Protein 5I3E (pdb70)

B-factor: mean 19.33, std 9.93, range [4.32, 69.43]

Solvent-accessible surface area: 26757 Å² total; per-residue (Å²): 142,47,8,8,0,53,12,21,137,68,47,68,8,38,5,0,1,0,1,0,0,0,50,0,4,103,37,22,139,52,60,24,2,42,0,28,26,4,1,10,7,0,108,129,92,30,43,17,46,88,4,116,11,63,10,94,36,103,87,1,1,9,68,49,0,16,66,41,0,32,48,138,39,40,134,48,7,0,17,0,0,0,0,19,64,12,10,93,50,12,137,134,109,75,68,70,85,30,0,24,2,13,0,0,0,0,0,13,55,83,51,63,3,0,0,8,0,4,3,5,4,32,127,33,2,18,40,101,137,135,26,46,32,61,73,0,1,8,0,0,0,1,4,0,60,36,84,21,0,5,44,1,0,45,5,0,18,59,7,3,7,1,3,22,1,67,58,76,45,11,67,12,83,126,122,20,57,2,36,45,1,25,82,108,34,132,56,95,17,104,50,37,32,44,42,64,105,24,46,7,99,57,48,15,98,6,43,2,0,0,2,4,93,105,11,63,120,39,7,2,66,72,16,0,4,80,35,8,179,14,104,9,51,26,96,2,6,3,14,21,115,23,27,4,0,59,25,118,72,28,3,4,31,42,48,11,1,5,4,2,9,0,83,126,28,50,0,75,23,0,0,1,5,75,10,11,35,8,30,12,0,3,0,66,80,73,47,29,0,0,1,4,10,2,42,4,68,61,119,62,96,121,22,2,0,3,2,3,0,1,86,4,87,116,0,46,122,13,3,40,80,3,42,38,25,46,43,2,52,86,39,75,73,72,78,0,78,37,25,0,124,118,14,47,104,165,138,43,9,7,0,43,8,24,120,66,123,76,14,40,5,1,0,0,1,0,0,0,53,0,16,94,55,78,144,44,62,28,1,42,0,28,27,2,1,10,0,0,93,148,62,25,44,16,95,89,5,121,13,65,7,81,52,99,106,1,1,7,66,42,0,14,68,36,0,29,50,133,41,34,96,43,7,0,19,0,0,0,0,20,80,26,12,117,48,25,97,100,99,94,55,75,105,18,0,23,4,12,0,0,0,0,0,16,55,86,51,65,2,0,0,10,0,5,2,5,2,28,126,26,2,17,30,92,74,134,32,95,10,45,32,62,73,0,1,7,0,0,0,1,3,0,57,40,82,16,0,6,115,2,0,40,4,1,23,90,15,4,15,1,0,10,0,40,47,80,46,12,75,18,63,130,128,22,51,2,37,46,1,27,77,127,43,115,62,74,9,122,37,42,33,44,44,40,101,24,44,6,96,59,49,16,97,6,43,2,0,0,3,1,65,100,9,58,125,39,7,2,66,69,16,0,5,74,33,11,182,14,105,7,46,26,85,1,6,4,13,22,113,23,23,4,2,43,50,69,81,15,12,1,45,43,49,11,1,6,4,2,9,0,92,128,34,49,0,85,21,0,0,0,4,71,11,11,35,6,30,11,0,4,0,62,78,84,49,30,0,0,1,3,11,3,44,4,67,56,118,66,107,129,28,4,0,4,2,3,0,1,85,1,86,102,0,50,118,11,5,40,69,2,39,40,26,43,43,6,76,90,27,78,69,70,71,0,73,30,9,0,111,70,10,46,116,160

Secondary structure (DSSP, 8-state):
-----B-TTS-B-SEEEEEEPPPEEEETTEEEE-S--EEEE-TTT-S-EE-SS-TTSS-SHHHHHHHHHHSS--TTEEEEEE-SS--GGG-----TTS-S--EEEEEETTTTEEEEEE---TT---S------SSBEEEEEEEEEHHHHHHHHHHHHHTT---EEEEE-TT--TTSHHHHHTS---PPPSSSEEEEEEE-TT--EEEEEEE-TT--S-IIIIIIHHHHTS-B--TT---SPPPPEE-TTS-EE----EEEE-GGGT---EEEGGGB---EEEBSSTTEEEEES--S-S---S--EEEEEEE-HHHHHHHHTTEEE-PPTT--HHHHHHHHHHTT--/-----B-TTS-B-SEEEEEEPPPEE-SSS-EEE-S--EEEE-TTT-S-EE-SS-TTSS-SHHHHHHHHHHSS--TTEEEEEE-SS--TT-SS---TTS----EEEEEETTTTEEEEEE---TT---SS-------SSBEEEEEEEEEHHHHHHHHHHHHHTT---EEEEE-TT--TTSHHHHTTS------SSSEEEEEEE-TT--EEEEEEE-TT--S-IIIIIIHHHHTS-B--TT---SPPPPEEEETTEEE----EEEE-GGGT---EEEGGGB---EEEBSSTTEEEEES--S-S---S--EEEEEEE-HHHHHHHHTTEEE-PPTT--HHHHHHHHHHTT--

Structure (mmCIF, N/CA/C/O backbone):
data_5I3E
#
_entry.id   5I3E
#
_cell.length_a   51.160
_cell.length_b   61.750
_cell.length_c   102.600
_cell.angle_alpha   90.000
_cell.angle_beta   92.120
_cell.angle_gamma   90.000
#
_symmetry.space_group_name_H-M   'P 1 21 1'
#
loop_
_entity.id
_entity.type
_entity.pdbx_description
1 polymer 'Putative deoxyribonuclease-2'
2 non-polymer 1,2-ETHANEDIOL
3 water water
#
loop_
_atom_site.group_PDB
_atom_site.id
_atom_site.type_symbol
_atom_site.label_atom_id
_atom_site.label_alt_id
_atom_site.label_comp_id
_atom_site.label_asym_id
_atom_site.l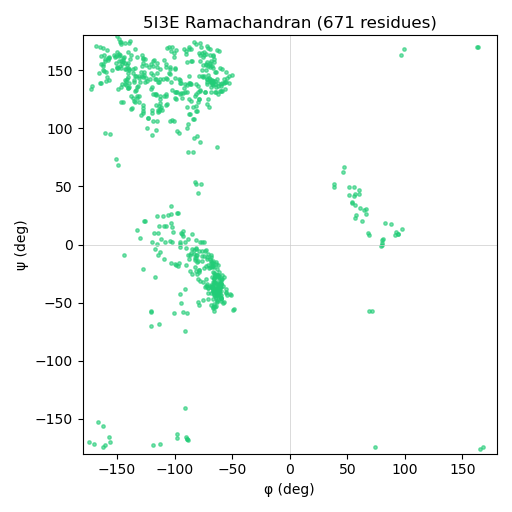abel_entity_id
_atom_site.label_seq_id
_atom_site.pdbx_PDB_ins_code
_atom_site.Cartn_x
_atom_site.Cartn_y
_atom_site.Cartn_z
_atom_site.occupancy
_atom_site.B_iso_or_equiv
_atom_site.auth_seq_id
_atom_site.auth_comp_id
_atom_site.auth_asym_id
_atom_site.auth_atom_id
_atom_site.pdbx_PDB_model_num
ATOM 1 N N . MET A 1 9 ? -3.874 -2.947 41.239 1.00 49.24 1 MET A N 1
ATOM 2 C CA . MET A 1 9 ? -4.233 -2.046 42.328 1.00 45.71 1 MET A CA 1
ATOM 3 C C . MET A 1 9 ? -4.176 -2.761 43.681 1.00 41.07 1 MET A C 1
ATOM 4 O O . MET A 1 9 ? -4.808 -2.326 44.647 1.00 45.25 1 MET A O 1
ATOM 6 N N . ALA A 1 10 ? -3.422 -3.858 43.741 1.00 33.82 2 ALA A N 1
ATOM 7 C CA . ALA A 1 10 ? -3.232 -4.566 45.000 1.00 33.08 2 ALA A CA 1
ATOM 8 C C . ALA A 1 10 ? -2.374 -3.739 45.949 1.00 28.03 2 ALA A C 1
ATOM 9 O O . ALA A 1 10 ? -1.431 -3.061 45.530 1.00 32.70 2 ALA A O 1
ATOM 11 N N . ILE A 1 11 ? -2.703 -3.807 47.240 1.00 24.43 3 ILE A N 1
ATOM 12 C CA . ILE A 1 11 ? -2.012 -2.998 48.237 1.00 21.73 3 ILE A CA 1
ATOM 13 C C . ILE A 1 11 ? -0.582 -3.494 48.384 1.00 21.47 3 ILE A C 1
ATOM 14 O O . ILE A 1 11 ? -0.332 -4.703 48.479 1.00 22.75 3 ILE A O 1
ATOM 19 N N . SER A 1 12 ? 0.369 -2.558 48.433 1.00 24.48 4 SER A N 1
ATOM 20 C CA . SER A 1 12 ? 1.774 -2.929 48.514 1.00 22.31 4 SER A CA 1
ATOM 21 C C . SER A 1 12 ? 2.601 -1.715 48.905 1.00 18.95 4 SER A C 1
ATOM 22 O O . SER A 1 12 ? 2.264 -0.587 48.523 1.00 18.43 4 SER A O 1
ATOM 25 N N . PRO A 1 13 ? 3.695 -1.910 49.640 1.00 17.49 5 PRO A N 1
ATOM 26 C CA . PRO A 1 13 ? 4.690 -0.842 49.770 1.00 17.18 5 PRO A CA 1
ATOM 27 C C . PRO A 1 13 ? 5.109 -0.360 48.389 1.00 18.16 5 PRO A C 1
ATOM 28 O O . PRO A 1 13 ? 5.155 -1.133 47.429 1.00 23.05 5 PRO A O 1
ATOM 32 N N . ARG A 1 14 ? 5.368 0.936 48.279 1.00 18.85 6 ARG A N 1
ATOM 33 C CA . ARG A 1 14 ? 5.889 1.523 47.054 1.00 19.30 6 ARG A CA 1
ATOM 34 C C . ARG A 1 14 ? 7.305 2.015 47.319 1.00 21.72 6 ARG A C 1
ATOM 35 O O . ARG A 1 14 ? 7.599 2.518 48.410 1.00 17.99 6 ARG A O 1
ATOM 43 N N . ASP A 1 15 ? 8.185 1.859 46.329 1.00 20.24 7 ASP A N 1
ATOM 44 C CA . ASP A 1 15 ? 9.576 2.247 46.504 1.00 19.32 7 ASP A CA 1
ATOM 45 C C . ASP A 1 15 ? 9.759 3.713 46.110 1.00 23.76 7 ASP A C 1
ATOM 46 O O . ASP A 1 15 ? 8.791 4.461 45.935 1.00 23.73 7 ASP A O 1
ATOM 51 N N . GLU A 1 16 ? 11.023 4.131 45.971 1.00 19.78 8 GLU A N 1
ATOM 52 C CA . GLU A 1 16 ? 11.357 5.525 45.702 1.00 21.74 8 GLU A CA 1
ATOM 53 C C . GLU A 1 16 ? 10.926 5.989 44.317 1.00 26.09 8 GLU A C 1
ATOM 54 O O . GLU A 1 16 ? 10.889 7.201 44.070 1.00 25.77 8 GLU A O 1
ATOM 60 N N . GLN A 1 17 ? 10.619 5.065 43.407 1.00 22.02 9 GLN A N 1
ATOM 61 C CA . GLN A 1 17 ? 10.109 5.410 42.084 1.00 23.24 9 GLN A CA 1
ATOM 62 C C . GLN A 1 17 ? 8.646 5.018 41.917 1.00 29.57 9 GLN A C 1
ATOM 63 O O . GLN A 1 17 ? 8.190 4.800 40.791 1.00 31.40 9 GLN A O 1
ATOM 69 N N . ASN A 1 18 ? 7.908 4.915 43.023 1.00 26.33 10 ASN A N 1
ATOM 70 C CA . ASN A 1 18 ? 6.480 4.594 43.018 1.00 25.90 10 ASN A CA 1
ATOM 71 C C . ASN A 1 18 ? 6.193 3.228 42.393 1.00 28.66 10 ASN A C 1
ATOM 72 O O . ASN A 1 18 ? 5.131 3.018 41.798 1.00 25.68 10 ASN A O 1
ATOM 77 N N . ARG A 1 19 ? 7.118 2.283 42.531 1.00 26.97 11 ARG A N 1
ATOM 78 C CA . ARG A 1 19 ? 6.900 0.916 42.084 1.00 26.18 11 ARG A CA 1
ATOM 79 C C . ARG A 1 19 ? 6.638 0.013 43.284 1.00 24.46 11 ARG A C 1
ATOM 80 O O . ARG A 1 19 ? 7.166 0.235 44.376 1.00 25.84 11 ARG A O 1
ATOM 82 N N . SER A 1 20 ? 5.805 -1.008 43.078 1.00 25.10 12 SER A N 1
ATOM 83 C CA . SER A 1 20 ? 5.501 -1.934 44.161 1.00 21.55 12 SER A CA 1
ATOM 84 C C . SER A 1 20 ? 6.756 -2.681 44.591 1.00 23.76 12 SER A C 1
ATOM 85 O O . SER A 1 20 ? 7.556 -3.116 43.757 1.00 24.94 12 SER A O 1
ATOM 88 N N . VAL A 1 21 ? 6.949 -2.797 45.910 1.00 23.13 13 VAL A N 1
ATOM 89 C CA . VAL A 1 21 ? 8.113 -3.472 46.473 1.00 21.86 13 VAL A CA 1
ATOM 90 C C . VAL A 1 21 ? 7.684 -4.255 47.713 1.00 21.40 13 VAL A C 1
ATOM 91 O O . VAL A 1 21 ? 6.722 -3.899 48.398 1.00 19.53 13 VAL A O 1
ATOM 95 N N . ASP A 1 22 ? 8.406 -5.345 47.988 1.00 18.97 14 ASP A N 1
ATOM 96 C CA . ASP A 1 22 ? 8.030 -6.259 49.062 1.00 19.69 14 ASP A CA 1
ATOM 97 C C . ASP A 1 22 ? 8.295 -5.666 50.442 1.00 18.97 14 ASP A C 1
ATOM 98 O O . ASP A 1 22 ? 7.617 -6.012 51.412 1.00 16.86 14 ASP A O 1
ATOM 103 N N . LEU A 1 23 ? 9.294 -4.805 50.554 1.00 17.56 15 LEU A N 1
ATOM 104 C CA . LEU A 1 23 ? 9.780 -4.348 51.846 1.00 15.72 15 LEU A CA 1
ATOM 105 C C . LEU A 1 23 ? 10.632 -3.122 51.589 1.00 22.98 15 LEU A C 1
ATOM 106 O O . LEU A 1 23 ? 11.386 -3.093 50.616 1.00 21.60 15 LEU A O 1
ATOM 111 N N . TRP A 1 24 ? 10.507 -2.110 52.438 1.00 16.54 16 TRP A N 1
ATOM 112 C CA . TRP A 1 24 ? 11.507 -1.054 52.423 1.00 15.06 16 TRP A CA 1
ATOM 113 C C . TRP A 1 24 ? 11.738 -0.544 53.835 1.00 14.14 16 TRP A C 1
ATOM 114 O O . TRP A 1 24 ? 10.907 -0.709 54.730 1.00 13.59 16 TRP A O 1
ATOM 125 N N . PHE A 1 25 ? 12.921 0.036 54.017 1.00 14.04 17 PHE A N 1
ATOM 126 C CA . PHE A 1 25 ? 13.392 0.579 55.284 1.00 16.14 17 PHE A CA 1
ATOM 127 C C . PHE A 1 25 ? 13.868 2.003 55.044 1.00 14.94 17 PHE A C 1
ATOM 128 O O . PHE A 1 25 ? 14.410 2.319 53.979 1.00 15.10 17 PHE A O 1
ATOM 136 N N . ALA A 1 26 ? 13.657 2.873 56.024 1.00 12.87 18 ALA A N 1
ATOM 137 C CA . ALA A 1 26 ? 14.223 4.208 55.935 1.00 12.99 18 ALA A CA 1
ATOM 138 C C . ALA A 1 26 ? 14.720 4.627 57.308 1.00 12.28 18 ALA A C 1
ATOM 139 O O . ALA A 1 26 ? 14.157 4.239 58.334 1.00 12.75 18 ALA A O 1
ATOM 141 N N . TYR A 1 27 ? 15.786 5.427 57.304 1.00 12.40 19 TYR A N 1
ATOM 142 C CA . TYR A 1 27 ? 16.345 6.049 58.502 1.00 11.86 19 TYR A CA 1
ATOM 143 C C . TYR A 1 27 ? 16.345 7.553 58.264 1.00 12.94 19 TYR A C 1
ATOM 144 O O . TYR A 1 27 ? 17.115 8.054 57.436 1.00 13.22 19 TYR A O 1
ATOM 153 N N . LYS A 1 28 ? 15.472 8.264 58.968 1.00 11.84 20 LYS A N 1
ATOM 154 C CA . LYS A 1 28 ? 15.326 9.709 58.836 1.00 12.14 20 LYS A CA 1
ATOM 155 C C . LYS A 1 28 ? 16.240 10.403 59.833 1.00 11.82 20 LYS A C 1
ATOM 156 O O . LYS A 1 28 ? 16.350 9.970 60.979 1.00 11.22 20 LYS A O 1
ATOM 162 N N . VAL A 1 29 ? 16.901 11.474 59.393 1.00 12.27 21 VAL A N 1
ATOM 163 C CA . VAL A 1 29 ? 17.830 12.201 60.260 1.00 12.31 21 VAL A CA 1
ATOM 164 C C . VAL A 1 29 ? 17.070 13.221 61.102 1.00 14.00 21 VAL A C 1
ATOM 165 O O . VAL A 1 29 ? 15.951 13.625 60.739 1.00 12.22 21 VAL A O 1
ATOM 169 N N . PRO A 1 30 ? 17.622 13.653 62.229 1.00 13.05 22 PRO A N 1
ATOM 170 C CA . PRO A 1 30 ? 17.007 14.746 62.985 1.00 11.54 22 PRO A CA 1
ATOM 171 C C . PRO A 1 30 ? 17.327 16.097 62.363 1.00 13.56 22 PRO A C 1
ATOM 172 O O . PRO A 1 30 ? 18.242 16.244 61.550 1.00 13.03 22 PRO A O 1
ATOM 176 N N . LYS A 1 31 ? 16.561 17.098 62.783 1.00 13.17 23 LYS A N 1
ATOM 177 C CA . LYS A 1 31 ? 16.905 18.473 62.448 1.00 15.02 23 LYS A CA 1
ATOM 178 C C . LYS A 1 31 ? 18.238 18.838 63.101 1.00 12.93 23 LYS A C 1
ATOM 179 O O . LYS A 1 31 ? 18.455 18.577 64.288 1.00 13.90 23 LYS A O 1
ATOM 185 N N . LEU A 1 32 ? 19.141 19.412 62.312 1.00 16.19 24 LEU A N 1
ATOM 186 C CA . LEU A 1 32 ? 20.503 19.700 62.741 1.00 16.68 24 LEU A CA 1
ATOM 187 C C . LEU A 1 32 ? 20.852 21.114 62.302 1.00 16.92 24 LEU A C 1
ATOM 188 O O . LEU A 1 32 ? 20.616 21.475 61.147 1.00 18.09 24 LEU A O 1
ATOM 193 N N . THR A 1 33 ? 21.414 21.915 63.207 1.00 19.97 25 THR A N 1
ATOM 194 C CA . THR A 1 33 ? 21.611 23.331 62.916 1.00 21.07 25 THR A CA 1
ATOM 195 C C . THR A 1 33 ? 23.082 23.706 62.793 1.00 21.65 25 THR A C 1
ATOM 196 O O . THR A 1 33 ? 23.959 23.086 63.398 1.00 20.10 25 THR A O 1
ATOM 200 N N . LYS A 1 34 ? 23.335 24.736 61.985 1.00 19.20 26 LYS A N 1
ATOM 201 C CA . LYS A 1 34 ? 24.599 25.459 61.983 1.00 22.87 26 LYS A CA 1
ATOM 202 C C . LYS A 1 34 ? 24.545 26.690 62.877 1.00 24.90 26 LYS A C 1
ATOM 203 O O . LYS A 1 34 ? 25.432 26.890 63.711 1.00 27.52 26 LYS A O 1
ATOM 209 N N . ASP A 1 35 ? 23.525 27.528 62.710 1.00 23.06 27 ASP A N 1
ATOM 210 C CA . ASP A 1 35 ? 23.284 28.649 63.617 1.00 27.31 27 ASP A CA 1
ATOM 211 C C . ASP A 1 35 ? 21.805 29.003 63.534 1.00 27.63 27 ASP A C 1
ATOM 212 O O . ASP A 1 35 ? 21.013 28.274 62.928 1.00 25.61 27 ASP A O 1
ATOM 217 N N . ALA A 1 36 ? 21.431 30.139 64.132 1.00 23.63 28 ALA A N 1
ATOM 218 C CA . ALA A 1 36 ? 20.019 30.505 64.190 1.00 27.55 28 ALA A CA 1
ATOM 219 C C . ALA A 1 36 ? 19.420 30.744 62.808 1.00 32.53 28 ALA A C 1
ATOM 220 O O . ALA A 1 36 ? 18.192 30.737 62.667 1.00 30.54 28 ALA A O 1
ATOM 222 N N . ASP A 1 37 ? 20.254 30.941 61.784 1.00 27.65 29 ASP A N 1
ATOM 223 C CA . ASP A 1 37 ? 19.767 31.277 60.454 1.00 30.31 29 ASP A CA 1
ATOM 224 C C . ASP A 1 37 ? 19.929 30.162 59.429 1.00 33.71 29 ASP A C 1
ATOM 225 O O . ASP A 1 37 ? 19.340 30.259 58.348 1.00 36.53 29 ASP A O 1
ATOM 230 N N . SER A 1 38 ? 20.699 29.116 59.727 1.00 27.05 30 SER A N 1
ATOM 231 C CA . SER A 1 38 ? 20.952 28.047 58.770 1.00 30.30 30 SER A CA 1
ATOM 232 C C . SER A 1 38 ? 20.931 26.698 59.472 1.00 30.39 30 SER A C 1
ATOM 233 O O . SER A 1 38 ? 21.476 26.551 60.572 1.00 28.02 30 SER A O 1
ATOM 236 N N . ASP A 1 39 ? 20.323 25.712 58.820 1.00 28.15 31 ASP A N 1
ATOM 237 C CA . ASP A 1 39 ? 20.314 24.335 59.296 1.00 29.75 31 ASP A CA 1
ATOM 238 C C . ASP A 1 39 ? 21.174 23.466 58.387 1.00 28.84 31 ASP A C 1
ATOM 239 O O . ASP A 1 39 ? 21.193 23.660 57.168 1.00 32.83 31 ASP A O 1
ATOM 244 N N . SER A 1 40 ? 21.885 22.509 58.984 1.00 22.04 32 SER A N 1
ATOM 245 C CA . SER A 1 40 ? 22.563 21.491 58.188 1.00 19.28 32 SER A CA 1
ATOM 246 C C . SER A 1 40 ? 21.584 20.464 57.644 1.00 22.94 32 SER A C 1
ATOM 247 O O . SER A 1 40 ? 21.810 19.908 56.564 1.00 24.07 32 SER A O 1
ATOM 250 N N . ALA A 1 41 ? 20.520 20.186 58.389 1.00 20.78 33 ALA A N 1
ATOM 251 C CA . ALA A 1 41 ? 19.510 19.217 57.991 1.00 17.27 33 ALA A CA 1
ATOM 252 C C . ALA A 1 41 ? 18.161 19.691 58.501 1.00 15.32 33 ALA A C 1
ATOM 253 O O . ALA A 1 41 ? 18.043 20.124 59.647 1.00 18.41 33 ALA A O 1
ATOM 255 N N . SER A 1 42 ? 17.143 19.603 57.646 1.00 15.72 34 SER A N 1
ATOM 256 C CA . SER A 1 42 ? 15.807 19.995 58.067 1.00 19.62 34 SER A CA 1
ATOM 257 C C . SER A 1 42 ? 15.172 18.970 58.997 1.00 16.87 34 SER A C 1
ATOM 258 O O . SER A 1 42 ? 14.243 19.313 59.736 1.00 18.36 34 SER A O 1
ATOM 261 N N . GLY A 1 43 ? 15.655 17.730 58.986 1.00 16.01 35 GLY A N 1
ATOM 262 C CA . GLY A 1 43 ? 14.994 16.661 59.694 1.00 14.94 35 GLY A CA 1
ATOM 263 C C . GLY A 1 43 ? 14.036 15.859 58.846 1.00 15.50 35 GLY A C 1
ATOM 264 O O . GLY A 1 43 ? 13.288 15.039 59.388 1.00 17.96 35 GLY A O 1
ATOM 265 N N . TYR A 1 44 ? 14.024 16.082 57.533 1.00 16.93 36 TYR A N 1
ATOM 266 C CA . TYR A 1 44 ? 13.278 15.242 56.615 1.00 17.29 36 TYR A CA 1
ATOM 267 C C . TYR A 1 44 ? 14.171 14.486 55.647 1.00 16.36 36 TYR A C 1
ATOM 268 O O . TYR A 1 44 ? 13.656 13.732 54.814 1.00 15.29 36 TYR A O 1
ATOM 277 N N . GLU A 1 45 ? 15.485 14.659 55.734 1.00 16.35 37 GLU A N 1
ATOM 278 C CA . GLU A 1 45 ? 16.409 13.862 54.942 1.00 18.26 37 GLU A CA 1
ATOM 279 C C . GLU A 1 45 ? 16.445 12.427 55.465 1.00 17.05 37 GLU A C 1
ATOM 280 O O . GLU A 1 45 ? 16.180 12.170 56.640 1.00 15.58 37 GLU A O 1
ATOM 286 N N . TYR A 1 46 ? 16.774 11.483 54.584 1.00 15.99 38 TYR A N 1
ATOM 287 C CA . TYR A 1 46 ? 16.796 10.091 55.017 1.00 16.95 38 TYR A CA 1
ATOM 288 C C . TYR A 1 46 ? 17.681 9.251 54.116 1.00 19.07 38 TYR A C 1
ATOM 289 O O . TYR A 1 46 ? 17.962 9.615 52.972 1.00 20.14 38 TYR A O 1
ATOM 298 N N . VAL A 1 47 ? 18.113 8.099 54.659 1.00 15.98 39 VAL A N 1
ATOM 299 C CA . VAL A 1 47 ? 18.666 7.019 53.855 1.00 16.14 39 VAL A CA 1
ATOM 300 C C . VAL A 1 47 ? 17.574 5.981 53.638 1.00 16.05 39 VAL A C 1
ATOM 301 O O . VAL A 1 47 ? 16.660 5.810 54.461 1.00 15.52 39 VAL A O 1
ATOM 305 N N . TYR A 1 48 ? 17.676 5.277 52.520 1.00 16.19 40 TYR A N 1
ATOM 306 C CA . TYR A 1 48 ? 16.650 4.352 52.067 1.00 15.48 40 TYR A CA 1
ATOM 307 C C . TYR A 1 48 ? 17.286 3.008 51.749 1.00 18.77 40 TYR A C 1
ATOM 308 O O . TYR A 1 48 ? 18.435 2.939 51.311 1.00 19.44 40 TYR A O 1
ATOM 317 N N . TYR A 1 49 ? 16.526 1.936 51.953 1.00 15.52 41 TYR A N 1
ATOM 318 C CA . TYR A 1 49 ? 17.024 0.603 51.640 1.00 15.82 41 TYR A CA 1
ATOM 319 C C . TYR A 1 49 ? 15.870 -0.295 51.233 1.00 17.80 41 TYR A C 1
ATOM 320 O O . TYR A 1 49 ? 14.829 -0.306 51.895 1.00 16.88 41 TYR A O 1
ATOM 329 N N . ASP A 1 50 ? 16.053 -1.039 50.148 1.00 17.32 42 ASP A N 1
ATOM 330 C CA . ASP A 1 50 ? 15.238 -2.216 49.884 1.00 19.98 42 ASP A CA 1
ATOM 331 C C . ASP A 1 50 ? 16.149 -3.252 49.246 1.00 24.36 42 ASP A C 1
ATOM 332 O O . ASP A 1 50 ? 17.318 -2.986 48.959 1.00 23.83 42 ASP A O 1
ATOM 337 N N . ARG A 1 51 ? 15.624 -4.455 49.060 1.00 23.96 43 ARG A N 1
ATOM 338 C CA . ARG A 1 51 ? 16.478 -5.520 48.560 1.00 25.12 43 ARG A CA 1
ATOM 339 C C . ARG A 1 51 ? 16.685 -5.446 47.056 1.00 32.28 43 ARG A C 1
ATOM 340 O O . ARG A 1 51 ? 17.612 -6.082 46.544 1.00 35.18 43 ARG A O 1
ATOM 348 N N . GLN A 1 52 ? 15.876 -4.660 46.345 1.00 27.97 44 GLN A N 1
ATOM 349 C CA . GLN A 1 52 ? 16.097 -4.482 44.914 1.00 36.84 44 GLN A CA 1
ATOM 350 C C . GLN A 1 52 ? 17.275 -3.553 44.647 1.00 38.45 44 GLN A C 1
ATOM 351 O O . GLN A 1 52 ? 18.144 -3.866 43.825 1.00 35.73 44 GLN A O 1
ATOM 357 N N . VAL A 1 53 ? 17.323 -2.403 45.329 1.00 33.78 45 VAL A N 1
ATOM 358 C CA A VAL A 1 53 ? 18.475 -1.513 45.212 0.64 33.02 45 VAL A CA 1
ATOM 359 C CA B VAL A 1 53 ? 18.482 -1.531 45.181 0.36 32.99 45 VAL A CA 1
ATOM 360 C C . VAL A 1 53 ? 19.705 -2.154 45.841 1.00 32.31 45 VAL A C 1
ATOM 361 O O . VAL A 1 53 ? 20.834 -1.956 45.373 1.00 32.80 45 VAL A O 1
ATOM 368 N N . GLY A 1 54 ? 19.513 -2.926 46.909 1.00 27.48 46 GLY A N 1
ATOM 369 C CA . GLY A 1 54 ? 20.608 -3.618 47.557 1.00 31.98 46 GLY A CA 1
ATOM 370 C C . GLY A 1 54 ? 21.676 -2.731 48.157 1.00 35.84 46 GLY A C 1
ATOM 371 O O . GLY A 1 54 ? 22.799 -3.195 48.379 1.00 39.38 46 GLY A O 1
ATOM 372 N N . ALA A 1 55 ? 21.368 -1.462 48.422 1.00 30.77 47 ALA A N 1
ATOM 373 C CA . ALA A 1 55 ? 22.331 -0.557 49.034 1.00 32.96 47 ALA A CA 1
ATOM 374 C C . ALA A 1 55 ? 21.597 0.416 49.941 1.00 28.43 47 ALA A C 1
ATOM 375 O O . ALA A 1 55 ? 20.529 0.924 49.583 1.00 27.29 47 ALA A O 1
ATOM 377 N N . VAL A 1 56 ? 22.173 0.664 51.114 1.00 23.45 48 VAL A N 1
ATOM 378 C CA . VAL A 1 56 ? 21.669 1.673 52.038 1.00 25.48 48 VAL A CA 1
ATOM 379 C C . VAL A 1 56 ? 22.307 2.998 51.641 1.00 27.30 48 VAL A C 1
ATOM 380 O O . VAL A 1 56 ? 23.518 3.181 51.799 1.00 28.30 48 VAL A O 1
ATOM 384 N N . GLN A 1 57 ? 21.499 3.929 51.138 1.00 22.79 49 GLN A N 1
ATOM 385 C CA . GLN A 1 57 ? 22.048 5.151 50.572 1.00 24.73 49 GLN A CA 1
ATOM 386 C C . GLN A 1 57 ? 21.095 6.317 50.794 1.00 27.54 49 GLN A C 1
ATOM 387 O O . GLN A 1 57 ? 19.878 6.134 50.905 1.00 23.70 49 GLN A O 1
ATOM 389 N N . LYS A 1 58 ? 21.668 7.522 50.840 1.00 27.45 50 LYS A N 1
ATOM 390 C CA . LYS A 1 58 ? 20.883 8.734 51.038 1.00 25.17 50 LYS A CA 1
ATOM 391 C C . LYS A 1 58 ? 19.861 8.926 49.921 1.00 23.74 50 LYS A C 1
ATOM 392 O O . LYS A 1 58 ? 20.188 8.835 48.733 1.00 21.06 50 LYS A O 1
ATOM 398 N N . SER A 1 59 ? 18.624 9.219 50.307 1.00 19.78 51 SER A N 1
ATOM 399 C CA . SER A 1 59 ? 17.573 9.484 49.335 1.00 24.20 51 SER A CA 1
ATOM 400 C C . SER A 1 59 ? 17.731 10.878 48.730 1.00 23.63 51 SER A C 1
ATOM 401 O O . SER A 1 59 ? 18.144 11.815 49.417 1.00 19.88 51 SER A O 1
ATOM 404 N N . PRO A 1 60 ? 17.396 11.047 47.450 1.00 25.46 52 PRO A N 1
ATOM 405 C CA . PRO A 1 60 ? 17.319 12.402 46.887 1.00 21.95 52 PRO A CA 1
ATOM 406 C C . PRO A 1 60 ? 16.129 13.192 47.384 1.00 24.54 52 PRO A C 1
ATOM 407 O O . PRO A 1 60 ? 16.085 14.409 47.170 1.00 27.36 52 PRO A O 1
ATOM 411 N N . ASN A 1 61 ? 15.176 12.547 48.044 1.00 24.48 53 ASN A N 1
ATOM 412 C CA . ASN A 1 61 ? 13.932 13.176 48.451 1.00 24.13 53 ASN A CA 1
ATOM 413 C C . ASN A 1 61 ? 13.972 13.569 49.923 1.00 22.39 53 ASN A C 1
ATOM 414 O O . ASN A 1 61 ? 14.832 13.127 50.689 1.00 22.58 53 ASN A O 1
ATOM 419 N N . LEU A 1 62 ? 13.023 14.418 50.302 1.00 24.03 54 LEU A N 1
ATOM 420 C CA . LEU A 1 62 ? 12.677 14.662 51.692 1.00 23.02 54 LEU A CA 1
ATOM 421 C C . LEU A 1 62 ? 11.368 13.944 52.000 1.00 20.70 54 LEU A C 1
ATOM 422 O O . LEU A 1 62 ? 10.502 13.814 51.131 1.00 21.30 54 LEU A O 1
ATOM 427 N N . MET A 1 63 ? 11.223 13.466 53.241 1.00 16.49 55 MET A N 1
ATOM 428 C CA . MET A 1 63 ? 10.056 12.645 53.544 1.00 18.39 55 MET A CA 1
ATOM 429 C C . MET A 1 63 ? 8.745 13.414 53.452 1.00 16.43 55 MET A C 1
ATOM 430 O O . MET A 1 63 ? 7.701 12.796 53.195 1.00 20.18 55 MET A O 1
ATOM 435 N N . ASN A 1 64 ? 8.765 14.733 53.616 1.00 27.90 56 ASN A N 1
ATOM 436 C CA . ASN A 1 64 ? 7.558 15.535 53.462 1.00 26.12 56 ASN A CA 1
ATOM 437 C C . ASN A 1 64 ? 7.322 15.994 52.023 1.00 25.97 56 ASN A C 1
ATOM 438 O O . ASN A 1 64 ? 6.378 16.752 51.777 1.00 28.83 56 ASN A O 1
ATOM 443 N N . ASP A 1 65 ? 8.147 15.552 51.074 1.00 22.95 57 ASP A N 1
ATOM 444 C CA . ASP A 1 65 ? 7.877 15.792 49.664 1.00 23.26 57 ASP A CA 1
ATOM 445 C C . ASP A 1 65 ? 6.664 14.986 49.213 1.00 27.21 57 ASP A C 1
ATOM 446 O O . ASP A 1 65 ? 6.323 13.963 49.816 1.00 22.38 57 ASP A O 1
ATOM 451 N N . PRO A 1 66 ? 5.992 15.427 48.139 1.00 25.18 58 PRO A N 1
ATOM 452 C CA . PRO A 1 66 ? 4.985 14.595 47.468 1.00 21.70 58 PRO A CA 1
ATOM 453 C C . PRO A 1 66 ? 5.615 13.565 46.533 1.00 22.94 58 PRO A C 1
ATOM 454 O O . PRO A 1 66 ? 5.179 13.383 45.397 1.00 26.56 58 PRO A O 1
ATOM 458 N N . LYS A 1 67 ? 6.669 12.909 47.013 1.00 21.15 59 LYS A N 1
ATOM 459 C CA . LYS A 1 67 ? 7.354 11.830 46.316 1.00 23.16 59 LYS A CA 1
ATOM 460 C C . LYS A 1 67 ? 8.295 11.170 47.316 1.00 23.54 59 LYS A C 1
ATOM 461 O O . LYS A 1 67 ? 8.518 11.681 48.416 1.00 24.83 59 LYS A O 1
ATOM 467 N N . GLY A 1 68 ? 8.864 10.044 46.909 1.00 23.57 60 GLY A N 1
ATOM 468 C CA . GLY A 1 68 ? 9.591 9.189 47.820 1.00 21.21 60 GLY A CA 1
ATOM 469 C C . GLY A 1 68 ? 8.715 8.059 48.343 1.00 18.99 60 GLY A C 1
ATOM 470 O O . GLY A 1 68 ? 7.484 8.098 48.268 1.00 18.81 60 GLY A O 1
ATOM 471 N N . ALA A 1 69 ? 9.375 7.037 48.903 1.00 20.33 61 ALA A N 1
ATOM 472 C CA . ALA A 1 69 ? 8.674 5.808 49.273 1.00 20.84 61 ALA A CA 1
ATOM 473 C C . ALA A 1 69 ? 7.557 6.066 50.281 1.00 16.99 61 ALA A C 1
ATOM 474 O O . ALA A 1 69 ? 6.475 5.471 50.180 1.00 17.28 61 ALA A O 1
ATOM 476 N N . LEU A 1 70 ? 7.787 6.949 51.257 1.00 16.42 62 LEU A N 1
ATOM 477 C CA . LEU A 1 70 ? 6.752 7.201 52.259 1.00 15.91 62 LEU A CA 1
ATOM 478 C C . LEU A 1 70 ? 5.509 7.811 51.620 1.00 18.11 62 LEU A C 1
ATOM 479 O O . LEU A 1 70 ? 4.395 7.294 51.778 1.00 18.21 62 LEU A O 1
ATOM 484 N N . PHE A 1 71 ? 5.681 8.898 50.866 1.00 17.35 63 PHE A N 1
ATOM 485 C CA . PHE A 1 71 ? 4.535 9.493 50.184 1.00 18.78 63 PHE A CA 1
ATOM 486 C C . PHE A 1 71 ? 3.888 8.509 49.218 1.00 18.75 63 PHE A C 1
ATOM 487 O O . PHE A 1 71 ? 2.663 8.350 49.205 1.00 18.97 63 PHE A O 1
ATOM 495 N N . TYR A 1 72 ? 4.691 7.862 48.373 1.00 19.66 64 TYR A N 1
ATOM 496 C CA . TYR A 1 72 ? 4.111 6.979 47.359 1.00 20.02 64 TYR A CA 1
ATOM 497 C C . TYR A 1 72 ? 3.339 5.835 48.000 1.00 20.97 64 TYR A C 1
ATOM 498 O O . TYR A 1 72 ? 2.281 5.425 47.498 1.00 22.28 64 TYR A O 1
ATOM 507 N N . THR A 1 73 ? 3.859 5.298 49.104 1.00 18.77 65 THR A N 1
ATOM 508 C CA . THR A 1 73 ? 3.165 4.217 49.793 1.00 17.69 65 THR A CA 1
ATOM 509 C C . THR A 1 73 ? 1.834 4.693 50.356 1.00 17.59 65 THR A C 1
ATOM 510 O O . THR A 1 73 ? 0.783 4.105 50.075 1.00 19.75 65 THR A O 1
ATOM 514 N N . LEU A 1 74 ? 1.851 5.768 51.149 1.00 18.59 66 LEU A N 1
ATOM 515 C CA . LEU A 1 74 ? 0.615 6.206 51.792 1.00 18.09 66 LEU A CA 1
ATOM 516 C C . LEU A 1 74 ? -0.379 6.758 50.772 1.00 19.99 66 LEU A C 1
ATOM 517 O O . LEU A 1 74 ? -1.589 6.538 50.898 1.00 18.73 66 LEU A O 1
ATOM 522 N N . ASP A 1 75 ? 0.107 7.445 49.734 1.00 18.95 67 ASP A N 1
ATOM 523 C CA . ASP A 1 75 ? -0.812 7.976 48.731 1.00 24.23 67 ASP A CA 1
ATOM 524 C C . ASP A 1 75 ? -1.515 6.867 47.958 1.00 24.00 67 ASP A C 1
ATOM 525 O O . ASP A 1 75 ? -2.672 7.038 47.540 1.00 25.36 67 ASP A O 1
ATOM 530 N N . SER A 1 76 ? -0.845 5.727 47.758 1.00 21.89 68 SER A N 1
ATOM 531 C CA . SER A 1 76 ? -1.474 4.583 47.111 1.00 24.61 68 SER A CA 1
ATOM 532 C C . SER A 1 76 ? -2.595 3.989 47.952 1.00 24.84 68 SER A C 1
ATOM 533 O O . SER A 1 76 ? -3.398 3.211 47.425 1.00 28.33 68 SER A O 1
ATOM 536 N N . VAL A 1 77 ? -2.675 4.354 49.228 1.00 21.40 69 VAL A N 1
ATOM 537 C CA . VAL A 1 77 ? -3.701 3.868 50.148 1.00 23.23 69 VAL A CA 1
ATOM 538 C C . VAL A 1 77 ? -4.793 4.921 50.303 1.00 26.13 69 VAL A C 1
ATOM 539 O O . VAL A 1 77 ? -5.970 4.665 50.019 1.00 24.42 69 VAL A O 1
ATOM 543 N N . PHE A 1 78 ? -4.403 6.116 50.751 1.00 19.19 70 PHE A N 1
ATOM 544 C CA . PHE A 1 78 ? -5.356 7.165 51.093 1.00 21.71 70 PHE A CA 1
ATOM 545 C C . PHE A 1 78 ? -5.854 7.942 49.882 1.00 25.03 70 PHE A C 1
ATOM 546 O O . PHE A 1 78 ? -6.936 8.536 49.951 1.00 29.50 70 PHE A O 1
ATOM 554 N N . GLY A 1 79 ? -5.096 7.943 48.784 1.00 24.51 71 GLY A N 1
ATOM 555 C CA . GLY A 1 79 ? -5.358 8.882 47.703 1.00 29.16 71 GLY A CA 1
ATOM 556 C C . GLY A 1 79 ? -6.685 8.646 47.007 1.00 32.63 71 GLY A C 1
ATOM 557 O O . GLY A 1 79 ? -7.483 9.571 46.839 1.00 34.21 71 GLY A O 1
ATOM 558 N N . ASP A 1 80 ? -6.934 7.407 46.578 1.00 29.91 72 ASP A N 1
ATOM 559 C CA . ASP A 1 80 ? -8.140 7.077 45.815 1.00 33.52 72 ASP A CA 1
ATOM 560 C C . ASP A 1 80 ? -8.546 5.639 46.109 1.00 30.62 72 ASP A C 1
ATOM 561 O O . ASP A 1 80 ? -8.483 4.763 45.237 1.00 36.16 72 ASP A O 1
ATOM 566 N N . PRO A 1 81 ? -8.997 5.362 47.334 1.00 29.50 73 PRO A N 1
ATOM 567 C CA . PRO A 1 81 ? -9.254 3.970 47.725 1.00 30.44 73 PRO A CA 1
ATOM 568 C C . PRO A 1 81 ? -10.488 3.394 47.052 1.00 28.94 73 PRO A C 1
ATOM 569 O O . PRO A 1 81 ? -11.514 4.063 46.911 1.00 31.26 73 PRO A O 1
ATOM 573 N N . GLY A 1 82 ? -10.379 2.133 46.649 1.00 31.05 74 GLY A N 1
ATOM 574 C CA . GLY A 1 82 ? -11.538 1.385 46.213 1.00 29.91 74 GLY A CA 1
ATOM 575 C C . GLY A 1 82 ? -12.472 1.089 47.370 1.00 28.76 74 GLY A C 1
ATOM 576 O O . GLY A 1 82 ? -12.139 1.257 48.544 1.00 27.72 74 GLY A O 1
ATOM 577 N N . ASP A 1 83 ? -13.678 0.628 47.024 1.00 27.03 75 ASP A N 1
ATOM 578 C CA . ASP A 1 83 ? -14.695 0.374 48.039 1.00 32.80 75 ASP A CA 1
ATOM 579 C C . ASP A 1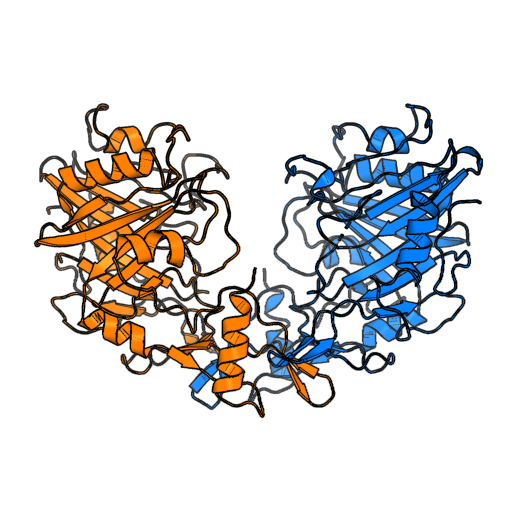 83 ? -14.326 -0.774 48.970 1.00 32.33 75 ASP A C 1
ATOM 580 O O . ASP A 1 83 ? -14.939 -0.913 50.033 1.00 32.88 75 ASP A O 1
ATOM 585 N N . THR A 1 84 ? -13.349 -1.596 48.600 1.00 26.40 76 THR A N 1
ATOM 586 C CA . THR A 1 84 ? -12.894 -2.681 49.451 1.00 21.98 76 THR A CA 1
ATOM 587 C C . THR A 1 84 ? -11.567 -2.371 50.121 1.00 20.96 76 THR A C 1
ATOM 588 O O . THR A 1 84 ? -11.031 -3.232 50.820 1.00 21.66 76 THR A O 1
ATOM 592 N N . THR A 1 85 ? -11.034 -1.170 49.919 1.00 20.99 77 THR A N 1
ATOM 593 C CA . THR A 1 85 ? -9.801 -0.740 50.566 1.00 20.09 77 THR A CA 1
ATOM 594 C C . THR A 1 85 ? -10.126 -0.136 51.924 1.00 21.63 77 THR A C 1
ATOM 595 O O . THR A 1 85 ? -11.106 0.600 52.074 1.00 21.62 77 THR A O 1
ATOM 599 N N . GLY A 1 86 ? -9.316 -0.474 52.924 1.00 18.81 78 GLY A N 1
ATOM 600 C CA . GLY A 1 86 ? -9.528 0.049 54.254 1.00 17.53 78 GLY A CA 1
ATOM 601 C C . GLY A 1 86 ? -8.205 0.161 54.977 1.00 17.63 78 GLY A C 1
ATOM 602 O O . GLY A 1 86 ? -7.150 -0.170 54.435 1.00 18.24 78 GLY A O 1
ATOM 603 N N . TRP A 1 87 ? -8.267 0.636 56.215 1.00 15.93 79 TRP A N 1
ATOM 604 C CA . TRP A 1 87 ? -7.026 0.817 56.948 1.00 15.11 79 TRP A CA 1
ATOM 605 C C . TRP A 1 87 ? -7.307 0.928 58.432 1.00 14.38 79 TRP A C 1
ATOM 606 O O . TRP A 1 87 ? -8.366 1.397 58.856 1.00 14.64 79 TRP A O 1
ATOM 617 N N . ILE A 1 88 ? -6.332 0.484 59.208 1.00 13.61 80 ILE A N 1
ATOM 618 C CA A ILE A 1 88 ? -6.314 0.652 60.651 0.59 12.89 80 ILE A CA 1
ATOM 619 C CA B ILE A 1 88 ? -6.318 0.660 60.649 0.41 12.89 80 ILE A CA 1
ATOM 620 C C . ILE A 1 88 ? -5.135 1.558 60.971 1.00 13.76 80 ILE A C 1
ATOM 621 O O . ILE A 1 88 ? -3.996 1.241 60.607 1.00 12.50 80 ILE A O 1
ATOM 630 N N . LEU A 1 89 ? -5.406 2.683 61.624 1.00 12.41 81 LEU A N 1
ATOM 631 C CA . LEU A 1 89 ? -4.362 3.594 62.085 1.00 12.04 81 LEU A CA 1
ATOM 632 C C . LEU A 1 89 ? -4.259 3.487 63.597 1.00 11.33 81 LEU A C 1
ATOM 633 O O . LEU A 1 89 ? -5.269 3.332 64.281 1.00 12.61 81 LEU A O 1
ATOM 638 N N . TYR A 1 90 ? -3.039 3.568 64.130 1.00 10.80 82 TYR A N 1
ATOM 639 C CA . TYR A 1 90 ? -2.914 3.558 65.581 1.00 10.20 82 TYR A CA 1
ATOM 640 C C . TYR A 1 90 ? -1.704 4.376 65.999 1.00 11.41 82 TYR A C 1
ATOM 641 O O . TYR A 1 90 ? -0.729 4.504 65.252 1.00 9.96 82 TYR A O 1
ATOM 650 N N . ASN A 1 91 ? -1.791 4.930 67.206 1.00 12.08 83 ASN A N 1
ATOM 651 C CA . ASN A 1 91 ? -0.763 5.795 67.768 1.00 12.00 83 ASN A CA 1
ATOM 652 C C . ASN A 1 91 ? -1.123 6.058 69.217 1.00 11.04 83 ASN A C 1
ATOM 653 O O . ASN A 1 91 ? -2.291 6.326 69.525 1.00 11.69 83 ASN A O 1
ATOM 658 N N . ASP A 1 92 ? -0.129 5.985 70.107 1.00 10.48 84 ASP A N 1
ATOM 659 C CA . ASP A 1 92 ? -0.421 6.322 71.496 1.00 13.99 84 ASP A CA 1
ATOM 660 C C . ASP A 1 92 ? -0.686 7.806 71.666 1.00 14.20 84 ASP A C 1
ATOM 661 O O . ASP A 1 92 ? -1.303 8.195 72.657 1.00 12.32 84 ASP A O 1
ATOM 666 N N . GLU A 1 93 ? -0.241 8.628 70.726 1.00 11.00 85 GLU A N 1
ATOM 667 C CA . GLU A 1 93 ? -0.565 10.052 70.672 1.00 13.94 85 GLU A CA 1
ATOM 668 C C . GLU A 1 93 ? -1.367 10.272 69.394 1.00 13.28 85 GLU A C 1
ATOM 669 O O . GLU A 1 93 ? -0.794 10.362 68.305 1.00 13.10 85 GLU A O 1
ATOM 675 N N . MET A 1 94 ? -2.687 10.337 69.503 1.00 12.98 86 MET A N 1
ATOM 676 C CA . MET A 1 94 ? -3.487 10.425 68.293 1.00 13.51 86 MET A CA 1
ATOM 677 C C . MET A 1 94 ? -3.369 11.814 67.658 1.00 16.31 86 MET A C 1
ATOM 678 O O . MET A 1 94 ? -3.163 12.809 68.355 1.00 15.77 86 MET A O 1
ATOM 683 N N . PRO A 1 95 ? -3.489 11.903 66.333 1.00 16.52 87 PRO A N 1
ATOM 684 C CA . PRO A 1 95 ? -3.467 13.215 65.678 1.00 19.49 87 PRO A CA 1
ATOM 685 C C . PRO A 1 95 ? -4.686 14.036 66.059 1.00 25.51 87 PRO A C 1
ATOM 686 O O . PRO A 1 95 ? -5.688 13.520 66.559 1.00 19.49 87 PRO A O 1
ATOM 690 N N . ALA A 1 96 ? -4.579 15.345 65.811 1.00 26.80 88 ALA A N 1
ATOM 691 C CA . ALA A 1 96 ? -5.620 16.271 66.241 1.00 28.39 88 ALA A CA 1
ATOM 692 C C . ALA A 1 96 ? -6.970 15.946 65.607 1.00 28.11 88 ALA A C 1
ATOM 693 O O . ALA A 1 96 ? -8.012 16.072 66.261 1.00 30.12 88 ALA A O 1
ATOM 695 N N . ASP A 1 97 ? -6.981 15.509 64.349 1.00 29.59 89 ASP A N 1
ATOM 696 C CA . ASP A 1 97 ? -8.266 15.270 63.697 1.00 34.30 89 ASP A CA 1
ATOM 697 C C . ASP A 1 97 ? -8.960 13.996 64.177 1.00 34.36 89 ASP A C 1
ATOM 698 O O . ASP A 1 97 ? -10.054 13.690 63.692 1.00 37.46 89 ASP A O 1
ATOM 703 N N . ALA A 1 98 ? -8.381 13.266 65.134 1.00 31.89 90 ALA A N 1
ATOM 704 C CA . ALA A 1 98 ? -9.127 12.224 65.831 1.00 30.91 90 ALA A CA 1
ATOM 705 C C . ALA A 1 98 ? -10.050 12.790 66.907 1.00 33.10 90 ALA A C 1
ATOM 706 O O . ALA A 1 98 ? -11.027 12.127 67.279 1.00 30.48 90 ALA A O 1
ATOM 708 N N . ASN A 1 99 ? -9.753 13.989 67.421 1.00 27.41 91 ASN A N 1
ATOM 709 C CA . ASN A 1 99 ? -10.634 14.695 68.360 1.00 26.75 91 ASN A CA 1
ATOM 710 C C . ASN A 1 99 ? -10.951 13.848 69.592 1.00 27.63 91 ASN A C 1
ATOM 711 O O . ASN A 1 99 ? -12.087 13.819 70.072 1.00 26.87 91 ASN A O 1
ATOM 716 N N . ARG A 1 100 ? -9.937 13.161 70.115 1.00 22.85 92 ARG A N 1
ATOM 717 C CA . ARG A 1 100 ? -10.115 12.229 71.218 1.00 26.81 92 ARG A CA 1
ATOM 718 C C . ARG A 1 100 ? -8.918 12.305 72.152 1.00 18.54 92 ARG A C 1
ATOM 719 O O . ARG A 1 100 ? -7.783 12.432 71.688 1.00 22.04 92 ARG A O 1
ATOM 727 N N . SER A 1 101 ? -9.171 12.203 73.459 1.00 22.33 93 SER A N 1
ATOM 728 C CA . SER A 1 101 ? -8.081 12.143 74.430 1.00 22.89 93 SER A CA 1
ATOM 729 C C . SER A 1 101 ? -7.396 10.778 74.405 1.00 19.18 93 SER A C 1
ATOM 730 O O . SER A 1 101 ? -8.039 9.740 74.232 1.00 16.25 93 SER A O 1
ATOM 733 N N . ASN A 1 102 ? -6.083 10.788 74.628 1.00 14.96 94 ASN A N 1
ATOM 734 C CA . ASN A 1 102 ? -5.297 9.558 74.604 1.00 14.09 94 ASN A CA 1
ATOM 735 C C . ASN A 1 102 ? -5.513 8.725 75.858 1.00 15.24 94 ASN A C 1
ATOM 736 O O . ASN A 1 102 ? -5.648 9.255 76.966 1.00 15.51 94 ASN A O 1
ATOM 741 N N . ASN A 1 103 ? -5.512 7.415 75.670 1.00 16.37 95 ASN A N 1
ATOM 742 C CA . ASN A 1 103 ? -5.632 6.436 76.740 1.00 16.24 95 ASN A CA 1
ATOM 743 C C . ASN A 1 103 ? -4.221 5.926 77.027 1.00 17.70 95 ASN A C 1
ATOM 744 O O . ASN A 1 103 ? -3.670 5.148 76.244 1.00 15.29 95 ASN A O 1
ATOM 749 N N . ALA A 1 104 ? -3.644 6.351 78.156 1.00 18.03 96 ALA A N 1
ATOM 750 C CA . ALA A 1 104 ? -2.255 6.012 78.461 1.00 20.55 96 ALA A CA 1
ATOM 751 C C . ALA A 1 104 ? -2.055 4.553 78.867 1.00 19.06 96 ALA A C 1
ATOM 752 O O . ALA A 1 104 ? -0.904 4.147 79.070 1.00 22.06 96 ALA A O 1
ATOM 754 N N . THR A 1 105 ? -3.111 3.756 79.002 1.00 17.58 97 THR A N 1
ATOM 755 C CA . THR A 1 105 ? -2.938 2.341 79.311 1.00 17.88 97 THR A CA 1
ATOM 756 C C . THR A 1 105 ? -2.758 1.480 78.072 1.00 20.25 97 THR A C 1
ATOM 757 O O . THR A 1 105 ? -2.384 0.310 78.201 1.00 21.12 97 THR A O 1
ATOM 761 N N . LEU A 1 106 ? -3.024 2.026 76.889 1.00 19.48 98 LEU A N 1
ATOM 762 C CA . LEU A 1 106 ? -2.837 1.312 75.638 1.00 14.95 98 LEU A CA 1
ATOM 763 C C . LEU A 1 106 ? -1.362 1.370 75.233 1.00 12.56 98 LEU A C 1
ATOM 764 O O . LEU A 1 106 ? -0.555 2.073 75.844 1.00 13.18 98 LEU A O 1
ATOM 769 N N . GLY A 1 107 ? -1.008 0.623 74.187 1.00 11.20 99 GLY A N 1
ATOM 770 C CA . GLY A 1 107 ? 0.400 0.436 73.868 1.00 10.88 99 GLY A CA 1
ATOM 771 C C . GLY A 1 107 ? 1.089 1.644 73.241 1.00 10.94 99 GLY A C 1
ATOM 772 O O . GLY A 1 107 ? 0.455 2.599 72.788 1.00 12.34 99 GLY A O 1
ATOM 773 N N . HIS A 1 108 ? 2.433 1.584 73.226 1.00 9.90 100 HIS A N 1
ATOM 774 C CA . HIS A 1 108 ? 3.270 2.574 72.547 1.00 16.73 100 HIS A CA 1
ATOM 775 C C . HIS A 1 108 ? 3.208 2.488 71.029 1.00 16.24 100 HIS A C 1
ATOM 776 O O . HIS A 1 108 ? 3.801 3.331 70.346 1.00 27.01 100 HIS A O 1
ATOM 783 N N . THR A 1 109 ? 2.566 1.471 70.494 1.00 13.17 101 THR A N 1
ATOM 784 C CA . THR A 1 109 ? 2.720 1.132 69.091 1.00 10.86 101 THR A CA 1
ATOM 785 C C . THR A 1 109 ? 2.125 2.202 68.191 1.00 12.30 101 THR A C 1
ATOM 786 O O . THR A 1 109 ? 1.050 2.742 68.468 1.00 14.08 101 THR A O 1
ATOM 790 N N . LYS A 1 110 ? 2.824 2.486 67.093 1.00 10.17 102 LYS A N 1
ATOM 791 C CA . LYS A 1 110 ? 2.376 3.433 66.078 1.00 9.58 102 LYS A CA 1
ATOM 792 C C . LYS A 1 110 ? 2.494 2.778 64.713 1.00 9.73 102 LYS A C 1
ATOM 793 O O . LYS A 1 110 ? 3.475 2.081 64.432 1.00 10.84 102 LYS A O 1
ATOM 799 N N . GLY A 1 111 ? 1.521 3.004 63.849 1.00 10.31 103 GLY A N 1
ATOM 800 C CA . GLY A 1 111 ? 1.650 2.423 62.530 1.00 10.52 103 GLY A CA 1
ATOM 801 C C . GLY A 1 111 ? 0.350 2.447 61.766 1.00 11.25 103 GLY A C 1
ATOM 802 O O . GLY A 1 111 ? -0.664 2.969 62.223 1.00 11.62 103 GLY A O 1
ATOM 803 N N . VAL A 1 112 ? 0.417 1.848 60.581 1.00 11.51 104 VAL A N 1
ATOM 804 C CA . VAL A 1 112 ? -0.692 1.770 59.637 1.00 12.27 104 VAL A CA 1
ATOM 805 C C . VAL A 1 112 ? -0.746 0.355 59.090 1.00 12.32 104 VAL A C 1
ATOM 806 O O . VAL A 1 112 ? 0.247 -0.131 58.541 1.00 12.19 104 VAL A O 1
ATOM 810 N N . ILE A 1 113 ? -1.908 -0.289 59.187 1.00 12.73 105 ILE A N 1
ATOM 811 C CA . ILE A 1 113 ? -2.178 -1.522 58.456 1.00 13.01 105 ILE A CA 1
ATOM 812 C C . ILE A 1 113 ? -3.253 -1.199 57.433 1.00 13.92 105 ILE A C 1
ATOM 813 O O . ILE A 1 113 ? -4.379 -0.837 57.800 1.00 16.63 105 ILE A O 1
ATOM 818 N N . ALA A 1 114 ? -2.916 -1.318 56.156 1.00 14.26 106 ALA A N 1
ATOM 819 C CA . ALA A 1 114 ? -3.864 -1.036 55.089 1.00 15.22 106 ALA A CA 1
ATOM 820 C C . ALA A 1 114 ? -4.148 -2.314 54.319 1.00 15.58 106 ALA A C 1
ATOM 821 O O . ALA A 1 114 ? -3.309 -3.209 54.250 1.00 15.70 106 ALA A O 1
ATOM 823 N N . PHE A 1 115 ? -5.334 -2.393 53.722 1.00 16.47 107 PHE A N 1
ATOM 824 C CA . PHE A 1 115 ? -5.718 -3.652 53.108 1.00 16.86 107 PHE A CA 1
ATOM 825 C C . PHE A 1 115 ? -6.770 -3.402 52.040 1.00 18.01 107 PHE A C 1
ATOM 826 O O . PHE A 1 115 ? -7.434 -2.360 52.017 1.00 18.53 107 PHE A O 1
ATOM 834 N N . ASP A 1 116 ? -6.917 -4.392 51.164 1.00 18.51 108 ASP A N 1
ATOM 835 C CA . ASP A 1 116 ? -7.985 -4.418 50.175 1.00 19.63 108 ASP A CA 1
ATOM 836 C C . ASP A 1 116 ? -8.546 -5.831 50.143 1.00 27.00 108 ASP A C 1
ATOM 837 O O . ASP A 1 116 ? -7.824 -6.780 49.822 1.00 22.00 108 ASP A O 1
ATOM 842 N N . ILE A 1 117 ? -9.827 -5.977 50.486 1.00 22.49 109 ILE A N 1
ATOM 843 C CA . ILE A 1 117 ? -10.386 -7.312 50.637 1.00 24.01 109 ILE A CA 1
ATOM 844 C C . ILE A 1 117 ? -10.528 -7.990 49.280 1.00 26.63 109 ILE A C 1
ATOM 845 O O . ILE A 1 117 ? -10.297 -9.197 49.151 1.00 30.21 109 ILE A O 1
ATOM 850 N N . ALA A 1 118 ? -10.889 -7.224 48.245 1.00 27.06 110 ALA A N 1
ATOM 851 C CA . ALA A 1 118 ? -11.132 -7.821 46.933 1.00 26.56 110 ALA A CA 1
ATOM 852 C C . ALA A 1 118 ? -9.881 -8.505 46.389 1.00 28.19 110 ALA A C 1
ATOM 853 O O . ALA A 1 118 ? -9.975 -9.542 45.722 1.00 29.88 110 ALA A O 1
ATOM 855 N N . SER A 1 119 ? -8.701 -7.945 46.664 1.00 27.07 111 SER A N 1
ATOM 856 C CA . SER A 1 119 ? -7.442 -8.513 46.196 1.00 28.76 111 SER A CA 1
ATOM 857 C C . SER A 1 119 ? -6.684 -9.269 47.278 1.00 28.65 111 SER A C 1
ATOM 858 O O . SER A 1 119 ? -5.585 -9.764 47.009 1.00 31.51 111 SER A O 1
ATOM 861 N N . SER A 1 120 ? -7.243 -9.369 48.486 1.00 22.04 112 SER A N 1
ATOM 862 C CA . SER A 1 120 ? -6.634 -10.109 49.596 1.00 20.23 112 SER A CA 1
ATOM 863 C C . SER A 1 120 ? -5.209 -9.637 49.877 1.00 20.17 112 SER A C 1
ATOM 864 O O . SER A 1 120 ? -4.334 -10.429 50.227 1.00 22.36 112 SER A O 1
ATOM 867 N N . SER A 1 121 ? -4.979 -8.332 49.742 1.00 22.39 113 SER A N 1
ATOM 868 C CA . SER A 1 121 ? -3.651 -7.748 49.862 1.00 18.62 113 SER A CA 1
ATOM 869 C C . SER A 1 121 ? -3.601 -6.766 51.027 1.00 18.11 113 SER A C 1
ATOM 870 O O . SER A 1 121 ? -4.627 -6.243 51.470 1.00 17.72 113 SER A O 1
ATOM 873 N N . ALA A 1 122 ? -2.387 -6.500 51.508 1.00 16.51 114 ALA A N 1
ATOM 874 C CA . ALA A 1 122 ? -2.229 -5.603 52.645 1.00 15.34 114 ALA A CA 1
ATOM 875 C C . ALA A 1 122 ? -0.792 -5.105 52.706 1.00 14.75 114 ALA A C 1
ATOM 876 O O . ALA A 1 122 ? 0.110 -5.669 52.081 1.00 18.49 114 ALA A O 1
ATOM 878 N N . LEU A 1 123 ? -0.597 -4.024 53.456 1.00 14.33 115 LEU A N 1
ATOM 879 C CA . LEU A 1 123 ? 0.743 -3.586 53.815 1.00 13.68 115 LEU A CA 1
ATOM 880 C C . LEU A 1 123 ? 0.730 -3.147 55.267 1.00 14.51 115 LEU A C 1
ATOM 881 O O . LEU A 1 123 ? -0.313 -2.806 55.833 1.00 13.18 115 LEU A O 1
ATOM 886 N N . TRP A 1 124 ? 1.919 -3.135 55.856 1.00 12.38 116 TRP A N 1
ATOM 887 C CA . TRP A 1 124 ? 2.116 -2.685 57.226 1.00 12.94 116 TRP A CA 1
ATOM 888 C C . TRP A 1 124 ? 3.212 -1.641 57.203 1.00 13.05 116 TRP A C 1
ATOM 889 O O . TRP A 1 124 ? 4.332 -1.940 56.779 1.00 11.89 116 TRP A O 1
ATOM 900 N N . LEU A 1 125 ? 2.901 -0.424 57.635 1.00 12.12 117 LEU A N 1
ATOM 901 C CA . LEU A 1 125 ? 3.925 0.601 57.833 1.00 11.17 117 LEU A CA 1
ATOM 902 C C . LEU A 1 125 ? 4.153 0.802 59.324 1.00 10.56 117 LEU A C 1
ATOM 903 O O . LEU A 1 125 ? 3.223 1.161 60.053 1.00 10.61 117 LEU A O 1
ATOM 908 N N . LEU A 1 126 ? 5.392 0.592 59.768 1.00 10.49 118 LEU A N 1
ATOM 909 C CA . LEU A 1 126 ? 5.827 0.910 61.123 1.00 10.85 118 LEU A CA 1
ATOM 910 C C . LEU A 1 126 ? 6.578 2.238 61.109 1.00 10.80 118 LEU A C 1
ATOM 911 O O . LEU A 1 126 ? 7.462 2.447 60.273 1.00 11.21 118 LEU A O 1
ATOM 916 N N . HIS A 1 127 ? 6.221 3.138 62.021 1.00 9.76 119 HIS A N 1
ATOM 917 C CA . HIS A 1 127 ? 6.913 4.415 62.161 1.00 10.19 119 HIS A CA 1
ATOM 918 C C . HIS A 1 127 ? 6.888 4.774 63.639 1.00 10.08 119 HIS A C 1
ATOM 919 O O . HIS A 1 127 ? 6.247 4.092 64.441 1.00 11.69 119 HIS A O 1
ATOM 926 N N . SER A 1 128 ? 7.585 5.861 64.007 1.00 8.83 120 SER A N 1
ATOM 927 C CA . SER A 1 128 ? 7.588 6.288 65.404 1.00 8.55 120 SER A CA 1
ATOM 928 C C . SER A 1 128 ? 7.162 7.745 65.575 1.00 8.86 120 SER A C 1
ATOM 929 O O . SER A 1 128 ? 7.458 8.346 66.613 1.00 10.16 120 SER A O 1
ATOM 932 N N . TRP A 1 129 ? 6.469 8.328 64.591 1.00 9.39 121 TRP A N 1
ATOM 933 C CA . TRP A 1 129 ? 6.015 9.716 64.740 1.00 9.80 121 TRP A CA 1
ATOM 934 C C . TRP A 1 129 ? 4.772 9.792 65.624 1.00 11.10 121 TRP A C 1
ATOM 935 O O . TRP A 1 129 ? 3.752 9.161 65.304 1.00 11.08 121 TRP A O 1
ATOM 946 N N . PRO A 1 130 ? 4.782 10.594 66.686 1.00 10.34 122 PRO A N 1
ATOM 947 C CA . PRO A 1 130 ? 3.516 10.923 67.355 1.00 10.37 122 PRO A CA 1
ATOM 948 C C . PRO A 1 130 ? 2.578 11.620 66.387 1.00 12.80 122 PRO A C 1
ATOM 949 O O . PRO A 1 130 ? 3.015 12.284 65.444 1.00 13.26 122 PRO A O 1
ATOM 953 N N . LYS A 1 131 ? 1.273 11.457 66.633 1.00 11.62 123 LYS A N 1
ATOM 954 C CA . LYS A 1 131 ? 0.228 12.228 65.950 1.00 12.52 123 LYS A CA 1
ATOM 955 C C . LYS A 1 131 ? 0.261 12.023 64.434 1.00 17.47 123 LYS A C 1
ATOM 956 O O . LYS A 1 131 ? 0.170 12.972 63.654 1.00 18.92 123 LYS A O 1
ATOM 962 N N . TYR A 1 132 ? 0.351 10.763 64.018 1.00 13.78 124 TYR A N 1
ATOM 963 C CA . TYR A 1 132 ? 0.586 10.409 62.625 1.00 12.67 124 TYR A CA 1
ATOM 964 C C . TYR A 1 132 ? 0.217 8.933 62.469 1.00 12.44 124 TYR A C 1
ATOM 965 O O . TYR A 1 132 ? 0.525 8.159 63.365 1.00 13.16 124 TYR A O 1
ATOM 974 N N . ALA A 1 133 ? -0.443 8.523 61.384 1.00 12.99 125 ALA A N 1
ATOM 975 C CA . ALA A 1 133 ? -0.801 9.370 60.256 1.00 13.83 125 ALA A CA 1
ATOM 976 C C . ALA A 1 133 ? -2.267 9.769 60.293 1.00 23.14 125 ALA A C 1
ATOM 977 O O . ALA A 1 133 ? -3.045 9.254 61.089 1.00 22.53 125 ALA A O 1
ATOM 979 N N . SER A 1 134 ? -2.624 10.703 59.416 1.00 19.37 126 SER A N 1
ATOM 980 C CA A SER A 1 134 ? -4.004 11.087 59.208 0.53 24.86 126 SER A CA 1
ATOM 981 C CA B SER A 1 134 ? -4.001 11.119 59.202 0.47 25.09 126 SER A CA 1
ATOM 982 C C . SER A 1 134 ? -4.378 10.845 57.753 1.00 29.46 126 SER A C 1
ATOM 983 O O . SER A 1 134 ? -3.601 11.177 56.849 1.00 36.76 126 SER A O 1
ATOM 988 N N . PRO A 1 135 ? -5.542 10.255 57.486 1.00 28.06 127 PRO A N 1
ATOM 989 C CA . PRO A 1 135 ? -5.885 9.932 56.094 1.00 33.97 127 PRO A CA 1
ATOM 990 C C . PRO A 1 135 ? -6.160 11.153 55.230 1.00 38.57 127 PRO A C 1
ATOM 991 O O . PRO A 1 135 ? -6.090 11.041 53.999 1.00 41.17 127 PRO A O 1
ATOM 995 N N . SER A 1 136 ? -6.452 12.311 55.816 1.00 35.95 128 SER A N 1
ATOM 996 C CA . SER A 1 136 ? -6.801 13.492 55.038 1.00 47.62 128 SER A CA 1
ATOM 997 C C . SER A 1 136 ? -5.827 14.655 55.180 1.00 54.98 128 SER A C 1
ATOM 998 O O . SER A 1 136 ? -5.704 15.446 54.241 1.00 61.39 128 SER A O 1
ATOM 1001 N N . VAL A 1 137 ? -5.137 14.784 56.309 1.00 53.93 129 VAL A N 1
ATOM 1002 C CA . VAL A 1 137 ? -4.248 15.922 56.530 1.00 52.60 129 VAL A CA 1
ATOM 1003 C C . VAL A 1 137 ? -2.832 15.610 56.058 1.00 56.67 129 VAL A C 1
ATOM 1004 O O . VAL A 1 137 ? -2.076 14.924 56.742 1.00 58.60 129 VAL A O 1
ATOM 1008 N N . VAL A 1 140 ? 1.788 17.854 59.895 1.00 44.89 132 VAL A N 1
ATOM 1009 C CA . VAL A 1 140 ? 3.238 18.031 59.895 1.00 43.89 132 VAL A CA 1
ATOM 1010 C C . VAL A 1 140 ? 3.865 17.344 61.101 1.00 41.54 132 VAL A C 1
ATOM 1011 O O . VAL A 1 140 ? 3.854 17.887 62.207 1.00 38.58 132 VAL A O 1
ATOM 1013 N N . PRO A 1 141 ? 4.421 16.154 60.902 1.00 33.15 133 PRO A N 1
ATOM 1014 C CA . PRO A 1 141 ? 5.062 15.464 62.019 1.00 19.90 133 PRO A CA 1
ATOM 1015 C C . PRO A 1 141 ? 6.416 16.079 62.339 1.00 18.61 133 PRO A C 1
ATOM 1016 O O . PRO A 1 141 ? 7.111 16.602 61.465 1.00 24.00 133 PRO A O 1
ATOM 1020 N N . THR A 1 142 ? 6.775 15.991 63.616 1.00 20.29 134 THR A N 1
ATOM 1021 C CA . THR A 1 142 ? 7.984 16.633 64.124 1.00 27.07 134 THR A CA 1
ATOM 1022 C C . THR A 1 142 ? 9.222 16.185 63.345 1.00 18.01 134 THR A C 1
ATOM 1023 O O . THR A 1 142 ? 9.393 14.988 63.091 1.00 19.83 134 THR A O 1
ATOM 1027 N N . PRO A 1 143 ? 10.095 17.103 62.941 1.00 18.26 135 PRO A N 1
ATOM 1028 C CA . PRO A 1 143 ? 11.348 16.709 62.287 1.00 16.39 135 PRO A CA 1
ATOM 1029 C C . PRO A 1 143 ? 12.540 16.580 63.226 1.00 14.50 135 PRO A C 1
ATOM 1030 O O . PRO A 1 143 ? 13.662 16.411 62.741 1.00 14.40 135 PRO A O 1
ATOM 1034 N N . LEU A 1 144 ? 12.333 16.620 64.539 1.00 12.87 136 LEU A N 1
ATOM 1035 C CA . LEU A 1 144 ? 13.431 16.854 65.465 1.00 11.94 136 LEU A CA 1
ATOM 1036 C C . LEU A 1 144 ? 14.266 15.620 65.785 1.00 10.72 136 LEU A C 1
ATOM 1037 O O . LEU A 1 144 ? 15.318 15.776 66.408 1.00 11.75 136 LEU A O 1
ATOM 1042 N N . TYR A 1 145 ? 13.839 14.409 65.413 1.00 10.56 137 TYR A N 1
ATOM 1043 C CA . TYR A 1 145 ? 14.518 13.204 65.885 1.00 9.98 137 TYR A CA 1
ATOM 1044 C C . TYR A 1 145 ? 14.931 12.277 64.746 1.00 9.13 137 TYR A C 1
ATOM 1045 O O . TYR A 1 145 ? 14.239 12.159 63.730 1.00 9.72 137 TYR A O 1
ATOM 1054 N N . GLY A 1 146 ? 16.063 11.600 64.930 1.00 8.72 138 GLY A N 1
ATOM 1055 C CA . GLY A 1 146 ? 16.343 10.442 64.097 1.00 8.73 138 GLY A CA 1
ATOM 1056 C C . GLY A 1 146 ? 15.284 9.372 64.314 1.00 8.46 138 GLY A C 1
ATOM 1057 O O . GLY A 1 146 ? 14.853 9.126 65.441 1.00 9.41 138 GLY A O 1
ATOM 1058 N N . GLN A 1 147 ? 14.820 8.765 63.219 1.00 10.94 139 GLN A N 1
ATOM 1059 C CA . GLN A 1 147 ? 13.747 7.773 63.314 1.00 9.88 139 GLN A CA 1
ATOM 1060 C C . GLN A 1 147 ? 13.959 6.693 62.266 1.00 8.92 139 GLN A C 1
ATOM 1061 O O . GLN A 1 147 ? 14.584 6.928 61.229 1.00 10.95 139 GLN A O 1
ATOM 1067 N N . THR A 1 148 ? 13.406 5.513 62.529 1.00 8.87 140 THR A N 1
ATOM 1068 C CA . THR A 1 148 ? 13.413 4.457 61.532 1.00 9.36 140 THR A CA 1
ATOM 1069 C C . THR A 1 148 ? 11.993 4.118 61.098 1.00 10.42 140 THR A C 1
ATOM 1070 O O . THR A 1 148 ? 11.025 4.326 61.835 1.00 11.11 140 THR A O 1
ATOM 1074 N N . PHE A 1 149 ? 11.909 3.560 59.891 1.00 10.63 141 PHE A N 1
ATOM 1075 C CA . PHE A 1 149 ? 10.665 3.164 59.246 1.00 11.51 141 PHE A CA 1
ATOM 1076 C C . PHE A 1 149 ? 10.850 1.780 58.648 1.00 11.88 141 PHE A C 1
ATOM 1077 O O . PHE A 1 149 ? 11.917 1.453 58.122 1.00 12.48 141 PHE A O 1
ATOM 1085 N N . LEU A 1 150 ? 9.787 0.985 58.668 1.00 10.69 142 LEU A N 1
ATOM 1086 C CA . LEU A 1 150 ? 9.807 -0.291 57.969 1.00 11.23 142 LEU A CA 1
ATOM 1087 C C . LEU A 1 150 ? 8.428 -0.524 57.378 1.00 11.71 142 LEU A C 1
ATOM 1088 O O . LEU A 1 150 ? 7.417 -0.252 58.029 1.00 11.43 142 LEU A O 1
ATOM 1093 N N . CYS A 1 151 ? 8.387 -1.014 56.139 1.00 13.27 143 CYS A N 1
ATOM 1094 C CA . CYS A 1 151 ? 7.125 -1.170 55.424 1.00 12.40 143 CYS A CA 1
ATOM 1095 C C . CYS A 1 151 ? 7.122 -2.532 54.749 1.00 13.00 143 CYS A C 1
ATOM 1096 O O . CYS A 1 151 ? 8.031 -2.830 53.973 1.00 17.50 143 CYS A O 1
ATOM 1099 N N . LEU A 1 152 ? 6.116 -3.356 55.047 1.00 13.02 144 LEU A N 1
ATOM 1100 C CA . LEU A 1 152 ? 6.086 -4.749 54.615 1.00 13.58 144 LEU A CA 1
ATOM 1101 C C . LEU A 1 152 ? 4.825 -5.058 53.825 1.00 14.01 144 LEU A C 1
ATOM 1102 O O . LEU A 1 152 ? 3.730 -4.605 54.178 1.00 14.13 144 LEU A O 1
ATOM 1107 N N . SER A 1 153 ? 4.992 -5.871 52.777 1.00 17.01 145 SER A N 1
ATOM 1108 C CA . SER A 1 153 ? 3.881 -6.390 51.991 1.00 15.28 145 SER A CA 1
ATOM 1109 C C . SER A 1 153 ? 3.366 -7.680 52.620 1.00 15.37 145 SER A C 1
ATOM 1110 O O . SER A 1 153 ? 4.129 -8.629 52.813 1.00 17.46 145 SER A O 1
ATOM 1113 N N . LEU A 1 154 ? 2.064 -7.726 52.910 1.00 16.22 146 LEU A N 1
ATOM 1114 C CA . LEU A 1 154 ? 1.456 -8.856 53.598 1.00 15.38 146 LEU A CA 1
ATOM 1115 C C . LEU A 1 154 ? 0.252 -9.349 52.816 1.00 17.75 146 LEU A C 1
ATOM 1116 O O . LEU A 1 154 ? -0.370 -8.588 52.074 1.00 18.24 146 LEU A O 1
ATOM 1121 N N . ASP A 1 155 ? -0.077 -10.625 52.983 1.00 17.93 147 ASP A N 1
ATOM 1122 C CA . ASP A 1 155 ? -1.404 -11.034 52.541 1.00 19.97 147 ASP A CA 1
ATOM 1123 C C . ASP A 1 155 ? -2.407 -10.776 53.661 1.00 18.85 147 ASP A C 1
ATOM 1124 O O . ASP A 1 155 ? -2.045 -10.477 54.801 1.00 21.58 147 ASP A O 1
ATOM 1129 N N . LEU A 1 156 ? -3.692 -10.877 53.319 1.00 16.77 148 LEU A N 1
ATOM 1130 C CA . LEU A 1 156 ? -4.738 -10.528 54.276 1.00 16.46 148 LEU A CA 1
ATOM 1131 C C . LEU A 1 156 ? -4.733 -11.470 55.477 1.00 20.82 148 LEU A C 1
ATOM 1132 O O . LEU A 1 156 ? -4.980 -11.041 56.610 1.00 19.98 148 LEU A O 1
ATOM 1137 N N . ALA A 1 157 ? -4.452 -12.760 55.254 1.00 17.46 149 ALA A N 1
ATOM 1138 C CA . ALA A 1 157 ? -4.383 -13.698 56.372 1.00 18.75 149 ALA A CA 1
ATOM 1139 C C . ALA A 1 157 ? -3.276 -13.315 57.348 1.00 20.84 149 ALA A C 1
ATOM 1140 O O . ALA A 1 157 ? -3.462 -13.385 58.570 1.00 18.46 149 ALA A O 1
ATOM 1142 N N . THR A 1 158 ? -2.108 -12.929 56.826 1.00 16.57 150 THR A N 1
ATOM 1143 C CA . THR A 1 158 ? -1.019 -12.509 57.704 1.00 15.65 150 THR A CA 1
ATOM 1144 C C . THR A 1 158 ? -1.378 -11.231 58.445 1.00 16.51 150 THR A C 1
ATOM 1145 O O . THR A 1 158 ? -1.108 -11.108 59.643 1.00 17.62 150 THR A O 1
ATOM 1149 N N . ALA A 1 159 ? -1.970 -10.261 57.752 1.00 16.31 151 ALA A N 1
ATOM 1150 C CA . ALA A 1 159 ? -2.382 -9.044 58.447 1.00 16.01 151 ALA A CA 1
ATOM 1151 C C . ALA A 1 159 ? -3.374 -9.349 59.561 1.00 17.19 151 ALA A C 1
ATOM 1152 O O . ALA A 1 159 ? -3.363 -8.684 60.602 1.00 16.27 151 ALA A O 1
ATOM 1154 N N . GLY A 1 160 ? -4.230 -10.354 59.374 1.00 19.82 152 GLY A N 1
ATOM 1155 C CA . GLY A 1 160 ? -5.183 -10.689 60.420 1.00 18.44 152 GLY A CA 1
ATOM 1156 C C . GLY A 1 160 ? -4.534 -11.389 61.598 1.00 21.23 152 GLY A C 1
ATOM 1157 O O . GLY A 1 160 ? -4.927 -11.173 62.749 1.00 18.29 152 GLY A O 1
ATOM 1158 N N . LYS A 1 161 ? -3.539 -12.247 61.330 1.00 18.33 153 LYS A N 1
ATOM 1159 C CA . LYS A 1 161 ? -2.797 -12.880 62.416 1.00 15.58 153 LYS A CA 1
ATOM 1160 C C . LYS A 1 161 ? -2.043 -11.844 63.233 1.00 16.29 153 LYS A C 1
ATOM 1161 O O . LYS A 1 161 ? -1.951 -11.951 64.462 1.00 15.70 153 LYS A O 1
ATOM 1163 N N . LEU A 1 162 ? -1.497 -10.831 62.557 1.00 14.96 154 LEU A N 1
ATOM 1164 C CA . LEU A 1 162 ? -0.856 -9.721 63.245 1.00 13.43 154 LEU A CA 1
ATOM 1165 C C . LEU A 1 162 ? -1.868 -8.916 64.052 1.00 12.91 154 LEU A C 1
ATOM 1166 O O . LEU A 1 162 ? -1.601 -8.546 65.197 1.00 13.88 154 LEU A O 1
ATOM 1171 N N . ALA A 1 163 ? -3.047 -8.661 63.476 1.00 13.69 155 ALA A N 1
ATOM 1172 C CA . ALA A 1 163 ? -4.081 -7.930 64.203 1.00 14.36 155 ALA A CA 1
ATOM 1173 C C . ALA A 1 163 ? -4.511 -8.680 65.460 1.00 17.83 155 ALA A C 1
ATOM 1174 O O . ALA A 1 163 ? -4.808 -8.060 66.489 1.00 15.75 155 ALA A O 1
ATOM 1176 N N . ALA A 1 164 ? -4.588 -10.015 65.382 1.00 15.26 156 ALA A N 1
ATOM 1177 C CA . ALA A 1 164 ? -4.969 -10.811 66.548 1.00 15.20 156 ALA A CA 1
ATOM 1178 C C . ALA A 1 164 ? -3.924 -10.717 67.653 1.00 16.41 156 ALA A C 1
ATOM 1179 O O . ALA A 1 164 ? -4.270 -10.678 68.840 1.00 18.48 156 ALA A O 1
ATOM 1181 N N . GLN A 1 165 ? -2.640 -10.696 67.289 1.00 13.67 157 GLN A N 1
ATOM 1182 C CA . GLN A 1 165 ? -1.613 -10.504 68.305 1.00 14.80 157 GLN A CA 1
ATOM 1183 C C . GLN A 1 165 ? -1.731 -9.122 68.927 1.00 13.83 157 GLN A C 1
ATOM 1184 O O . GLN A 1 165 ? -1.645 -8.970 70.152 1.00 16.44 157 GLN A O 1
ATOM 1190 N N . MET A 1 166 ? -1.937 -8.102 68.095 1.00 12.30 158 MET A N 1
ATOM 1191 C CA . MET A 1 166 ? -2.028 -6.746 68.621 1.00 11.75 158 MET A CA 1
ATOM 1192 C C . MET A 1 166 ? -3.206 -6.600 69.578 1.00 14.48 158 MET A C 1
ATOM 1193 O O . MET A 1 166 ? -3.120 -5.870 70.570 1.00 12.66 158 MET A O 1
ATOM 1198 N N . ALA A 1 167 ? -4.307 -7.295 69.308 1.00 15.90 159 ALA A N 1
ATOM 1199 C CA . ALA A 1 167 ? -5.479 -7.144 70.165 1.00 14.55 159 ALA A CA 1
ATOM 1200 C C . ALA A 1 167 ? -5.209 -7.650 71.578 1.00 17.96 159 ALA A C 1
ATOM 1201 O O . ALA A 1 167 ? -5.840 -7.177 72.533 1.00 18.31 159 ALA A O 1
ATOM 1203 N N . LEU A 1 168 ? -4.257 -8.576 71.730 1.00 19.82 160 LEU A N 1
ATOM 1204 C CA . LEU A 1 168 ? -3.906 -9.182 73.011 1.00 21.60 160 LEU A CA 1
ATOM 1205 C C . LEU A 1 168 ? -2.735 -8.507 73.713 1.00 20.82 160 LEU A C 1
ATOM 1206 O O . LEU A 1 168 ? -2.796 -8.293 74.929 1.00 21.49 160 LEU A O 1
ATOM 1211 N N . HIS A 1 169 ? -1.671 -8.148 72.990 1.00 15.97 161 HIS A N 1
ATOM 1212 C CA . HIS A 1 169 ? -0.400 -7.783 73.616 1.00 15.33 161 HIS A CA 1
ATOM 1213 C C . HIS A 1 169 ? -0.048 -6.315 73.407 1.00 13.14 161 HIS A C 1
ATOM 1214 O O . HIS A 1 169 ? -0.048 -5.546 74.372 1.00 14.60 161 HIS A O 1
ATOM 1221 N N . GLN A 1 170 ? 0.261 -5.892 72.178 1.00 14.50 162 GLN A N 1
ATOM 1222 C CA . GLN A 1 170 ? 0.613 -4.487 71.987 1.00 12.94 162 GLN A CA 1
ATOM 1223 C C . GLN A 1 170 ? -0.536 -3.577 72.393 1.00 14.18 162 GLN A C 1
ATOM 1224 O O . GLN A 1 170 ? -0.317 -2.506 72.977 1.00 14.88 162 GLN A O 1
ATOM 1230 N N . GLN A 1 171 ? -1.764 -4.013 72.128 1.00 11.69 163 GLN A N 1
ATOM 1231 C CA . GLN A 1 171 ? -2.978 -3.239 72.369 1.00 11.71 163 GLN A CA 1
ATOM 1232 C C . GLN A 1 171 ? -2.845 -1.797 71.873 1.00 13.15 163 GLN A C 1
ATOM 1233 O O . GLN A 1 171 ? -2.967 -0.842 72.648 1.00 11.65 163 GLN A O 1
ATOM 1239 N N . PRO A 1 172 ? -2.649 -1.610 70.573 1.00 13.08 164 PRO A N 1
ATOM 1240 C CA . PRO A 1 172 ? -2.474 -0.260 70.035 1.00 12.13 164 PRO A CA 1
ATOM 1241 C C . PRO A 1 172 ? -3.751 0.560 70.140 1.00 10.01 164 PRO A C 1
ATOM 1242 O O . PRO A 1 172 ? -4.871 0.034 70.148 1.00 12.94 164 PRO A O 1
ATOM 1246 N N . GLN A 1 173 ? -3.563 1.872 70.213 1.00 10.90 165 GLN A N 1
ATOM 1247 C CA . GLN A 1 173 ? -4.675 2.813 70.305 1.00 12.58 165 GLN A CA 1
ATOM 1248 C C . GLN A 1 173 ? -5.111 3.190 68.895 1.00 10.69 165 GLN A C 1
ATOM 1249 O O . GLN A 1 173 ? -4.456 3.989 68.221 1.00 10.48 165 GLN A O 1
ATOM 1255 N N . VAL A 1 174 ? -6.254 2.613 68.444 1.00 10.64 166 VAL A N 1
ATOM 1256 C CA . VAL A 1 174 ? -6.744 2.737 67.076 1.00 10.94 166 VAL A CA 1
ATOM 1257 C C . VAL A 1 174 ? -7.601 3.993 66.938 1.00 13.48 166 VAL A C 1
ATOM 1258 O O . VAL A 1 174 ? -8.324 4.396 67.859 1.00 13.61 166 VAL A O 1
ATOM 1262 N N . TYR A 1 175 ? -7.517 4.631 65.772 1.00 14.62 167 TYR A N 1
ATOM 1263 C CA . TYR A 1 175 ? -8.308 5.824 65.501 1.00 16.21 167 TYR A CA 1
ATOM 1264 C C . TYR A 1 175 ? -8.572 5.900 64.006 1.00 14.20 167 TYR A C 1
ATOM 1265 O O . TYR A 1 175 ? -7.839 5.326 63.195 1.00 14.66 167 TYR A O 1
ATOM 1274 N N . LEU A 1 176 ? -9.659 6.606 63.658 1.00 15.22 168 LEU A N 1
ATOM 1275 C CA . LEU A 1 176 ? -10.126 6.856 62.300 1.00 17.76 168 LEU A CA 1
ATOM 1276 C C . LEU A 1 176 ? -9.955 5.644 61.385 1.00 15.57 168 LEU A C 1
ATOM 1277 O O . LEU A 1 176 ? -9.397 5.770 60.287 1.00 15.27 168 LEU A O 1
ATOM 1282 N N . PRO A 1 177 ? -10.431 4.462 61.777 1.00 17.03 169 PRO A N 1
ATOM 1283 C CA . PRO A 1 177 ? -10.329 3.310 60.882 1.00 15.64 169 PRO A CA 1
ATOM 1284 C C . PRO A 1 177 ? -11.290 3.425 59.708 1.00 14.71 169 PRO A C 1
ATOM 1285 O O . PRO A 1 177 ? -12.296 4.139 59.748 1.00 17.50 169 PRO A O 1
ATOM 1289 N N . ARG A 1 178 ? -10.945 2.721 58.636 1.00 15.41 170 ARG A N 1
ATOM 1290 C CA . ARG A 1 178 ? -11.829 2.534 57.494 1.00 17.59 170 ARG A CA 1
ATOM 1291 C C . ARG A 1 178 ? -11.903 1.044 57.227 1.00 16.86 170 ARG A C 1
ATOM 1292 O O . ARG A 1 178 ? -10.888 0.423 56.915 1.00 19.84 170 ARG A O 1
ATOM 1300 N N . THR A 1 179 ? -13.101 0.462 57.350 1.00 20.71 171 THR A N 1
ATOM 1301 C CA . THR A 1 179 ? -13.195 -0.990 57.285 1.00 19.68 171 THR A CA 1
ATOM 1302 C C . THR A 1 179 ? -13.232 -1.523 55.859 1.00 27.07 171 THR A C 1
ATOM 1303 O O . THR A 1 179 ? -12.983 -2.715 55.655 1.00 26.67 171 THR A O 1
ATOM 1307 N N . GLY A 1 180 ? -13.561 -0.687 54.876 1.00 25.72 172 GLY A N 1
ATOM 1308 C CA . GLY A 1 180 ? -13.675 -1.171 53.509 1.00 27.02 172 GLY A CA 1
ATOM 1309 C C . GLY A 1 180 ? -14.679 -2.291 53.346 1.00 29.92 172 GLY A C 1
ATOM 1310 O O . GLY A 1 180 ? -14.549 -3.106 52.427 1.00 30.69 172 GLY A O 1
ATOM 1311 N N . GLY A 1 181 ? -15.669 -2.365 54.230 1.00 22.53 173 GLY A N 1
ATOM 1312 C CA . GLY A 1 181 ? -16.641 -3.435 54.179 1.00 26.37 173 GLY A CA 1
ATOM 1313 C C . GLY A 1 181 ? -16.213 -4.733 54.822 1.00 26.20 173 GLY A C 1
ATOM 1314 O O . GLY A 1 181 ? -16.805 -5.777 54.524 1.00 26.34 173 GLY A O 1
ATOM 1315 N N . LEU A 1 182 ? -15.203 -4.704 55.691 1.00 23.07 174 LEU A N 1
ATOM 1316 C CA . LEU A 1 182 ? -14.753 -5.906 56.385 1.00 18.80 174 LEU A CA 1
ATOM 1317 C C . LEU A 1 182 ? -15.903 -6.614 57.080 1.00 25.17 174 LEU A C 1
ATOM 1318 O O . LEU A 1 182 ? -16.755 -5.981 57.703 1.00 25.70 174 LEU A O 1
ATOM 1323 N N . ASP A 1 183 ? -15.895 -7.940 57.000 1.00 27.01 175 ASP A N 1
ATOM 1324 C CA . ASP A 1 183 ? -16.800 -8.737 57.812 1.00 30.70 175 ASP A CA 1
ATOM 1325 C C . ASP A 1 183 ? -16.429 -8.592 59.283 1.00 27.97 175 ASP A C 1
ATOM 1326 O O . ASP A 1 183 ? -15.248 -8.561 59.643 1.00 27.41 175 ASP A O 1
ATOM 1331 N N . HIS A 1 184 ? -17.447 -8.475 60.138 1.00 25.44 176 HIS A N 1
ATOM 1332 C CA . HIS A 1 184 ? -17.190 -8.155 61.533 1.00 28.21 176 HIS A CA 1
ATOM 1333 C C . HIS A 1 184 ? -16.498 -9.282 62.293 1.00 29.65 176 HIS A C 1
ATOM 1334 O O . HIS A 1 184 ? -15.972 -9.025 63.382 1.00 33.00 176 HIS A O 1
ATOM 1341 N N . THR A 1 185 ? -16.448 -10.500 61.747 1.00 25.37 177 THR A N 1
ATOM 1342 C CA . THR A 1 185 ? -15.695 -11.579 62.385 1.00 26.53 177 THR A CA 1
ATOM 1343 C C . THR A 1 185 ? -14.195 -11.531 62.081 1.00 29.29 177 THR A C 1
ATOM 1344 O O . THR A 1 185 ? -13.444 -12.353 62.620 1.00 31.41 177 THR A O 1
ATOM 1348 N N . SER A 1 186 ? -13.741 -10.589 61.257 1.00 26.97 178 SER A N 1
ATOM 1349 C CA . SER A 1 186 ? -12.326 -10.508 60.918 1.00 21.53 178 SER A CA 1
ATOM 1350 C C . SER A 1 186 ? -11.514 -10.012 62.114 1.00 20.39 178 SER A C 1
ATOM 1351 O O . SER A 1 186 ? -11.970 -9.137 62.851 1.00 18.84 178 SER A O 1
ATOM 1354 N N . PRO A 1 187 ? -10.299 -10.535 62.322 1.00 23.48 179 PRO A N 1
ATOM 1355 C CA . PRO A 1 187 ? -9.424 -9.940 63.346 1.00 21.14 179 PRO A CA 1
ATOM 1356 C C . PRO A 1 187 ? -9.068 -8.496 63.039 1.00 18.61 179 PRO A C 1
ATOM 1357 O O . PRO A 1 187 ? -8.797 -7.712 63.958 1.00 17.16 179 PRO A O 1
ATOM 1361 N N . LEU A 1 188 ? -9.044 -8.128 61.758 1.00 15.12 180 LEU A N 1
ATOM 1362 C CA . LEU A 1 188 ? -8.830 -6.731 61.402 1.00 16.47 180 LEU A CA 1
ATOM 1363 C C . LEU A 1 188 ? -9.985 -5.865 61.889 1.00 17.75 180 LEU A C 1
ATOM 1364 O O . LEU A 1 188 ? -9.763 -4.760 62.396 1.00 17.59 180 LEU A O 1
ATOM 1369 N N . TYR A 1 189 ? -11.223 -6.357 61.767 1.00 16.71 181 TYR A N 1
ATOM 1370 C CA . TYR A 1 189 ? -12.346 -5.591 62.291 1.00 19.54 181 TYR A CA 1
ATOM 1371 C C . TYR A 1 189 ? -12.281 -5.499 63.810 1.00 15.73 181 TYR A C 1
ATOM 1372 O O . TYR A 1 189 ? -12.575 -4.445 64.386 1.00 16.28 181 TYR A O 1
ATOM 1381 N N . ALA A 1 190 ? -11.901 -6.595 64.474 1.00 15.49 182 ALA A N 1
ATOM 1382 C CA . ALA A 1 190 ? -11.803 -6.581 65.930 1.00 16.02 182 ALA A CA 1
ATOM 1383 C C . ALA A 1 190 ? -10.800 -5.554 66.411 1.00 15.52 182 ALA A C 1
ATOM 1384 O O . ALA A 1 190 ? -10.966 -4.971 67.492 1.00 15.13 182 ALA A O 1
ATOM 1386 N N . LEU A 1 191 ? -9.745 -5.323 65.638 1.00 15.79 183 LEU A N 1
ATOM 1387 C CA . LEU A 1 191 ? -8.772 -4.322 66.043 1.00 20.93 183 LEU A CA 1
ATOM 1388 C C . LEU A 1 191 ? -9.379 -2.922 66.114 1.00 24.63 183 LEU A C 1
ATOM 1389 O O . LEU A 1 191 ? -8.835 -2.063 66.816 1.00 25.76 183 LEU A O 1
ATOM 1394 N N . THR A 1 192 ? -10.504 -2.677 65.430 1.00 22.61 184 THR A N 1
ATOM 1395 C CA . THR A 1 192 ? -11.166 -1.379 65.471 1.00 24.81 184 THR A CA 1
ATOM 1396 C C . THR A 1 192 ? -12.143 -1.238 66.629 1.00 28.20 184 THR A C 1
ATOM 1397 O O . THR A 1 192 ? -12.646 -0.133 66.864 1.00 27.38 184 THR A O 1
ATOM 1401 N N . GLN A 1 193 ? -12.422 -2.313 67.345 1.00 20.95 185 GLN A N 1
ATOM 1402 C CA . GLN A 1 193 ? -13.331 -2.337 68.476 1.00 19.21 185 GLN A CA 1
ATOM 1403 C C . GLN A 1 193 ? -12.552 -2.252 69.778 1.00 18.44 185 GLN A C 1
ATOM 1404 O O . GLN A 1 193 ? -11.325 -2.377 69.793 1.00 16.79 185 GLN A O 1
ATOM 1410 N N . PRO A 1 194 ? -13.229 -2.012 70.902 1.00 20.75 186 PRO A N 1
ATOM 1411 C CA . PRO A 1 194 ? -12.505 -1.940 72.179 1.00 20.05 186 PRO A CA 1
ATOM 1412 C C . PRO A 1 194 ? -11.721 -3.218 72.455 1.00 18.05 186 PRO A C 1
ATOM 1413 O O . PRO A 1 194 ? -12.187 -4.329 72.190 1.00 19.69 186 PRO A O 1
ATOM 1417 N N . LEU A 1 195 ? -10.508 -3.041 72.975 1.00 21.38 187 LEU A N 1
ATOM 1418 C CA . LEU A 1 195 ? -9.570 -4.130 73.218 1.00 21.90 187 LEU A CA 1
ATOM 1419 C C . LEU A 1 195 ? -9.697 -4.572 74.673 1.00 32.29 187 LEU A C 1
ATOM 1420 O O . LEU A 1 195 ? -9.077 -3.987 75.565 1.00 37.81 187 LEU A O 1
ATOM 1425 N N . ASN A 1 196 ? -10.486 -5.621 74.915 1.00 31.89 188 ASN A N 1
ATOM 1426 C CA . ASN A 1 196 ? -10.764 -6.075 76.272 1.00 37.17 188 ASN A CA 1
ATOM 1427 C C . ASN A 1 196 ? -10.206 -7.452 76.600 1.00 41.94 188 ASN A C 1
ATOM 1428 O O . ASN A 1 196 ? -10.260 -7.857 77.768 1.00 41.41 188 ASN A O 1
ATOM 1433 N N . ALA A 1 197 ? -9.688 -8.185 75.620 1.00 44.33 189 ALA A N 1
ATOM 1434 C CA . ALA A 1 197 ? -9.195 -9.527 75.887 1.00 42.64 189 ALA A CA 1
ATOM 1435 C C . ALA A 1 197 ? -8.018 -9.484 76.855 1.00 41.32 189 ALA A C 1
ATOM 1436 O O . ALA A 1 197 ? -7.194 -8.566 76.822 1.00 42.29 189 ALA A O 1
ATOM 1438 N N . SER A 1 198 ? -7.961 -10.473 77.743 1.00 46.00 190 SER A N 1
ATOM 1439 C CA . SER A 1 198 ? -6.853 -10.605 78.677 1.00 47.79 190 SER A CA 1
ATOM 1440 C C . SER A 1 198 ? -5.760 -11.444 78.033 1.00 44.78 190 SER A C 1
ATOM 1441 O O . SER A 1 198 ? -6.032 -12.513 77.478 1.00 45.86 190 SER A O 1
ATOM 1443 N N . ALA A 1 199 ? -4.587 -10.976 78.098 1.00 45.10 191 ALA A N 1
ATOM 1444 C CA . ALA A 1 199 ? -3.500 -11.710 77.478 1.00 43.78 191 ALA A CA 1
ATOM 1445 C C . ALA A 1 199 ? -2.904 -12.711 78.464 1.00 37.39 191 ALA A C 1
ATOM 1446 O O . ALA A 1 199 ? -2.702 -12.381 79.634 1.00 33.79 191 ALA A O 1
ATOM 1448 N N . PRO A 1 200 ? -2.607 -13.930 78.016 1.00 40.10 192 PRO A N 1
ATOM 1449 C CA . PRO A 1 200 ? -1.889 -14.878 78.879 1.00 44.94 192 PRO A CA 1
ATOM 1450 C C . PRO A 1 200 ? -0.394 -14.584 78.845 1.00 43.12 192 PRO A C 1
ATOM 1451 O O . PRO A 1 200 ? 0.202 -14.444 77.775 1.00 49.64 192 PRO A O 1
ATOM 1455 N N . GLY A 1 201 ? 0.209 -14.472 80.023 1.00 35.72 193 GLY A N 1
ATOM 1456 C CA . GLY A 1 201 ? 1.612 -14.132 80.109 1.00 29.61 193 GLY A CA 1
ATOM 1457 C C . GLY A 1 201 ? 1.849 -12.669 79.800 1.00 25.97 193 GLY A C 1
ATOM 1458 O O . GLY A 1 201 ? 0.921 -11.875 79.617 1.00 26.68 193 GLY A O 1
ATOM 1459 N N . ASP A 1 202 ? 3.131 -12.300 79.738 1.00 22.49 194 ASP A N 1
ATOM 1460 C CA . ASP A 1 202 ? 3.510 -10.907 79.556 1.00 18.02 194 ASP A CA 1
ATOM 1461 C C . ASP A 1 202 ? 4.162 -10.620 78.209 1.00 15.39 194 ASP A C 1
ATOM 1462 O O . ASP A 1 202 ? 4.578 -9.476 77.977 1.00 18.91 194 ASP A O 1
ATOM 1467 N N . SER A 1 203 ? 4.243 -11.600 77.310 1.00 17.93 195 SER A N 1
ATOM 1468 C CA . SER A 1 203 ? 4.877 -11.369 76.017 1.00 21.99 195 SER A CA 1
ATOM 1469 C C . SER A 1 203 ? 4.467 -12.463 75.041 1.00 23.90 195 SER A C 1
ATOM 1470 O O . SER A 1 203 ? 3.881 -13.484 75.415 1.00 23.32 195 SER A O 1
ATOM 1473 N N . ASP A 1 204 ? 4.806 -12.237 73.773 1.00 15.83 196 ASP A N 1
ATOM 1474 C CA . ASP A 1 204 ? 4.431 -13.137 72.693 1.00 17.81 196 ASP A CA 1
ATOM 1475 C C . ASP A 1 204 ? 5.354 -12.887 71.513 1.00 20.82 196 ASP A C 1
ATOM 1476 O O . ASP A 1 204 ? 5.822 -11.766 71.301 1.00 24.52 196 ASP A O 1
ATOM 1481 N N . SER A 1 205 ? 5.614 -13.938 70.751 1.00 16.92 197 SER A N 1
ATOM 1482 C CA . SER A 1 205 ? 6.396 -13.824 69.533 1.00 16.87 197 SER A CA 1
ATOM 1483 C C . SER A 1 205 ? 5.773 -14.704 68.463 1.00 19.29 197 SER A C 1
ATOM 1484 O O . SER A 1 205 ? 5.395 -15.847 68.734 1.00 25.67 197 SER A O 1
ATOM 1487 N N . LEU A 1 206 ? 5.669 -14.164 67.253 1.00 14.84 198 LEU A N 1
ATOM 1488 C CA . LEU A 1 206 ? 5.067 -14.868 66.129 1.00 15.33 198 LEU A CA 1
ATOM 1489 C C . LEU A 1 206 ? 5.974 -14.789 64.907 1.00 21.09 198 LEU A C 1
ATOM 1490 O O . LEU A 1 206 ? 6.660 -13.783 64.692 1.00 18.57 198 LEU A O 1
ATOM 1495 N N . ASP A 1 207 ? 5.981 -15.862 64.117 1.00 18.37 199 ASP A N 1
ATOM 1496 C CA . ASP A 1 207 ? 6.681 -15.891 62.839 1.00 19.10 199 ASP A CA 1
ATOM 1497 C C . ASP A 1 207 ? 5.729 -15.544 61.700 1.00 21.42 199 ASP A C 1
ATOM 1498 O O . ASP A 1 207 ? 4.582 -16.007 61.666 1.00 27.14 199 ASP A O 1
ATOM 1503 N N . PHE A 1 208 ? 6.219 -14.743 60.755 1.00 19.84 200 PHE A N 1
ATOM 1504 C CA . PHE A 1 208 ? 5.461 -14.374 59.566 1.00 18.16 200 PHE A CA 1
ATOM 1505 C C . PHE A 1 208 ? 6.384 -14.385 58.357 1.00 17.43 200 PHE A C 1
ATOM 1506 O O . PHE A 1 208 ? 7.602 -14.535 58.479 1.00 24.27 200 PHE A O 1
ATOM 1514 N N . LYS A 1 209 ? 5.788 -14.200 57.177 1.00 18.60 201 LYS A N 1
ATOM 1515 C CA . LYS A 1 209 ? 6.540 -13.915 55.963 1.00 18.20 201 LYS A CA 1
ATOM 1516 C C . LYS A 1 209 ? 5.838 -12.802 55.200 1.00 17.80 201 LYS A C 1
ATOM 1517 O O . LYS A 1 209 ? 4.619 -12.640 55.298 1.00 20.77 201 LYS A O 1
ATOM 1519 N N . THR A 1 210 ? 6.618 -12.025 54.449 1.00 19.11 202 THR A N 1
ATOM 1520 C CA . THR A 1 210 ? 6.027 -11.088 53.503 1.00 18.51 202 THR A CA 1
ATOM 1521 C C . THR A 1 210 ? 5.440 -11.854 52.324 1.00 18.27 202 THR A C 1
ATOM 1522 O O . THR A 1 210 ? 5.641 -13.061 52.183 1.00 20.83 202 THR A O 1
ATOM 1526 N N . ARG A 1 211 ? 4.701 -11.142 51.465 1.00 20.74 203 ARG A N 1
ATOM 1527 C CA . ARG A 1 211 ? 4.207 -11.793 50.253 1.00 20.88 203 ARG A CA 1
ATOM 1528 C C . ARG A 1 211 ? 5.361 -12.308 49.413 1.00 24.02 203 ARG A C 1
ATOM 1529 O O . ARG A 1 211 ? 5.246 -13.369 48.789 1.00 22.60 203 ARG A O 1
ATOM 1537 N N . GLY A 1 212 ? 6.497 -11.604 49.430 1.00 21.82 204 GLY A N 1
ATOM 1538 C CA . GLY A 1 212 ? 7.687 -12.039 48.727 1.00 26.42 204 GLY A CA 1
ATOM 1539 C C . GLY A 1 212 ? 8.492 -13.128 49.404 1.00 26.07 204 GLY A C 1
ATOM 1540 O O . GLY A 1 212 ? 9.546 -13.516 48.889 1.00 32.08 204 GLY A O 1
ATOM 1541 N N . GLY A 1 213 ? 8.034 -13.630 50.547 1.00 26.16 205 GLY A N 1
ATOM 1542 C CA . GLY A 1 213 ? 8.656 -14.762 51.205 1.00 25.88 205 GLY A CA 1
ATOM 1543 C C . GLY A 1 213 ? 9.713 -14.434 52.232 1.00 26.96 205 GLY A C 1
ATOM 1544 O O . GLY A 1 213 ? 10.421 -15.346 52.677 1.00 24.38 205 GLY A O 1
ATOM 1545 N N . VAL A 1 214 ? 9.846 -13.171 52.627 1.00 21.64 206 VAL A N 1
ATOM 1546 C CA . VAL A 1 214 ? 10.874 -12.757 53.579 1.00 21.86 206 VAL A CA 1
ATOM 1547 C C . VAL A 1 214 ? 10.397 -13.076 54.989 1.00 21.57 206 VAL A C 1
ATOM 1548 O O . VAL A 1 214 ? 9.395 -12.503 55.445 1.00 17.91 206 VAL A O 1
ATOM 1552 N N . PRO A 1 215 ? 11.056 -13.986 55.702 1.00 21.86 207 PRO A N 1
ATOM 1553 C CA . PRO A 1 215 ? 10.656 -14.267 57.085 1.00 20.08 207 PRO A CA 1
ATOM 1554 C C . PRO A 1 215 ? 10.916 -13.071 57.983 1.00 17.14 207 PRO A C 1
ATOM 1555 O O . PRO A 1 215 ? 11.960 -12.420 57.894 1.00 17.80 207 PRO A O 1
ATOM 1559 N N . PHE A 1 216 ? 9.953 -12.789 58.859 1.00 19.29 208 PHE A N 1
ATOM 1560 C CA . PHE A 1 216 ? 10.179 -11.838 59.939 1.00 19.16 208 PHE A CA 1
ATOM 1561 C C . PHE A 1 216 ? 9.436 -12.309 61.181 1.00 19.81 208 PHE A C 1
ATOM 1562 O O . PHE A 1 216 ? 8.537 -13.150 61.110 1.00 22.84 208 PHE A O 1
ATOM 1570 N N . LYS A 1 217 ? 9.847 -11.784 62.333 1.00 16.16 209 LYS A N 1
ATOM 1571 C CA . LYS A 1 217 ? 9.169 -12.038 63.593 1.00 14.09 209 LYS A CA 1
ATOM 1572 C C . LYS A 1 217 ? 8.579 -10.738 64.112 1.00 15.02 209 LYS A C 1
ATOM 1573 O O . LYS A 1 217 ? 9.130 -9.660 63.892 1.00 15.15 209 LYS A O 1
ATOM 1579 N N . VAL A 1 218 ? 7.452 -10.843 64.796 1.00 14.18 210 VAL A N 1
ATOM 1580 C CA . VAL A 1 218 ? 6.929 -9.733 65.577 1.00 12.42 210 VAL A CA 1
ATOM 1581 C C . VAL A 1 218 ? 6.996 -10.162 67.030 1.00 15.34 210 VAL A C 1
ATOM 1582 O O . VAL A 1 218 ? 6.326 -11.118 67.444 1.00 15.29 210 VAL A O 1
ATOM 1586 N N . ILE A 1 219 ? 7.830 -9.471 67.790 1.00 12.12 211 ILE A N 1
ATOM 1587 C CA . ILE A 1 219 ? 8.141 -9.813 69.169 1.00 12.49 211 ILE A CA 1
ATOM 1588 C C . ILE A 1 219 ? 7.527 -8.731 70.042 1.00 13.20 211 ILE A C 1
ATOM 1589 O O . ILE A 1 219 ? 7.894 -7.555 69.926 1.00 11.31 211 ILE A O 1
ATOM 1594 N N . ALA A 1 220 ? 6.550 -9.115 70.878 1.00 15.80 212 ALA A N 1
ATOM 1595 C CA . ALA A 1 220 ? 5.716 -8.151 71.584 1.00 14.06 212 ALA A CA 1
ATOM 1596 C C . ALA A 1 220 ? 5.746 -8.386 73.085 1.00 14.58 212 ALA A C 1
ATOM 1597 O O . ALA A 1 220 ? 5.792 -9.531 73.545 1.00 16.02 212 ALA A O 1
ATOM 1599 N N . LYS A 1 221 ? 5.715 -7.290 73.839 1.00 15.80 213 LYS A N 1
ATOM 1600 C CA . LYS A 1 221 ? 5.427 -7.311 75.264 1.00 13.48 213 LYS A CA 1
ATOM 1601 C C . LYS A 1 221 ? 4.036 -6.739 75.497 1.00 17.99 213 LYS A C 1
ATOM 1602 O O . LYS A 1 221 ? 3.533 -5.941 74.702 1.00 17.08 213 LYS A O 1
ATOM 1608 N N . ASN A 1 222 ? 3.415 -7.129 76.602 1.00 15.87 214 ASN A N 1
ATOM 1609 C CA . ASN A 1 222 ? 2.179 -6.446 76.966 1.00 12.14 214 ASN A CA 1
ATOM 1610 C C . ASN A 1 222 ? 2.403 -5.648 78.249 1.00 15.35 214 ASN A C 1
ATOM 1611 O O . ASN A 1 222 ? 3.537 -5.486 78.720 1.00 16.55 214 ASN A O 1
ATOM 1616 N N . ARG A 1 223 ? 1.319 -5.107 78.806 1.00 13.57 215 ARG A N 1
ATOM 1617 C CA . ARG A 1 223 ? 1.467 -4.163 79.904 1.00 15.28 215 ARG A CA 1
ATOM 1618 C C . ARG A 1 223 ? 1.903 -4.825 81.204 1.00 17.08 215 ARG A C 1
ATOM 1619 O O . ARG A 1 223 ? 2.268 -4.113 82.142 1.00 23.13 215 ARG A O 1
ATOM 1627 N N . LYS A 1 224 ? 1.891 -6.151 81.286 1.00 19.77 216 LYS A N 1
ATOM 1628 C CA . LYS A 1 224 ? 2.373 -6.823 82.487 1.00 18.81 216 LYS A CA 1
ATOM 1629 C C . LYS A 1 224 ? 3.880 -7.050 82.471 1.00 25.04 216 LYS A C 1
ATOM 1630 O O . LYS A 1 224 ? 4.439 -7.479 83.488 1.00 25.40 216 LYS A O 1
ATOM 1636 N N . TRP A 1 225 ? 4.542 -6.772 81.353 1.00 18.65 217 TRP A N 1
ATOM 1637 C CA . TRP A 1 225 ? 5.979 -6.990 81.230 1.00 17.94 217 TRP A CA 1
ATOM 1638 C C . TRP A 1 225 ? 6.748 -5.935 82.015 1.00 17.90 217 TRP A C 1
ATOM 1639 O O . TRP A 1 225 ? 6.489 -4.736 81.878 1.00 22.41 217 TRP A O 1
ATOM 1650 N N . GLY A 1 226 ? 7.715 -6.376 82.823 1.00 18.39 218 GLY A N 1
ATOM 1651 C CA . GLY A 1 226 ? 8.514 -5.432 83.584 1.00 19.27 218 GLY A CA 1
ATOM 1652 C C . GLY A 1 226 ? 10.012 -5.678 83.526 1.00 20.09 218 GLY A C 1
ATOM 1653 O O . GLY A 1 226 ? 10.769 -5.092 84.305 1.00 26.43 218 GLY A O 1
ATOM 1654 N N . LYS A 1 227 ? 10.450 -6.540 82.613 1.00 19.53 219 LYS A N 1
ATOM 1655 C CA . LYS A 1 227 ? 11.853 -6.897 82.476 1.00 17.30 219 LYS A CA 1
ATOM 1656 C C . LYS A 1 227 ? 12.494 -6.068 81.357 1.00 17.09 219 LYS A C 1
ATOM 1657 O O . LYS A 1 227 ? 11.938 -5.066 80.895 1.00 15.71 219 LYS A O 1
ATOM 1663 N N . ASP A 1 228 ? 13.687 -6.476 80.927 1.00 20.36 220 ASP A N 1
ATOM 1664 C CA . ASP A 1 228 ? 14.407 -5.796 79.853 1.00 16.84 220 ASP A CA 1
ATOM 1665 C C . ASP A 1 228 ? 13.882 -6.314 78.518 1.00 15.07 220 ASP A C 1
ATOM 1666 O O . ASP A 1 228 ? 14.143 -7.462 78.144 1.00 15.34 220 ASP A O 1
ATOM 1671 N N . PHE A 1 229 ? 13.126 -5.473 77.803 1.00 12.35 221 PHE A N 1
ATOM 1672 C CA . PHE A 1 229 ? 12.546 -5.899 76.531 1.00 11.05 221 PHE A CA 1
ATOM 1673 C C . PHE A 1 229 ? 13.602 -6.494 75.604 1.00 11.11 221 PHE A C 1
ATOM 1674 O O . PHE A 1 229 ? 13.374 -7.520 74.957 1.00 12.94 221 PHE A O 1
ATOM 1682 N N . TRP A 1 230 ? 14.775 -5.868 75.541 1.00 11.52 222 TRP A N 1
ATOM 1683 C CA . TRP A 1 230 ? 15.787 -6.284 74.583 1.00 12.79 222 TRP A CA 1
ATOM 1684 C C . TRP A 1 230 ? 16.547 -7.525 75.045 1.00 12.09 222 TRP A C 1
ATOM 1685 O O . TRP A 1 230 ? 16.653 -8.506 74.298 1.00 15.59 222 TRP A O 1
ATOM 1696 N N . ASN A 1 231 ? 17.081 -7.510 76.263 1.00 15.50 223 ASN A N 1
ATOM 1697 C CA . ASN A 1 231 ? 17.960 -8.600 76.685 1.00 19.11 223 ASN A CA 1
ATOM 1698 C C . ASN A 1 231 ? 17.194 -9.795 77.228 1.00 18.36 223 ASN A C 1
ATOM 1699 O O . ASN A 1 231 ? 17.712 -10.924 77.193 1.00 20.16 223 ASN A O 1
ATOM 1704 N N . ASP A 1 232 ? 15.986 -9.575 77.748 1.00 19.69 224 ASP A N 1
ATOM 1705 C CA . ASP A 1 232 ? 15.202 -10.652 78.343 1.00 18.72 224 ASP A CA 1
ATOM 1706 C C . ASP A 1 232 ? 14.119 -11.206 77.422 1.00 19.81 224 ASP A C 1
ATOM 1707 O O . ASP A 1 232 ? 13.610 -12.303 77.686 1.00 20.66 224 ASP A O 1
ATOM 1712 N N . LEU A 1 233 ? 13.742 -10.491 76.359 1.00 17.51 225 LEU A N 1
ATOM 1713 C CA . LEU A 1 233 ? 12.754 -11.012 75.414 1.00 14.86 225 LEU A CA 1
ATOM 1714 C C . LEU A 1 233 ? 13.310 -11.127 74.000 1.00 13.71 225 LEU A C 1
ATOM 1715 O O . LEU A 1 233 ? 13.309 -12.226 73.441 1.00 16.43 225 LEU A O 1
ATOM 1720 N N . VAL A 1 234 ? 13.783 -10.034 73.395 1.00 13.02 226 VAL A N 1
ATOM 1721 C CA . VAL A 1 234 ? 14.155 -10.075 71.979 1.00 15.17 226 VAL A CA 1
ATOM 1722 C C . VAL A 1 234 ? 15.350 -10.997 71.751 1.00 19.71 226 VAL A C 1
ATOM 1723 O O . VAL A 1 234 ? 15.290 -11.920 70.932 1.00 19.66 226 VAL A O 1
ATOM 1727 N N . GLY A 1 235 ? 16.467 -10.723 72.423 1.00 15.94 227 GLY A N 1
ATOM 1728 C CA . GLY A 1 235 ? 17.646 -11.554 72.307 1.00 16.28 227 GLY A CA 1
ATOM 1729 C C . GLY A 1 235 ? 17.362 -13.042 72.455 1.00 21.66 227 GLY A C 1
ATOM 1730 O O . GLY A 1 235 ? 17.687 -13.849 71.574 1.00 21.33 227 GLY A O 1
ATOM 1731 N N . PRO A 1 236 ? 16.742 -13.438 73.570 1.00 22.07 228 PRO A N 1
ATOM 1732 C CA . PRO A 1 236 ? 16.420 -14.870 73.742 1.00 21.10 228 PRO A CA 1
ATOM 1733 C C . PRO A 1 236 ? 15.508 -15.422 72.661 1.00 22.39 228 PRO A C 1
ATOM 1734 O O . PRO A 1 236 ? 15.655 -16.592 72.282 1.00 22.77 228 PRO A O 1
ATOM 1738 N N . THR A 1 237 ? 14.578 -14.614 72.144 1.00 21.79 229 THR A N 1
ATOM 1739 C CA . THR A 1 237 ? 13.689 -15.079 71.082 1.00 22.18 229 THR A CA 1
ATOM 1740 C C . THR A 1 237 ? 14.457 -15.315 69.788 1.00 23.26 229 THR A C 1
ATOM 1741 O O . THR A 1 237 ? 14.172 -16.267 69.049 1.00 24.99 229 THR A O 1
ATOM 1745 N N . LEU A 1 238 ? 15.448 -14.480 69.510 1.00 20.77 230 LEU A N 1
ATOM 1746 C CA . LEU A 1 238 ? 16.252 -14.613 68.307 1.00 18.32 230 LEU A CA 1
ATOM 1747 C C . LEU A 1 238 ? 17.401 -15.599 68.473 1.00 25.74 230 LEU A C 1
ATOM 1748 O O . LEU A 1 238 ? 18.119 -15.855 67.501 1.00 24.10 230 LEU A O 1
ATOM 1753 N N . LYS A 1 239 ? 17.585 -16.152 69.674 1.00 23.17 231 LYS A N 1
ATOM 1754 C CA . LYS A 1 239 ? 18.747 -16.986 69.992 1.00 25.65 231 LYS A CA 1
ATOM 1755 C C . LYS A 1 239 ? 20.045 -16.278 69.615 1.00 27.38 231 LYS A C 1
ATOM 1756 O O . LYS A 1 239 ? 20.966 -16.866 69.042 1.00 26.10 231 LYS A O 1
ATOM 1762 N N . ALA A 1 240 ? 20.110 -14.990 69.932 1.00 21.67 232 ALA A N 1
ATOM 1763 C CA . ALA A 1 240 ? 21.293 -14.194 69.676 1.00 24.13 232 ALA A CA 1
ATOM 1764 C C . ALA A 1 240 ? 21.372 -13.139 70.764 1.00 22.92 232 ALA A C 1
ATOM 1765 O O . ALA A 1 240 ? 20.403 -12.900 71.489 1.00 29.90 232 ALA A O 1
ATOM 1767 N N . ASP A 1 241 ? 22.541 -12.528 70.898 1.00 20.91 233 ASP A N 1
ATOM 1768 C CA . ASP A 1 241 ? 22.701 -11.425 71.833 1.00 20.23 233 ASP A CA 1
ATOM 1769 C C . ASP A 1 241 ? 22.440 -10.112 71.112 1.00 17.02 233 ASP A C 1
ATOM 1770 O O . ASP A 1 241 ? 22.935 -9.898 70.000 1.00 18.15 233 ASP A O 1
ATOM 1775 N N . MET A 1 242 ? 21.664 -9.241 71.746 1.00 18.00 234 MET A N 1
ATOM 1776 C CA . MET A 1 242 ? 21.536 -7.879 71.248 1.00 17.80 234 MET A CA 1
ATOM 1777 C C . MET A 1 242 ? 22.866 -7.147 71.407 1.00 18.65 234 MET A C 1
ATOM 1778 O O . MET A 1 242 ? 23.563 -7.290 72.420 1.00 17.29 234 MET A O 1
ATOM 1783 N N . TYR A 1 243 ? 23.231 -6.379 70.384 1.00 14.94 235 TYR A N 1
ATOM 1784 C CA . TYR A 1 243 ? 24.426 -5.538 70.427 1.00 15.56 235 TYR A CA 1
ATOM 1785 C C . TYR A 1 243 ? 24.083 -4.259 71.184 1.00 16.97 235 TYR A C 1
ATOM 1786 O O . TYR A 1 243 ? 23.587 -3.284 70.613 1.00 16.42 235 TYR A O 1
ATOM 1795 N N . VAL A 1 244 ? 24.345 -4.256 72.490 1.00 16.22 236 VAL A N 1
ATOM 1796 C CA . VAL A 1 244 ? 23.922 -3.164 73.359 1.00 13.45 236 VAL A CA 1
ATOM 1797 C C . VAL A 1 244 ? 25.083 -2.416 73.989 1.00 13.76 236 VAL A C 1
ATOM 1798 O O . VAL A 1 244 ? 24.848 -1.418 74.669 1.00 13.34 236 VAL A O 1
ATOM 1802 N N . GLU A 1 245 ? 26.324 -2.851 73.762 1.00 14.47 237 GLU A N 1
ATOM 1803 C CA A GLU A 1 245 ? 27.489 -2.361 74.498 0.37 17.06 237 GLU A CA 1
ATOM 1804 C CA B GLU A 1 245 ? 27.389 -2.341 74.613 0.63 16.43 237 GLU A CA 1
ATOM 1805 C C . GLU A 1 245 ? 27.614 -0.841 74.451 1.00 15.85 237 GLU A C 1
ATOM 1806 O O . GLU A 1 245 ? 28.073 -0.207 75.413 1.00 15.24 237 GLU A O 1
ATOM 1817 N N . THR A 1 246 ? 27.241 -0.232 73.321 1.00 12.98 238 THR A N 1
ATOM 1818 C CA . THR A 1 246 ? 27.371 1.217 73.200 1.00 11.85 238 THR A CA 1
ATOM 1819 C C . THR A 1 246 ? 26.023 1.940 73.199 1.00 10.22 238 THR A C 1
ATOM 1820 O O . THR A 1 246 ? 25.954 3.104 72.808 1.00 10.09 238 THR A O 1
ATOM 1824 N N . TRP A 1 247 ? 24.951 1.276 73.618 1.00 10.05 239 TRP A N 1
ATOM 1825 C CA . TRP A 1 247 ? 23.648 1.929 73.696 1.00 9.38 239 TRP A CA 1
ATOM 1826 C C . TRP A 1 247 ? 23.624 2.974 74.804 1.00 9.79 239 TRP A C 1
ATOM 1827 O O . TRP A 1 247 ? 24.166 2.751 75.888 1.00 10.05 239 TRP A O 1
ATOM 1838 N N . ILE A 1 248 ? 22.964 4.103 74.543 1.00 8.45 240 ILE A N 1
ATOM 1839 C CA . ILE A 1 248 ? 22.551 5.009 75.615 1.00 9.31 240 ILE A CA 1
ATOM 1840 C C . ILE A 1 248 ? 21.253 4.453 76.198 1.00 10.14 240 ILE A C 1
ATOM 1841 O O . ILE A 1 248 ? 20.237 4.389 75.502 1.00 11.57 240 ILE A O 1
ATOM 1846 N N . ARG A 1 249 ? 21.283 4.026 77.467 1.00 8.51 241 ARG A N 1
ATOM 1847 C CA . ARG A 1 249 ? 20.097 3.459 78.113 1.00 7.99 241 ARG A CA 1
ATOM 1848 C C . ARG A 1 249 ? 19.656 4.287 79.311 1.00 9.13 241 ARG A C 1
ATOM 1849 O O . ARG A 1 249 ? 18.748 3.873 80.055 1.00 9.36 241 ARG A O 1
ATOM 1857 N N . GLY A 1 250 ? 20.245 5.462 79.487 1.00 8.06 242 GLY A N 1
ATOM 1858 C CA . GLY A 1 250 ? 19.868 6.356 80.559 1.00 9.64 242 GLY A CA 1
ATOM 1859 C C . GLY A 1 250 ? 20.547 7.685 80.333 1.00 11.74 242 GLY A C 1
ATOM 1860 O O . GLY A 1 250 ? 21.206 7.891 79.315 1.00 13.74 242 GLY A O 1
ATOM 1861 N N . LYS A 1 251 ? 20.442 8.562 81.327 1.00 9.95 243 LYS A N 1
ATOM 1862 C CA A LYS A 1 251 ? 20.933 9.930 81.208 0.65 10.43 243 LYS A CA 1
ATOM 1863 C CA B LYS A 1 251 ? 20.934 9.930 81.207 0.35 11.14 243 LYS A CA 1
ATOM 1864 C C . LYS A 1 251 ? 22.358 10.046 81.739 1.00 10.32 243 LYS A C 1
ATOM 1865 O O . LYS A 1 251 ? 22.658 9.571 82.840 1.00 10.75 243 LYS A O 1
ATOM 1876 N N . ILE A 1 252 ? 23.227 10.688 80.958 1.00 9.47 244 ILE A N 1
ATOM 1877 C CA . ILE A 1 252 ? 24.608 10.960 81.370 1.00 8.43 244 ILE A CA 1
ATOM 1878 C C . ILE A 1 252 ? 24.638 12.355 81.987 1.00 8.10 244 ILE A C 1
ATOM 1879 O O . ILE A 1 252 ? 24.214 13.309 81.329 1.00 9.67 244 ILE A O 1
ATOM 1884 N N . PRO A 1 253 ? 25.133 12.539 83.211 1.00 9.33 245 PRO A N 1
ATOM 1885 C CA . PRO A 1 253 ? 25.196 13.896 83.802 1.00 10.02 245 PRO A CA 1
ATOM 1886 C C . PRO A 1 253 ? 26.167 14.785 83.047 1.00 11.69 245 PRO A C 1
ATOM 1887 O O . PRO A 1 253 ? 27.038 14.285 82.317 1.00 9.08 245 PRO A O 1
ATOM 1891 N N . PRO A 1 254 ? 26.034 16.108 83.181 1.00 9.81 246 PRO A N 1
ATOM 1892 C CA . PRO A 1 254 ? 27.043 17.024 82.615 1.00 8.35 246 PRO A CA 1
ATOM 1893 C C . PRO A 1 254 ? 28.439 16.703 83.125 1.00 8.68 246 PRO A C 1
ATOM 1894 O O . PRO A 1 254 ? 28.613 16.259 84.262 1.00 9.31 246 PRO A O 1
ATOM 1898 N N . VAL A 1 255 ? 29.448 16.958 82.277 1.00 8.32 247 VAL A N 1
ATOM 1899 C CA . VAL A 1 255 ? 30.842 16.660 82.611 1.00 10.67 247 VAL A CA 1
ATOM 1900 C C . VAL A 1 255 ? 31.681 17.931 82.578 1.00 10.70 247 VAL A C 1
ATOM 1901 O O . VAL A 1 255 ? 31.470 18.822 81.746 1.00 10.55 247 VAL A O 1
ATOM 1905 N N . LEU A 1 256 ? 32.687 17.973 83.453 1.00 12.29 248 LEU A N 1
ATOM 1906 C CA . LEU A 1 256 ? 33.542 19.145 83.589 1.00 9.77 248 LEU A CA 1
ATOM 1907 C C . LEU A 1 256 ? 34.417 19.364 82.356 1.00 12.60 248 LEU A C 1
ATOM 1908 O O . LEU A 1 256 ? 35.083 18.439 81.877 1.00 15.53 248 LEU A O 1
ATOM 1913 N N . ASP A 1 257 ? 34.424 20.597 81.856 1.00 10.70 249 ASP A N 1
ATOM 1914 C CA . ASP A 1 257 ? 35.332 21.034 80.802 1.00 12.86 249 ASP A CA 1
ATOM 1915 C C . ASP A 1 257 ? 36.454 21.876 81.412 1.00 11.32 249 ASP A C 1
ATOM 1916 O O . ASP A 1 257 ? 36.391 22.299 82.566 1.00 14.75 249 ASP A O 1
ATOM 1921 N N . SER A 1 258 ? 37.505 22.107 80.616 1.00 17.03 250 SER A N 1
ATOM 1922 C CA . SER A 1 258 ? 38.690 22.786 81.132 1.00 20.86 250 SER A CA 1
ATOM 1923 C C . SER A 1 258 ? 38.421 24.235 81.504 1.00 25.75 250 SER A C 1
ATOM 1924 O O . SER A 1 258 ? 39.144 24.797 82.339 1.00 20.64 250 SER A O 1
ATOM 1927 N N . ASP A 1 259 ? 37.402 24.856 80.916 1.00 16.46 251 ASP A N 1
ATOM 1928 C CA . ASP A 1 259 ? 37.093 26.227 81.287 1.00 18.92 251 ASP A CA 1
ATOM 1929 C C . ASP A 1 259 ? 36.378 26.319 82.625 1.00 18.05 251 ASP A C 1
ATOM 1930 O O . ASP A 1 259 ? 36.051 27.430 83.058 1.00 18.68 251 ASP A O 1
ATOM 1935 N N . GLY A 1 260 ? 36.168 25.189 83.303 1.00 17.44 252 GLY A N 1
ATOM 1936 C CA . GLY A 1 260 ? 35.587 25.176 84.626 1.00 14.43 252 GLY A CA 1
ATOM 1937 C C . GLY A 1 260 ? 34.089 25.041 84.648 1.00 9.80 252 GLY A C 1
ATOM 1938 O O . GLY A 1 260 ? 33.486 25.174 85.714 1.00 13.68 252 GLY A O 1
ATOM 1939 N N . VAL A 1 261 ? 33.478 24.782 83.506 1.00 9.83 253 VAL A N 1
ATOM 1940 C CA . VAL A 1 261 ? 32.031 24.706 83.371 1.00 9.08 253 VAL A CA 1
ATOM 1941 C C . VAL A 1 261 ? 31.673 23.271 83.036 1.00 9.01 253 VAL A C 1
ATOM 1942 O O . VAL A 1 261 ? 32.368 22.630 82.247 1.00 9.26 253 VAL A O 1
ATOM 1946 N N . HIS A 1 262 ? 30.589 22.765 83.626 1.00 8.40 254 HIS A N 1
ATOM 1947 C CA . HIS A 1 262 ? 30.081 21.447 83.249 1.00 8.14 254 HIS A CA 1
ATOM 1948 C C . HIS A 1 262 ? 29.137 21.579 82.063 1.00 9.75 254 HIS A C 1
ATOM 1949 O O . HIS A 1 262 ? 28.312 22.497 82.009 1.00 7.85 254 HIS A O 1
ATOM 1956 N N . LYS A 1 263 ? 29.255 20.646 81.118 1.00 8.12 255 LYS A N 1
ATOM 1957 C CA . LYS A 1 263 ? 28.544 20.730 79.848 1.00 7.78 255 LYS A CA 1
ATOM 1958 C C . LYS A 1 263 ? 27.992 19.369 79.467 1.00 7.75 255 LYS A C 1
ATOM 1959 O O . LYS A 1 263 ? 28.430 18.339 79.977 1.00 8.22 255 LYS A O 1
ATOM 1965 N N . THR A 1 264 ? 27.038 19.382 78.536 1.00 9.30 256 THR A N 1
ATOM 1966 C CA . THR A 1 264 ? 26.565 18.147 77.924 1.00 9.16 256 THR A CA 1
ATOM 1967 C C . THR A 1 264 ? 27.630 17.595 76.995 1.00 8.89 256 THR A C 1
ATOM 1968 O O . THR A 1 264 ? 28.026 18.266 76.034 1.00 13.24 256 THR A O 1
ATOM 1972 N N . TYR A 1 265 ? 28.090 16.374 77.266 1.00 9.96 257 TYR A N 1
ATOM 1973 C CA . TYR A 1 265 ? 28.870 15.610 76.302 1.00 10.82 257 TYR A CA 1
ATOM 1974 C C . TYR A 1 265 ? 28.058 14.377 75.956 1.00 10.73 257 TYR A C 1
ATOM 1975 O O . TYR A 1 265 ? 27.692 13.599 76.844 1.00 11.37 257 TYR A O 1
ATOM 1984 N N . ASP A 1 266 ? 27.736 14.240 74.669 1.00 9.42 258 ASP A N 1
ATOM 1985 C CA . ASP A 1 266 ? 26.810 13.207 74.220 1.00 10.57 258 ASP A CA 1
ATOM 1986 C C . ASP A 1 266 ? 27.448 11.825 74.277 1.00 10.75 258 ASP A C 1
ATOM 1987 O O . ASP A 1 266 ? 26.770 10.835 74.593 1.00 10.67 258 ASP A O 1
ATOM 1992 N N . ILE A 1 267 ? 28.747 11.757 73.980 1.00 10.79 259 ILE A N 1
ATOM 1993 C CA . ILE A 1 267 ? 29.600 10.567 73.987 1.00 9.83 259 ILE A CA 1
ATOM 1994 C C . ILE A 1 267 ? 29.232 9.594 72.869 1.00 9.43 259 ILE A C 1
ATOM 1995 O O . ILE A 1 267 ? 30.094 9.241 72.050 1.00 10.20 259 ILE A O 1
ATOM 2000 N N . LYS A 1 268 ? 27.977 9.137 72.827 1.00 10.76 260 LYS A N 1
ATOM 2001 C CA . LYS A 1 268 ? 27.519 8.208 71.795 1.00 10.09 260 LYS A CA 1
ATOM 2002 C C . LYS A 1 268 ? 26.779 8.972 70.703 1.00 10.17 260 LYS A C 1
ATOM 2003 O O . LYS A 1 268 ? 25.826 9.714 70.992 1.00 10.51 260 LYS A O 1
ATOM 2009 N N . PHE A 1 269 ? 27.234 8.794 69.463 1.00 9.56 261 PHE A N 1
ATOM 2010 C CA . PHE A 1 269 ? 26.665 9.413 68.273 1.00 9.67 261 PHE A CA 1
ATOM 2011 C C . PHE A 1 269 ? 26.254 8.338 67.282 1.00 12.30 261 PHE A C 1
ATOM 2012 O O . PHE A 1 269 ? 26.813 7.238 67.269 1.00 11.84 261 PHE A O 1
ATOM 2020 N N . ILE A 1 270 ? 25.260 8.672 66.466 1.00 9.77 262 ILE A N 1
ATOM 2021 C CA . ILE A 1 270 ? 24.847 7.871 65.321 1.00 10.48 262 ILE A CA 1
ATOM 2022 C C . ILE A 1 270 ? 25.304 8.599 64.066 1.00 13.96 262 ILE A C 1
ATOM 2023 O O . ILE A 1 270 ? 25.043 9.796 63.905 1.00 14.46 262 ILE A O 1
ATOM 2028 N N . ASP A 1 271 ? 26.013 7.881 63.199 1.00 13.68 263 ASP A N 1
ATOM 2029 C CA . ASP A 1 271 ? 26.831 8.463 62.137 1.00 13.29 263 ASP A CA 1
ATOM 2030 C C . ASP A 1 271 ? 26.442 7.782 60.835 1.00 14.78 263 ASP A C 1
ATOM 2031 O O . ASP A 1 271 ? 26.701 6.587 60.660 1.00 13.93 263 ASP A O 1
ATOM 2036 N N . LEU A 1 272 ? 25.810 8.523 59.926 1.00 15.72 264 LEU A N 1
ATOM 2037 C CA . LEU A 1 272 ? 25.415 7.960 58.640 1.00 16.09 264 LEU A CA 1
ATOM 2038 C C . LEU A 1 272 ? 26.347 8.368 57.502 1.00 18.51 264 LEU A C 1
ATOM 2039 O O . LEU A 1 272 ? 26.010 8.157 56.332 1.00 17.02 264 LEU A O 1
ATOM 2044 N N . ARG A 1 273 ? 27.533 8.904 57.809 1.00 16.74 265 ARG A N 1
ATOM 2045 C CA . ARG A 1 273 ? 28.365 9.468 56.746 1.00 19.50 265 ARG A CA 1
ATOM 2046 C C . ARG A 1 273 ? 28.856 8.409 55.763 1.00 19.73 265 ARG A C 1
ATOM 2047 O O . ARG A 1 273 ? 29.071 8.720 54.587 1.00 24.33 265 ARG A O 1
ATOM 2055 N N . LYS A 1 274 ? 29.029 7.160 56.204 1.00 20.60 266 LYS A N 1
ATOM 2056 C CA . LYS A 1 274 ? 29.474 6.124 55.276 1.00 23.19 266 LYS A CA 1
ATOM 2057 C C . LYS A 1 274 ? 28.373 5.680 54.327 1.00 25.33 266 LYS A C 1
ATOM 2058 O O . LYS A 1 274 ? 28.657 4.949 53.367 1.00 26.98 266 LYS A O 1
ATOM 2064 N N . LEU A 1 275 ? 27.134 6.103 54.574 1.00 22.95 267 LEU A N 1
ATOM 2065 C CA . LEU A 1 275 ? 25.984 5.784 53.739 1.00 22.31 267 LEU A CA 1
ATOM 2066 C C . LEU A 1 275 ? 25.573 6.951 52.850 1.00 29.24 267 LEU A C 1
ATOM 2067 O O . LEU A 1 275 ? 24.434 6.985 52.370 1.00 28.35 267 LEU A O 1
ATOM 2072 N N . GLY A 1 276 ? 26.470 7.916 52.637 1.00 26.61 268 GLY A N 1
ATOM 2073 C CA . GLY A 1 276 ? 26.187 9.044 51.776 1.00 24.45 268 GLY A CA 1
ATOM 2074 C C . GLY A 1 276 ? 25.370 10.149 52.404 1.00 24.60 268 GLY A C 1
ATOM 2075 O O . GLY A 1 276 ? 25.082 11.145 51.727 1.00 28.97 268 GLY A O 1
ATOM 2076 N N . ALA A 1 277 ? 24.977 10.004 53.668 1.00 23.49 269 ALA A N 1
ATOM 2077 C CA . ALA A 1 277 ? 24.238 11.037 54.371 1.00 20.07 269 ALA A CA 1
ATOM 2078 C C . ALA A 1 277 ? 25.219 11.750 55.286 1.00 25.13 269 ALA A C 1
ATOM 2079 O O . ALA A 1 277 ? 25.645 11.165 56.293 1.00 22.36 269 ALA A O 1
ATOM 2081 N N . PRO A 1 278 ? 25.625 12.988 54.975 1.00 22.06 270 PRO A N 1
ATOM 2082 C CA . PRO A 1 278 ? 26.787 13.611 55.620 1.00 20.07 270 PRO A CA 1
ATOM 2083 C C . PRO A 1 278 ? 26.479 14.209 56.990 1.00 24.85 270 PRO A C 1
ATOM 2084 O O . PRO A 1 278 ? 26.766 15.376 57.257 1.00 28.25 270 PRO A O 1
ATOM 2088 N N . TRP A 1 279 ? 25.884 13.405 57.862 1.00 22.84 271 TRP A N 1
ATOM 2089 C CA . TRP A 1 279 ? 25.493 13.880 59.179 1.00 21.93 271 TRP A CA 1
ATOM 2090 C C . TRP A 1 279 ? 25.775 12.809 60.220 1.00 18.35 271 TRP A C 1
ATOM 2091 O O . TRP A 1 279 ? 25.619 11.613 59.950 1.00 15.51 271 TRP A O 1
ATOM 2102 N N . ALA A 1 280 ? 26.183 13.255 61.409 1.00 15.39 272 ALA A N 1
ATOM 2103 C CA . ALA A 1 280 ? 26.213 12.438 62.614 1.00 13.59 272 ALA A CA 1
ATOM 2104 C C . ALA A 1 280 ? 25.661 13.270 63.766 1.00 16.28 272 ALA A C 1
ATOM 2105 O O . ALA A 1 280 ? 25.809 14.493 63.777 1.00 12.81 272 ALA A O 1
ATOM 2107 N N . TRP A 1 281 ? 24.992 12.616 64.716 1.00 13.14 273 TRP A N 1
ATOM 2108 C CA . TRP A 1 281 ? 24.227 13.348 65.717 1.00 9.97 273 TRP A CA 1
ATOM 2109 C C . TRP A 1 281 ? 24.183 12.545 67.011 1.00 10.97 273 TRP A C 1
ATOM 2110 O O . TRP A 1 281 ? 24.441 11.334 67.004 1.00 11.60 273 TRP A O 1
ATOM 2121 N N . PRO A 1 282 ? 23.855 13.185 68.138 1.00 8.52 274 PRO A N 1
ATOM 2122 C CA . PRO A 1 282 ? 23.814 12.454 69.412 1.00 8.14 274 PRO A CA 1
ATOM 2123 C C . PRO A 1 282 ? 22.725 11.394 69.403 1.00 10.24 274 PRO A C 1
ATOM 2124 O O . PRO A 1 282 ? 21.625 11.623 68.897 1.00 9.29 274 PRO A O 1
ATOM 2128 N N . GLU A 1 283 ? 23.028 10.231 69.987 1.00 9.19 275 GLU A N 1
ATOM 2129 C CA . GLU A 1 283 ? 21.978 9.224 70.135 1.00 7.72 275 GLU A CA 1
ATOM 2130 C C . GLU A 1 283 ? 20.802 9.764 70.944 1.00 7.22 275 GLU A C 1
ATOM 2131 O O . GLU A 1 283 ? 19.656 9.342 70.730 1.00 8.81 275 GLU A O 1
ATOM 2137 N N . THR A 1 284 ? 21.035 10.750 71.826 1.00 7.01 276 THR A N 1
ATOM 2138 C CA . THR A 1 284 ? 19.909 11.326 72.559 1.00 6.64 276 THR A CA 1
ATOM 2139 C C . THR A 1 284 ? 18.949 12.113 71.665 1.00 9.92 276 THR A C 1
ATOM 2140 O O . THR A 1 284 ? 17.825 12.397 72.101 1.00 10.89 276 THR A O 1
ATOM 2144 N N . GLN A 1 285 ? 19.354 12.479 70.443 1.00 9.15 277 GLN A N 1
ATOM 2145 C CA . GLN A 1 285 ? 18.453 13.107 69.479 1.00 10.11 277 GLN A CA 1
ATOM 2146 C C . GLN A 1 285 ? 17.888 12.082 68.502 1.00 10.60 277 GLN A C 1
ATOM 2147 O O . GLN A 1 285 ? 17.528 12.414 67.367 1.00 12.76 277 GLN A O 1
ATOM 2153 N N . ASP A 1 286 ? 17.788 10.833 68.940 1.00 8.15 278 ASP A N 1
ATOM 2154 C CA . ASP A 1 286 ? 17.355 9.739 68.089 1.00 8.87 278 ASP A CA 1
ATOM 2155 C C . ASP A 1 286 ? 16.302 8.949 68.857 1.00 8.41 278 ASP A C 1
ATOM 2156 O O . ASP A 1 286 ? 16.453 8.723 70.061 1.00 7.97 278 ASP A O 1
ATOM 2161 N N . HIS A 1 287 ? 15.203 8.583 68.185 1.00 7.26 279 HIS A N 1
ATOM 2162 C CA . HIS A 1 287 ? 14.203 7.766 68.863 1.00 9.47 279 HIS A CA 1
ATOM 2163 C C . HIS A 1 287 ? 14.776 6.420 69.286 1.00 7.04 279 HIS A C 1
ATOM 2164 O O . HIS A 1 287 ? 14.303 5.838 70.269 1.00 8.34 279 HIS A O 1
ATOM 2171 N N . ALA A 1 288 ? 15.792 5.930 68.569 1.00 7.36 280 ALA A N 1
ATOM 2172 C CA . ALA A 1 288 ? 16.559 4.741 68.953 1.00 7.60 280 ALA A CA 1
ATOM 2173 C C . ALA A 1 288 ? 15.642 3.559 69.254 1.00 11.28 280 ALA A C 1
ATOM 2174 O O . ALA A 1 288 ? 15.757 2.890 70.288 1.00 8.82 280 ALA A O 1
ATOM 2176 N N . LYS A 1 289 ? 14.713 3.303 68.329 1.00 9.10 281 LYS A N 1
ATOM 2177 C CA . LYS A 1 289 ? 13.797 2.174 68.424 1.00 7.98 281 LYS A CA 1
ATOM 2178 C C . LYS A 1 289 ? 14.207 1.033 67.492 1.00 11.11 281 LYS A C 1
ATOM 2179 O O . LYS A 1 289 ? 13.373 0.230 67.053 1.00 11.25 281 LYS A O 1
ATOM 2185 N N . TRP A 1 290 ? 15.495 0.953 67.181 1.00 10.24 282 TRP A N 1
ATOM 2186 C CA . TRP A 1 290 ? 16.043 -0.126 66.389 1.00 11.60 282 TRP A CA 1
ATOM 2187 C C . TRP A 1 290 ? 17.208 -0.733 67.149 1.00 11.58 282 TRP A C 1
ATOM 2188 O O . TRP A 1 290 ? 17.776 -0.117 68.048 1.00 10.34 282 TRP A O 1
ATOM 2199 N N . GLY A 1 291 ? 17.546 -1.962 66.790 1.00 10.11 283 GLY A N 1
ATOM 2200 C CA . GLY A 1 291 ? 18.703 -2.611 67.374 1.00 11.20 283 GLY A CA 1
ATOM 2201 C C . GLY A 1 291 ? 19.118 -3.742 66.472 1.00 14.68 283 GLY A C 1
ATOM 2202 O O . GLY A 1 291 ? 18.342 -4.204 65.634 1.00 13.46 283 GLY A O 1
ATOM 2203 N N . ILE A 1 292 ? 20.371 -4.163 66.620 1.00 13.28 284 ILE A N 1
ATOM 2204 C CA . ILE A 1 292 ? 20.856 -5.317 65.874 1.00 12.64 284 ILE A CA 1
ATOM 2205 C C . ILE A 1 292 ? 21.485 -6.295 66.854 1.00 13.14 284 ILE A C 1
ATOM 2206 O O . ILE A 1 292 ? 21.806 -5.954 67.995 1.00 14.81 284 ILE A O 1
ATOM 2211 N N . THR A 1 293 ? 21.649 -7.529 66.392 1.00 14.07 285 THR A N 1
ATOM 2212 C CA . THR A 1 293 ? 22.314 -8.546 67.190 1.00 16.86 285 THR A CA 1
ATOM 2213 C C . THR A 1 293 ? 23.810 -8.561 66.883 1.00 17.94 285 THR A C 1
ATOM 2214 O O . THR A 1 293 ? 24.281 -7.951 65.921 1.00 22.32 285 THR A O 1
ATOM 2218 N N . THR A 1 294 ? 24.569 -9.272 67.719 1.00 18.72 286 THR A N 1
ATOM 2219 C CA . THR A 1 294 ? 26.007 -9.362 67.471 1.00 22.50 286 THR A CA 1
ATOM 2220 C C . THR A 1 294 ? 26.337 -10.393 66.401 1.00 27.93 286 THR A C 1
ATOM 2221 O O . THR A 1 294 ? 27.380 -10.284 65.741 1.00 27.72 286 THR A O 1
ATOM 2225 N N . THR A 1 295 ? 25.475 -11.393 66.221 1.00 25.83 287 THR A N 1
ATOM 2226 C CA . THR A 1 295 ? 25.635 -12.401 65.182 1.00 31.38 287 THR A CA 1
ATOM 2227 C C . THR A 1 295 ? 24.302 -12.624 64.484 1.00 30.54 287 THR A C 1
ATOM 2228 O O . THR A 1 295 ? 23.248 -12.178 64.947 1.00 25.50 287 THR A O 1
ATOM 2232 N N . ASP A 1 296 ? 24.361 -13.336 63.358 1.00 27.13 288 ASP A N 1
ATOM 2233 C CA . ASP A 1 296 ? 23.202 -13.813 62.606 1.00 27.63 288 ASP A CA 1
ATOM 2234 C C . ASP A 1 296 ? 22.402 -12.696 61.944 1.00 24.23 288 ASP A C 1
ATOM 2235 O O . ASP A 1 296 ? 21.289 -12.952 61.466 1.00 21.59 288 ASP A O 1
ATOM 2240 N N . ASN A 1 297 ? 22.916 -11.464 61.934 1.00 22.53 289 ASN A N 1
ATOM 2241 C CA . ASN A 1 297 ? 22.456 -10.420 61.021 1.00 20.54 289 ASN A CA 1
ATOM 2242 C C . ASN A 1 297 ? 21.019 -9.983 61.282 1.00 18.47 289 ASN A C 1
ATOM 2243 O O . ASN A 1 297 ? 20.318 -9.565 60.351 1.00 16.63 289 ASN A O 1
ATOM 2248 N N . TRP A 1 298 ? 20.568 -10.051 62.536 1.00 21.89 290 TRP A N 1
ATOM 2249 C CA . TRP A 1 298 ? 19.213 -9.624 62.873 1.00 17.08 290 TRP A CA 1
ATOM 2250 C C . TRP A 1 298 ? 19.129 -8.101 62.953 1.00 14.37 290 TRP A C 1
ATOM 2251 O O . TRP A 1 298 ? 19.964 -7.447 63.592 1.00 15.28 290 TRP A O 1
ATOM 2262 N N . VAL A 1 299 ? 18.115 -7.543 62.298 1.00 15.08 291 VAL A N 1
ATOM 2263 C CA . VAL A 1 299 ? 17.770 -6.129 62.389 1.00 12.96 291 VAL A CA 1
ATOM 2264 C C . VAL A 1 299 ? 16.389 -6.044 63.019 1.00 12.39 291 VAL A C 1
ATOM 2265 O O . VAL A 1 299 ? 15.463 -6.730 62.575 1.00 12.61 291 VAL A O 1
ATOM 2269 N N . CYS A 1 300 ? 16.254 -5.217 64.055 1.00 12.07 292 CYS A N 1
ATOM 2270 C CA . CYS A 1 300 ? 14.995 -5.030 64.761 1.00 11.23 292 CYS A CA 1
ATOM 2271 C C . CYS A 1 300 ? 14.576 -3.576 64.638 1.00 11.72 292 CYS A C 1
ATOM 2272 O O . CYS A 1 300 ? 15.372 -2.677 64.920 1.00 11.39 292 CYS A O 1
ATOM 2275 N N . VAL A 1 301 ? 13.324 -3.348 64.234 1.00 11.00 293 VAL A N 1
ATOM 2276 C CA . VAL A 1 301 ? 12.754 -2.007 64.110 1.00 9.90 293 VAL A CA 1
ATOM 2277 C C . VAL A 1 301 ? 11.393 -2.059 64.780 1.00 9.77 293 VAL A C 1
ATOM 2278 O O . VAL A 1 301 ? 10.580 -2.926 64.454 1.00 10.31 293 VAL A O 1
ATOM 2282 N N . GLY A 1 302 ? 11.144 -1.171 65.733 1.00 9.58 294 GLY A N 1
ATOM 2283 C CA . GLY A 1 302 ? 9.935 -1.337 66.510 1.00 10.49 294 GLY A CA 1
ATOM 2284 C C . GLY A 1 302 ? 9.453 -0.132 67.292 1.00 8.82 294 GLY A C 1
ATOM 2285 O O . GLY A 1 302 ? 9.718 1.019 66.938 1.00 8.83 294 GLY A O 1
ATOM 2286 N N . ASP A 1 303 ? 8.679 -0.427 68.348 1.00 8.38 295 ASP A N 1
ATOM 2287 C CA . ASP A 1 303 ? 7.998 0.574 69.160 1.00 8.62 295 ASP A CA 1
ATOM 2288 C C . ASP A 1 303 ? 8.766 0.955 70.409 1.00 10.10 295 ASP A C 1
ATOM 2289 O O . ASP A 1 303 ? 8.408 1.952 71.052 1.00 9.92 295 ASP A O 1
ATOM 2294 N N . ILE A 1 304 ? 9.758 0.153 70.800 1.00 7.98 296 ILE A N 1
ATOM 2295 C CA . ILE A 1 304 ? 10.367 0.222 72.127 1.00 7.90 296 ILE A CA 1
ATOM 2296 C C . ILE A 1 304 ? 11.799 0.716 71.975 1.00 10.07 296 ILE A C 1
ATOM 2297 O O . ILE A 1 304 ? 12.564 0.167 71.171 1.00 9.56 296 ILE A O 1
ATOM 2302 N N . ASN A 1 305 ? 12.159 1.758 72.733 1.00 8.36 297 ASN A N 1
ATOM 2303 C CA . ASN A 1 305 ? 13.505 2.305 72.641 1.00 7.39 297 ASN A CA 1
ATOM 2304 C C . ASN A 1 305 ? 14.437 1.570 73.605 1.00 8.52 297 ASN A C 1
ATOM 2305 O O . ASN A 1 305 ? 14.115 0.499 74.142 1.00 9.48 297 ASN A O 1
ATOM 2310 N N . ARG A 1 306 ? 15.630 2.132 73.793 1.00 7.60 298 ARG A N 1
ATOM 2311 C CA . ARG A 1 306 ? 16.722 1.473 74.499 1.00 7.94 298 ARG A CA 1
ATOM 2312 C C . ARG A 1 306 ? 16.809 1.849 75.970 1.00 9.58 298 ARG A C 1
ATOM 2313 O O . ARG A 1 306 ? 17.701 1.350 76.671 1.00 9.39 298 ARG A O 1
ATOM 2321 N N . MET A 1 307 ? 15.915 2.702 76.465 1.00 8.48 299 MET A N 1
ATOM 2322 C CA . MET A 1 307 ? 16.045 3.165 77.842 1.00 9.45 299 MET A CA 1
ATOM 2323 C C . MET A 1 307 ? 15.707 2.051 78.821 1.00 8.41 299 MET A C 1
ATOM 2324 O O . MET A 1 307 ? 14.761 1.286 78.614 1.00 11.15 299 MET A O 1
ATOM 2329 N N . VAL A 1 308 ? 16.501 1.955 79.887 1.00 8.60 300 VAL A N 1
ATOM 2330 C CA . VAL A 1 308 ? 16.206 0.996 80.947 1.00 9.72 300 VAL A CA 1
ATOM 2331 C C . VAL A 1 308 ? 14.836 1.287 81.540 1.00 14.47 300 VAL A C 1
ATOM 2332 O O . VAL A 1 308 ? 14.016 0.377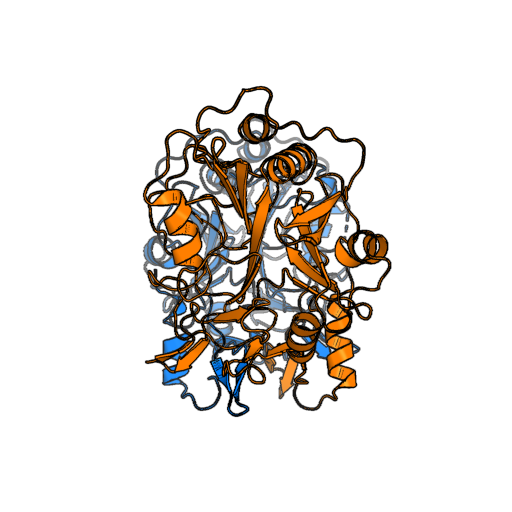 81.734 1.00 14.24 300 VAL A O 1
ATOM 2336 N N . THR A 1 309 ? 14.573 2.558 81.838 1.00 11.23 301 THR A N 1
ATOM 2337 C CA . THR A 1 309 ? 13.282 2.967 82.378 1.00 13.91 301 THR A CA 1
ATOM 2338 C C . THR A 1 309 ? 12.219 2.868 81.297 1.00 13.76 301 THR A C 1
ATOM 2339 O O . THR A 1 309 ? 12.371 3.441 80.210 1.00 12.71 301 THR A O 1
ATOM 2343 N N . GLN A 1 310 ? 11.150 2.121 81.589 1.00 10.68 302 GLN A N 1
ATOM 2344 C CA . GLN A 1 310 ? 10.066 1.935 80.630 1.00 12.84 302 GLN A CA 1
ATOM 2345 C C . GLN A 1 310 ? 8.729 1.986 81.350 1.00 18.38 302 GLN A C 1
ATOM 2346 O O . GLN A 1 310 ? 8.622 1.614 82.522 1.00 18.79 302 GLN A O 1
ATOM 2352 N N . GLU A 1 311 ? 7.703 2.422 80.632 1.00 19.15 303 GLU A N 1
ATOM 2353 C CA . GLU A 1 311 ? 6.361 2.319 81.179 1.00 21.78 303 GLU A CA 1
ATOM 2354 C C . GLU A 1 311 ? 5.859 0.885 81.051 1.00 19.48 303 GLU A C 1
ATOM 2355 O O . GLU A 1 311 ? 6.336 0.103 80.224 1.00 24.51 303 GLU A O 1
ATOM 2361 N N . LYS A 1 312 ? 4.875 0.542 81.884 1.00 17.92 304 LYS A N 1
ATOM 2362 C CA . LYS A 1 312 ? 4.249 -0.777 81.829 1.00 19.23 304 LYS A CA 1
ATOM 2363 C C . LYS A 1 312 ? 3.091 -0.721 80.835 1.00 21.54 304 LYS A C 1
ATOM 2364 O O . LYS A 1 312 ? 1.917 -0.597 81.191 1.00 24.06 304 LYS A O 1
ATOM 2370 N N . ARG A 1 313 ? 3.452 -0.808 79.555 1.00 16.32 305 ARG A N 1
ATOM 2371 C CA . ARG A 1 313 ? 2.525 -0.681 78.439 1.00 13.01 305 ARG A CA 1
ATOM 2372 C C . ARG A 1 313 ? 2.969 -1.628 77.334 1.00 10.93 305 ARG A C 1
ATOM 2373 O O . ARG A 1 313 ? 4.121 -2.055 77.296 1.00 15.48 305 ARG A O 1
ATOM 2381 N N . GLY A 1 314 ? 2.043 -1.949 76.422 1.00 12.47 306 GLY A N 1
ATOM 2382 C CA . GLY A 1 314 ? 2.350 -2.873 75.350 1.00 10.93 306 GLY A CA 1
ATOM 2383 C C . GLY A 1 314 ? 3.188 -2.252 74.244 1.00 12.98 306 GLY A C 1
ATOM 2384 O O . GLY A 1 314 ? 3.319 -1.034 74.128 1.00 12.81 306 GLY A O 1
ATOM 2385 N N . GLY A 1 315 ? 3.748 -3.121 73.414 1.00 10.51 307 GLY A N 1
ATOM 2386 C CA . GLY A 1 315 ? 4.578 -2.702 72.298 1.00 12.31 307 GLY A CA 1
ATOM 2387 C C . GLY A 1 315 ? 5.410 -3.860 71.803 1.00 11.83 307 GLY A C 1
ATOM 2388 O O . GLY A 1 315 ? 5.479 -4.919 72.425 1.00 15.21 307 GLY A O 1
ATOM 2389 N N . GLY A 1 316 ? 6.051 -3.654 70.660 1.00 11.21 308 GLY A N 1
ATOM 2390 C CA . GLY A 1 316 ? 6.847 -4.741 70.126 1.00 9.79 308 GLY A CA 1
ATOM 2391 C C . GLY A 1 316 ? 7.867 -4.268 69.116 1.00 13.51 308 GLY A C 1
ATOM 2392 O O . GLY A 1 316 ? 8.074 -3.067 68.921 1.00 10.50 308 GLY A O 1
ATOM 2393 N N . THR A 1 317 ? 8.517 -5.236 68.477 1.00 12.12 309 THR A N 1
ATOM 2394 C CA . THR A 1 317 ? 9.506 -4.920 67.460 1.00 10.34 309 THR A CA 1
ATOM 2395 C C . THR A 1 317 ? 9.413 -5.952 66.344 1.00 12.40 309 THR A C 1
ATOM 2396 O O . THR A 1 317 ? 8.986 -7.093 66.556 1.00 12.70 309 THR A O 1
ATOM 2400 N N . ILE A 1 318 ? 9.766 -5.523 65.135 1.00 10.68 310 ILE A N 1
ATOM 2401 C CA . ILE A 1 318 ? 9.868 -6.412 63.984 1.00 13.59 310 ILE A CA 1
ATOM 2402 C C . ILE A 1 318 ? 11.322 -6.838 63.847 1.00 13.04 310 ILE A C 1
ATOM 2403 O O . ILE A 1 318 ? 12.217 -5.989 63.820 1.00 13.53 310 ILE A O 1
ATOM 2408 N N . ALA A 1 319 ? 11.563 -8.143 63.721 1.00 12.30 311 ALA A N 1
ATOM 2409 C CA . ALA A 1 319 ? 12.917 -8.664 63.572 1.00 13.14 311 ALA A CA 1
ATOM 2410 C C . ALA A 1 319 ? 13.040 -9.430 62.264 1.00 13.79 311 ALA A C 1
ATOM 2411 O O . ALA A 1 319 ? 12.180 -10.252 61.946 1.00 15.60 311 ALA A O 1
ATOM 2413 N N . PHE A 1 320 ? 14.116 -9.175 61.519 1.00 13.77 312 PHE A N 1
ATOM 2414 C CA . PHE A 1 320 ? 14.363 -9.946 60.308 1.00 16.47 312 PHE A CA 1
ATOM 2415 C C . PHE A 1 320 ? 15.858 -9.975 60.050 1.00 15.03 312 PHE A C 1
ATOM 2416 O O . PHE A 1 320 ? 16.622 -9.197 60.621 1.00 15.73 312 PHE A O 1
ATOM 2424 N N . GLN A 1 321 ? 16.281 -10.911 59.210 1.00 15.93 313 GLN A N 1
ATOM 2425 C CA . GLN A 1 321 ? 17.697 -11.085 58.919 1.00 17.37 313 GLN A CA 1
ATOM 2426 C C . GLN A 1 321 ? 18.053 -10.402 57.605 1.00 21.50 313 GLN A C 1
ATOM 2427 O O . GLN A 1 321 ? 17.365 -10.587 56.601 1.00 19.53 313 GLN A O 1
ATOM 2433 N N . ASP A 1 322 ? 19.127 -9.600 57.617 1.00 20.29 314 ASP A N 1
ATOM 2434 C CA . ASP A 1 322 ? 19.545 -8.876 56.421 1.00 17.01 314 ASP A CA 1
ATOM 2435 C C . ASP A 1 322 ? 21.003 -8.471 56.579 1.00 20.54 314 ASP A C 1
ATOM 2436 O O . ASP A 1 322 ? 21.295 -7.441 57.203 1.00 20.60 314 ASP A O 1
ATOM 2441 N N . PRO A 1 323 ? 21.945 -9.253 56.049 1.00 18.32 315 PRO A N 1
ATOM 2442 C CA . PRO A 1 323 ? 23.365 -8.937 56.288 1.00 18.68 315 PRO A CA 1
ATOM 2443 C C . PRO A 1 323 ? 23.757 -7.545 55.818 1.00 23.24 315 PRO A C 1
ATOM 2444 O O . PRO A 1 323 ? 24.564 -6.874 56.472 1.00 24.04 315 PRO A O 1
ATOM 2448 N N . LYS A 1 324 ? 23.173 -7.083 54.712 1.00 20.98 316 LYS A N 1
ATOM 2449 C CA . LYS A 1 324 ? 23.534 -5.786 54.149 1.00 19.16 316 LYS A CA 1
ATOM 2450 C C . LYS A 1 324 ? 23.092 -4.645 55.057 1.00 20.97 316 LYS A C 1
ATOM 2451 O O . LYS A 1 324 ? 23.880 -3.747 55.379 1.00 20.32 316 LYS A O 1
ATOM 2457 N N . LEU A 1 325 ? 21.816 -4.639 55.445 1.00 19.28 317 LEU A N 1
ATOM 2458 C CA . LEU A 1 325 ? 21.334 -3.599 56.350 1.00 19.65 317 LEU A CA 1
ATOM 2459 C C . LEU A 1 325 ? 21.977 -3.722 57.727 1.00 16.51 317 LEU A C 1
ATOM 2460 O O . LEU A 1 325 ? 22.271 -2.708 58.377 1.00 17.49 317 LEU A O 1
ATOM 2465 N N . TRP A 1 326 ? 22.210 -4.953 58.183 1.00 16.56 318 TRP A N 1
ATOM 2466 C CA . TRP A 1 326 ? 22.866 -5.168 59.471 1.00 15.29 318 TRP A CA 1
ATOM 2467 C C . TRP A 1 326 ? 24.230 -4.487 59.520 1.00 16.87 318 TRP A C 1
ATOM 2468 O O . TRP A 1 326 ? 24.546 -3.771 60.479 1.00 17.44 318 TRP A O 1
ATOM 2479 N N . LYS A 1 327 ? 25.056 -4.708 58.492 1.00 20.32 319 LYS A N 1
ATOM 2480 C CA . LYS A 1 327 ? 26.401 -4.142 58.499 1.00 21.80 319 LYS A CA 1
ATOM 2481 C C . LYS A 1 327 ? 26.357 -2.622 58.440 1.00 21.09 319 LYS A C 1
ATOM 2482 O O . LYS A 1 327 ? 27.120 -1.946 59.146 1.00 21.76 319 LYS A O 1
ATOM 2488 N N . ALA A 1 328 ? 25.457 -2.067 57.622 1.00 19.55 320 ALA A N 1
ATOM 2489 C CA . ALA A 1 328 ? 25.323 -0.616 57.542 1.00 19.54 320 ALA A CA 1
ATOM 2490 C C . ALA A 1 328 ? 24.967 -0.024 58.901 1.00 19.09 320 ALA A C 1
ATOM 2491 O O . ALA A 1 328 ? 25.567 0.966 59.334 1.00 19.53 320 ALA A O 1
ATOM 2493 N N . LEU A 1 329 ? 24.001 -0.628 59.600 1.00 16.40 321 LEU A N 1
ATOM 2494 C CA . LEU A 1 329 ? 23.613 -0.129 60.915 1.00 13.13 321 LEU A CA 1
ATOM 2495 C C . LEU A 1 329 ? 24.729 -0.307 61.935 1.00 15.52 321 LEU A C 1
ATOM 2496 O O . LEU A 1 329 ? 24.965 0.579 62.770 1.00 14.73 321 LEU A O 1
ATOM 2501 N N . CYS A 1 330 ? 25.412 -1.453 61.896 1.00 16.21 322 CYS A N 1
ATOM 2502 C CA . CYS A 1 330 ? 26.510 -1.701 62.829 1.00 17.63 322 CYS A CA 1
ATOM 2503 C C . CYS A 1 330 ? 27.560 -0.602 62.749 1.00 19.34 322 CYS A C 1
ATOM 2504 O O . CYS A 1 330 ? 28.061 -0.124 63.780 1.00 19.38 322 CYS A O 1
ATOM 2507 N N . GLU A 1 331 ? 27.875 -0.155 61.542 1.00 15.61 323 GLU A N 1
ATOM 2508 C CA . GLU A 1 331 ? 28.967 0.787 61.353 1.00 18.26 323 GLU A CA 1
ATOM 2509 C C . GLU A 1 331 ? 28.547 2.241 61.557 1.00 21.14 323 GLU A C 1
ATOM 2510 O O . GLU A 1 331 ? 29.346 3.141 61.296 1.00 19.94 323 GLU A O 1
ATOM 2516 N N . THR A 1 332 ? 27.330 2.496 62.048 1.00 13.46 324 THR A N 1
ATOM 2517 C CA . THR A 1 332 ? 26.939 3.867 62.371 1.00 12.81 324 THR A CA 1
ATOM 2518 C C . THR A 1 332 ? 27.417 4.326 63.745 1.00 12.36 324 THR A C 1
ATOM 2519 O O . THR A 1 332 ? 27.214 5.497 64.077 1.00 12.22 324 THR A O 1
ATOM 2523 N N . ASP A 1 333 ? 28.034 3.451 64.548 1.00 13.27 325 ASP A N 1
ATOM 2524 C CA . ASP A 1 333 ? 28.557 3.865 65.851 1.00 12.22 325 ASP A CA 1
ATOM 2525 C C . ASP A 1 333 ? 29.605 4.963 65.694 1.00 12.48 325 ASP A C 1
ATOM 2526 O O . ASP A 1 333 ? 30.462 4.903 64.807 1.00 16.55 325 ASP A O 1
ATOM 2531 N N . LEU A 1 334 ? 29.541 5.969 66.570 1.00 12.91 326 LEU A N 1
ATOM 2532 C CA . LEU A 1 334 ? 30.603 6.969 66.664 1.00 15.59 326 LEU A CA 1
ATOM 2533 C C . LEU A 1 334 ? 30.729 7.372 68.125 1.00 15.34 326 LEU A C 1
ATOM 2534 O O . LEU A 1 334 ? 29.740 7.803 68.730 1.00 13.47 326 LEU A O 1
ATOM 2539 N N . ILE A 1 335 ? 31.924 7.202 68.691 1.00 12.44 327 ILE A N 1
ATOM 2540 C CA . ILE A 1 335 ? 32.192 7.494 70.097 1.00 12.76 327 ILE A CA 1
ATOM 2541 C C . ILE A 1 335 ? 33.146 8.675 70.186 1.00 12.00 327 ILE A C 1
ATOM 2542 O O . ILE A 1 335 ? 34.254 8.625 69.641 1.00 15.91 327 ILE A O 1
ATOM 2547 N N . ILE A 1 336 ? 32.751 9.707 70.927 1.00 13.66 328 ILE A N 1
ATOM 2548 C CA . ILE A 1 336 ? 33.601 10.885 71.133 1.00 16.90 328 ILE A CA 1
ATOM 2549 C C . ILE A 1 336 ? 33.706 11.131 72.634 1.00 15.08 328 ILE A C 1
ATOM 2550 O O . ILE A 1 336 ? 32.693 11.424 73.278 1.00 15.32 328 ILE A O 1
ATOM 2555 N N . PRO A 1 337 ? 34.885 11.012 73.235 1.00 14.27 329 PRO A N 1
ATOM 2556 C CA . PRO A 1 337 ? 34.983 11.162 74.686 1.00 11.46 329 PRO A CA 1
ATOM 2557 C C . PRO A 1 337 ? 34.817 12.613 75.091 1.00 13.82 329 PRO A C 1
ATOM 2558 O O . PRO A 1 337 ? 35.093 13.522 74.291 1.00 15.27 329 PRO A O 1
ATOM 2562 N N . PRO A 1 338 ? 34.386 12.862 76.326 1.00 13.88 330 PRO A N 1
ATOM 2563 C CA . PRO A 1 338 ? 34.430 14.221 76.881 1.00 13.85 330 PRO A CA 1
ATOM 2564 C C . PRO A 1 338 ? 35.870 14.690 76.977 1.00 17.86 330 PRO A C 1
ATOM 2565 O O . PRO A 1 338 ? 36.797 13.878 76.837 1.00 16.90 330 PRO A O 1
ATOM 2569 N N . PRO A 1 339 ? 36.099 15.979 77.220 1.00 16.88 331 PRO A N 1
ATOM 2570 C CA . PRO A 1 339 ? 37.474 16.507 77.218 1.00 18.64 331 PRO A CA 1
ATOM 2571 C C . PRO A 1 339 ? 38.368 15.839 78.251 1.00 18.94 331 PRO A C 1
ATOM 2572 O O . PRO A 1 339 ? 38.019 15.722 79.430 1.00 18.55 331 PRO A O 1
ATOM 2576 N N . GLY A 1 340 ? 39.555 15.436 77.803 1.00 20.17 332 GLY A N 1
ATOM 2577 C CA . GLY A 1 340 ? 40.524 14.804 78.665 1.00 23.62 332 GLY A CA 1
ATOM 2578 C C . GLY A 1 340 ? 40.287 13.336 78.934 1.00 20.30 332 GLY A C 1
ATOM 2579 O O . GLY A 1 340 ? 41.069 12.729 79.678 1.00 19.40 332 GLY A O 1
ATOM 2580 N N . LYS A 1 341 ? 39.243 12.744 78.359 1.00 16.25 333 LYS A N 1
ATOM 2581 C CA . LYS A 1 341 ? 38.897 11.354 78.607 1.00 16.03 333 LYS A CA 1
ATOM 2582 C C . LYS A 1 341 ? 39.303 10.485 77.421 1.00 13.64 333 LYS A C 1
ATOM 2583 O O . LYS A 1 341 ? 39.339 10.942 76.276 1.00 14.45 333 LYS A O 1
ATOM 2589 N N . THR A 1 342 ? 39.607 9.223 77.704 1.00 14.13 334 THR A N 1
ATOM 2590 C CA . THR A 1 342 ? 39.989 8.287 76.653 1.00 14.77 334 THR A CA 1
ATOM 2591 C C . THR A 1 342 ? 38.758 7.619 76.048 1.00 14.27 334 THR A C 1
ATOM 2592 O O . THR A 1 342 ? 37.656 7.679 76.589 1.00 14.13 334 THR A O 1
ATOM 2596 N N . ASP A 1 343 ? 38.971 6.932 74.918 1.00 14.78 335 ASP A N 1
ATOM 2597 C CA . ASP A 1 343 ? 37.917 6.086 74.367 1.00 16.54 335 ASP A CA 1
ATOM 2598 C C . ASP A 1 343 ? 37.431 5.073 75.398 1.00 14.40 335 ASP A C 1
ATOM 2599 O O . ASP A 1 343 ? 36.222 4.850 75.535 1.00 13.75 335 ASP A O 1
ATOM 2604 N N . ALA A 1 344 ? 38.356 4.468 76.153 1.00 15.13 336 ALA A N 1
ATOM 2605 C CA . ALA A 1 344 ? 37.940 3.504 77.167 1.00 15.19 336 ALA A CA 1
ATOM 2606 C C . ALA A 1 344 ? 37.073 4.162 78.242 1.00 14.33 336 ALA A C 1
ATOM 2607 O O . ALA A 1 344 ? 36.071 3.586 78.678 1.00 14.24 336 ALA A O 1
ATOM 2609 N N . GLN A 1 345 ? 37.445 5.362 78.692 1.00 14.06 337 GLN A N 1
ATOM 2610 C CA . GLN A 1 345 ? 36.628 6.031 79.703 1.00 15.44 337 GLN A CA 1
ATOM 2611 C C . GLN A 1 345 ? 35.277 6.437 79.138 1.00 13.19 337 GLN A C 1
ATOM 2612 O O . GLN A 1 345 ? 34.255 6.359 79.834 1.00 11.93 337 GLN A O 1
ATOM 2618 N N . ALA A 1 346 ? 35.250 6.861 77.874 1.00 12.32 338 ALA A N 1
ATOM 2619 C CA . ALA A 1 346 ? 33.986 7.182 77.220 1.00 11.60 338 ALA A CA 1
ATOM 2620 C C . ALA A 1 346 ? 33.063 5.971 77.187 1.00 14.67 338 ALA A C 1
ATOM 2621 O O . ALA A 1 346 ? 31.867 6.074 77.484 1.00 12.02 338 ALA A O 1
ATOM 2623 N N . ARG A 1 347 ? 33.602 4.811 76.811 1.00 12.23 339 ARG A N 1
ATOM 2624 C CA . ARG A 1 347 ? 32.766 3.624 76.734 1.00 13.20 339 ARG A CA 1
ATOM 2625 C C . ARG A 1 347 ? 32.260 3.206 78.110 1.00 13.43 339 ARG A C 1
ATOM 2626 O O . ARG A 1 347 ? 31.122 2.733 78.227 1.00 12.36 339 ARG A O 1
ATOM 2634 N N . ALA A 1 348 ? 33.061 3.418 79.162 1.00 13.18 340 ALA A N 1
ATOM 2635 C CA . ALA A 1 348 ? 32.582 3.112 80.504 1.00 13.09 340 ALA A CA 1
ATOM 2636 C C . ALA A 1 348 ? 31.457 4.058 80.920 1.00 14.57 340 ALA A C 1
ATOM 2637 O O . ALA A 1 348 ? 30.506 3.641 81.590 1.00 14.83 340 ALA A O 1
ATOM 2639 N N . MET A 1 349 ? 31.530 5.329 80.516 1.00 13.38 341 MET A N 1
ATOM 2640 C CA . MET A 1 349 ? 30.435 6.241 80.830 1.00 11.35 341 MET A CA 1
ATOM 2641 C C . MET A 1 349 ? 29.143 5.808 80.135 1.00 11.76 341 MET A C 1
ATOM 2642 O O . MET A 1 349 ? 28.059 5.873 80.729 1.00 11.87 341 MET A O 1
ATOM 2647 N N . ILE A 1 350 ? 29.243 5.328 78.890 1.00 10.02 342 ILE A N 1
ATOM 2648 C CA . ILE A 1 350 ? 28.068 4.809 78.190 1.00 11.80 342 ILE A CA 1
ATOM 2649 C C . ILE A 1 350 ? 27.505 3.591 78.919 1.00 12.91 342 ILE A C 1
ATOM 2650 O O . ILE A 1 350 ? 26.296 3.499 79.157 1.00 12.22 342 ILE A O 1
ATOM 2655 N N . ARG A 1 351 ? 28.370 2.635 79.275 1.00 13.61 343 ARG A N 1
ATOM 2656 C CA A ARG A 1 351 ? 27.886 1.449 79.976 0.57 12.90 343 ARG A CA 1
ATOM 2657 C CA B ARG A 1 351 ? 27.902 1.447 79.987 0.43 13.40 343 ARG A CA 1
ATOM 2658 C C . ARG A 1 351 ? 27.249 1.808 81.310 1.00 13.69 343 ARG A C 1
ATOM 2659 O O . ARG A 1 351 ? 26.364 1.089 81.786 1.00 15.13 343 ARG A O 1
ATOM 2674 N N . LYS A 1 352 ? 27.684 2.905 81.929 1.00 11.14 344 LYS A N 1
ATOM 2675 C CA . LYS A 1 352 ? 27.076 3.317 83.186 1.00 11.83 344 LYS A CA 1
ATOM 2676 C C . LYS A 1 352 ? 25.592 3.617 83.020 1.00 13.53 344 LYS A C 1
ATOM 2677 O O . LYS A 1 352 ? 24.814 3.416 83.960 1.00 14.62 344 LYS A O 1
ATOM 2683 N N . THR A 1 353 ? 25.172 4.082 81.834 1.00 10.02 345 THR A N 1
ATOM 2684 C CA . THR A 1 353 ? 23.745 4.334 81.640 1.00 8.78 345 THR A CA 1
ATOM 2685 C C . THR A 1 353 ? 22.915 3.057 81.627 1.00 11.96 345 THR A C 1
ATOM 2686 O O . THR A 1 353 ? 21.680 3.153 81.639 1.00 12.08 345 THR A O 1
ATOM 2690 N N . HIS A 1 354 ? 23.545 1.878 81.608 1.00 12.19 346 HIS A N 1
ATOM 2691 C CA . HIS A 1 354 ? 22.821 0.615 81.619 1.00 12.16 346 HIS A CA 1
ATOM 2692 C C . HIS A 1 354 ? 22.413 0.176 83.016 1.00 19.90 346 HIS A C 1
ATOM 2693 O O . HIS A 1 354 ? 21.669 -0.806 83.139 1.00 18.36 346 HIS A O 1
ATOM 2700 N N . GLU A 1 355 ? 22.878 0.870 84.056 1.00 19.09 347 GLU A N 1
ATOM 2701 C CA . GLU A 1 355 ? 22.629 0.444 85.424 1.00 20.09 347 GLU A CA 1
ATOM 2702 C C . GLU A 1 355 ? 21.135 0.489 85.742 1.00 23.06 347 GLU A C 1
ATOM 2703 O O . GLU A 1 355 ? 20.407 1.336 85.218 1.00 24.51 347 GLU A O 1
ATOM 2709 N N . PRO A 1 356 ? 20.653 -0.408 86.620 1.00 19.59 348 PRO A N 1
ATOM 2710 C CA . PRO A 1 356 ? 19.243 -0.419 87.037 1.00 29.48 348 PRO A CA 1
ATOM 2711 C C . PRO A 1 356 ? 18.771 0.934 87.550 1.00 32.01 348 PRO A C 1
ATOM 2712 O O . PRO A 1 356 ? 19.596 1.652 88.123 1.00 33.03 348 PRO A O 1
ATOM 2716 N N . MET B 1 9 ? 8.989 27.808 119.572 1.00 65.82 1 MET B N 1
ATOM 2717 C CA . MET B 1 9 ? 7.989 26.746 119.527 1.00 60.76 1 MET B CA 1
ATOM 2718 C C . MET B 1 9 ? 6.829 27.121 118.603 1.00 55.40 1 MET B C 1
ATOM 2719 O O . MET B 1 9 ? 6.079 26.252 118.155 1.00 61.14 1 MET B O 1
ATOM 2721 N N . ALA B 1 10 ? 6.670 28.414 118.326 1.00 40.32 2 ALA B N 1
ATOM 2722 C CA . ALA B 1 10 ? 5.797 28.811 117.231 1.00 29.99 2 ALA B CA 1
ATOM 2723 C C . ALA B 1 10 ? 6.386 28.305 115.918 1.00 27.01 2 ALA B C 1
ATOM 2724 O O . ALA B 1 10 ? 7.605 28.187 115.770 1.00 31.31 2 ALA B O 1
ATOM 2726 N N . ILE B 1 11 ? 5.504 27.980 114.968 1.00 19.73 3 ILE B N 1
ATOM 2727 C CA . ILE B 1 11 ? 5.953 27.480 113.675 1.00 16.32 3 ILE B CA 1
ATOM 2728 C C . ILE B 1 11 ? 6.722 28.582 112.959 1.00 16.01 3 ILE B C 1
ATOM 2729 O O . ILE B 1 11 ? 6.262 29.730 112.878 1.00 19.32 3 ILE B O 1
ATOM 2734 N N . SER B 1 12 ? 7.911 28.240 112.450 1.00 14.91 4 SER B N 1
ATOM 2735 C CA . SER B 1 12 ? 8.742 29.219 111.773 1.00 14.71 4 SER B CA 1
ATOM 2736 C C . SER B 1 12 ? 9.745 28.527 110.868 1.00 11.89 4 SER B C 1
ATOM 2737 O O . SER B 1 12 ? 10.240 27.447 111.223 1.00 12.41 4 SER B O 1
ATOM 2740 N N . PRO B 1 13 ? 10.070 29.102 109.714 1.00 10.83 5 PRO B N 1
ATOM 2741 C CA . PRO B 1 13 ? 11.276 28.687 109.002 1.00 9.42 5 PRO B CA 1
ATOM 2742 C C . PRO B 1 13 ? 12.455 28.692 109.962 1.00 11.99 5 PRO B C 1
ATOM 2743 O O . PRO B 1 13 ? 12.524 29.505 110.886 1.00 13.43 5 PRO B O 1
ATOM 2747 N N . ARG B 1 14 ? 13.371 27.754 109.759 1.00 11.04 6 ARG B N 1
ATOM 2748 C CA . ARG B 1 14 ? 14.606 27.687 110.530 1.00 11.77 6 ARG B CA 1
ATOM 2749 C C . ARG B 1 14 ? 15.775 27.901 109.585 1.00 13.06 6 ARG B C 1
ATOM 2750 O O . ARG B 1 14 ? 15.757 27.420 108.450 1.00 9.07 6 ARG B O 1
ATOM 2758 N N . ASP B 1 15 ? 16.797 28.617 110.051 1.00 9.44 7 ASP B N 1
ATOM 2759 C CA . ASP B 1 15 ? 17.920 28.943 109.187 1.00 9.01 7 ASP B CA 1
ATOM 2760 C C . ASP B 1 15 ? 18.981 27.842 109.284 1.00 11.97 7 ASP B C 1
ATOM 2761 O O . ASP B 1 15 ? 18.724 26.745 109.798 1.00 9.28 7 ASP B O 1
ATOM 2766 N N . GLU B 1 16 ? 20.187 28.135 108.790 1.00 11.14 8 GLU B N 1
ATOM 2767 C CA . GLU B 1 16 ? 21.239 27.135 108.712 1.00 10.52 8 GLU B CA 1
ATOM 2768 C C . GLU B 1 16 ? 21.703 26.668 110.082 1.00 12.37 8 GLU B C 1
ATOM 2769 O O . GLU B 1 16 ? 22.301 25.590 110.180 1.00 14.42 8 GLU B O 1
ATOM 2775 N N . GLN B 1 17 ? 21.432 27.437 111.140 1.00 10.65 9 GLN B N 1
ATOM 2776 C CA . GLN B 1 17 ? 21.833 27.054 112.488 1.00 11.72 9 GLN B CA 1
ATOM 2777 C C . GLN B 1 17 ? 20.626 26.800 113.383 1.00 14.47 9 GLN B C 1
ATOM 2778 O O . GLN B 1 17 ? 20.731 26.905 114.611 1.00 16.42 9 GLN B O 1
ATOM 2784 N N . ASN B 1 18 ? 19.483 26.453 112.776 1.00 11.43 10 ASN B N 1
ATOM 2785 C CA . ASN B 1 18 ? 18.260 26.084 113.486 1.00 11.81 10 ASN B CA 1
ATOM 2786 C C . ASN B 1 18 ? 17.674 27.257 114.269 1.00 13.25 10 ASN B C 1
ATOM 2787 O O . ASN B 1 18 ? 16.982 27.066 115.268 1.00 14.00 10 ASN B O 1
ATOM 2792 N N . ARG B 1 19 ? 17.951 28.480 113.830 1.00 12.11 11 ARG B N 1
ATOM 2793 C CA . ARG B 1 19 ? 17.346 29.660 114.435 1.00 12.65 11 ARG B CA 1
ATOM 2794 C C . ARG B 1 19 ? 16.118 30.047 113.629 1.00 12.03 11 ARG B C 1
ATOM 2795 O O . ARG B 1 19 ? 16.123 29.935 112.404 1.00 11.14 11 ARG B O 1
ATOM 2803 N N . SER B 1 20 ? 15.054 30.479 114.306 1.00 15.06 12 SER B N 1
ATOM 2804 C CA A SER B 1 20 ? 13.871 30.932 113.583 0.58 12.84 12 SER B CA 1
ATOM 2805 C CA B SER B 1 20 ? 13.877 30.917 113.569 0.42 13.16 12 SER B CA 1
ATOM 2806 C C . SER B 1 20 ? 14.228 32.125 112.706 1.00 14.66 12 SER B C 1
ATOM 2807 O O . SER B 1 20 ? 14.956 33.028 113.128 1.00 19.12 12 SER B O 1
ATOM 2812 N N . VAL B 1 21 ? 13.727 32.118 111.473 1.00 11.33 13 VAL B N 1
ATOM 2813 C CA . VAL B 1 21 ? 13.992 33.188 110.521 1.00 10.77 13 VAL B CA 1
ATOM 2814 C C . VAL B 1 21 ? 12.721 33.451 109.721 1.00 13.49 13 VAL B C 1
ATOM 2815 O O . VAL B 1 21 ? 11.856 32.582 109.577 1.00 13.06 13 VAL B O 1
ATOM 2819 N N . ASP B 1 22 ? 12.602 34.675 109.206 1.00 12.28 14 ASP B N 1
ATOM 2820 C CA . ASP B 1 22 ? 11.352 35.095 108.583 1.00 10.85 14 ASP B CA 1
ATOM 2821 C C . ASP B 1 22 ? 11.196 34.562 107.158 1.00 13.44 14 ASP B C 1
ATOM 2822 O O . ASP B 1 22 ? 10.072 34.361 106.693 1.00 10.34 14 ASP B O 1
ATOM 2827 N N . LEU B 1 23 ? 12.300 34.359 106.449 1.00 10.98 15 LEU B N 1
ATOM 2828 C CA . LEU B 1 23 ? 12.298 33.969 105.046 1.00 10.85 15 LEU B CA 1
ATOM 2829 C C . LEU B 1 23 ? 13.659 33.360 104.749 1.00 10.03 15 LEU B C 1
ATOM 2830 O O . LEU B 1 23 ? 14.669 33.859 105.253 1.00 10.16 15 LEU B O 1
ATOM 2835 N N . TRP B 1 24 ? 13.690 32.291 103.953 1.00 8.84 16 TRP B N 1
ATOM 2836 C CA . TRP B 1 24 ? 14.967 31.846 103.410 1.00 7.30 16 TRP B CA 1
ATOM 2837 C C . TRP B 1 24 ? 14.779 31.264 102.013 1.00 6.54 16 TRP B C 1
ATOM 2838 O O . TRP B 1 24 ? 13.683 30.877 101.608 1.00 7.44 16 TRP B O 1
ATOM 2849 N N . PHE B 1 25 ? 15.888 31.263 101.268 1.00 6.25 17 PHE B N 1
ATOM 2850 C CA . PHE B 1 25 ? 15.960 30.818 99.889 1.00 6.05 17 PHE B CA 1
ATOM 2851 C C . PHE B 1 25 ? 17.170 29.915 99.752 1.00 6.06 17 PHE B C 1
ATOM 2852 O O . PHE B 1 25 ? 18.202 30.137 100.393 1.00 6.85 17 PHE B O 1
ATOM 2860 N N . ALA B 1 26 ? 17.052 28.896 98.906 1.00 5.16 18 ALA B N 1
ATOM 2861 C CA . ALA B 1 26 ? 18.217 28.083 98.576 1.00 4.95 18 ALA B CA 1
ATOM 2862 C C . ALA B 1 26 ? 18.210 27.757 97.093 1.00 7.90 18 ALA B C 1
ATOM 2863 O O . ALA B 1 26 ? 17.154 27.659 96.464 1.00 6.08 18 ALA B O 1
ATOM 2865 N N . TYR B 1 27 ? 19.412 27.601 96.534 1.00 6.87 19 TYR B N 1
ATOM 2866 C CA . TYR B 1 27 ? 19.581 27.153 95.160 1.00 4.62 19 TYR B CA 1
ATOM 2867 C C . TYR B 1 27 ? 20.458 25.913 95.242 1.00 4.57 19 TYR B C 1
ATOM 2868 O O . TYR B 1 27 ? 21.652 26.020 95.545 1.00 5.98 19 TYR B O 1
ATOM 2877 N N . LYS B 1 28 ? 19.856 24.751 94.987 1.00 4.32 20 LYS B N 1
ATOM 2878 C CA . LYS B 1 28 ? 20.566 23.471 95.000 1.00 5.16 20 LYS B CA 1
ATOM 2879 C C . LYS B 1 28 ? 21.173 23.207 93.630 1.00 5.57 20 LYS B C 1
ATOM 2880 O O . LYS B 1 28 ? 20.532 23.444 92.600 1.00 5.31 20 LYS B O 1
ATOM 2886 N N . VAL B 1 29 ? 22.404 22.693 93.615 1.00 4.58 21 VAL B N 1
ATOM 2887 C CA . VAL B 1 29 ? 23.078 22.407 92.351 1.00 4.71 21 VAL B CA 1
ATOM 2888 C C . VAL B 1 29 ? 22.699 21.013 91.839 1.00 5.82 21 VAL B C 1
ATOM 2889 O O . VAL B 1 29 ? 22.299 20.147 92.634 1.00 6.45 21 VAL B O 1
ATOM 2893 N N . PRO B 1 30 ? 22.832 20.743 90.538 1.00 5.58 22 PRO B N 1
ATOM 2894 C CA . PRO B 1 30 ? 22.652 19.379 90.024 1.00 6.25 22 PRO B CA 1
ATOM 2895 C C . PRO B 1 30 ? 23.869 18.507 90.281 1.00 6.84 22 PRO B C 1
ATOM 2896 O O . PRO B 1 30 ? 24.962 18.984 90.556 1.00 7.06 22 PRO B O 1
ATOM 2900 N N . LYS B 1 31 ? 23.656 17.197 90.168 1.00 6.87 23 LYS B N 1
ATOM 2901 C CA A LYS B 1 31 ? 24.775 16.262 90.159 0.46 9.70 23 LYS B CA 1
ATOM 2902 C CA B LYS B 1 31 ? 24.775 16.263 90.159 0.54 9.42 23 LYS B CA 1
ATOM 2903 C C . LYS B 1 31 ? 25.636 16.510 88.924 1.00 8.48 23 LYS B C 1
ATOM 2904 O O . LYS B 1 31 ? 25.125 16.564 87.798 1.00 8.10 23 LYS B O 1
ATOM 2915 N N . LEU B 1 32 ? 26.944 16.667 89.133 1.00 6.92 24 LEU B N 1
ATOM 2916 C CA . LEU B 1 32 ? 27.882 17.033 88.082 1.00 7.87 24 LEU B CA 1
ATOM 2917 C C . LEU B 1 32 ? 29.107 16.139 88.142 1.00 8.72 24 LEU B C 1
ATOM 2918 O O . LEU B 1 32 ? 29.689 15.952 89.215 1.00 9.56 24 LEU B O 1
ATOM 2923 N N . THR B 1 33 ? 29.522 15.619 86.989 1.00 8.48 25 THR B N 1
ATOM 2924 C CA . THR B 1 33 ? 30.580 14.620 86.945 1.00 9.31 25 THR B CA 1
ATOM 2925 C C . THR B 1 33 ? 31.944 15.276 86.794 1.00 11.03 25 THR B C 1
ATOM 2926 O O . THR B 1 33 ? 32.128 16.145 85.935 1.00 11.45 25 THR B O 1
ATOM 2930 N N . LYS B 1 34 ? 32.892 14.861 87.641 1.00 10.39 26 LYS B N 1
ATOM 2931 C CA . LYS B 1 34 ? 34.302 15.171 87.423 1.00 12.07 26 LYS B CA 1
ATOM 2932 C C . LYS B 1 34 ? 34.951 14.090 86.567 1.00 13.74 26 LYS B C 1
ATOM 2933 O O . LYS B 1 34 ? 35.451 14.379 85.477 1.00 18.85 26 LYS B O 1
ATOM 2939 N N . ASP B 1 35 ? 34.925 12.845 87.034 1.00 15.16 27 ASP B N 1
ATOM 2940 C CA . ASP B 1 35 ? 35.508 11.723 86.294 1.00 17.99 27 ASP B CA 1
ATOM 2941 C C . ASP B 1 35 ? 34.845 10.426 86.751 1.00 13.72 27 ASP B C 1
ATOM 2942 O O . ASP B 1 35 ? 33.821 10.435 87.437 1.00 16.28 27 ASP B O 1
ATOM 2947 N N . ALA B 1 36 ? 35.456 9.293 86.390 1.00 18.88 28 ALA B N 1
ATOM 2948 C CA . ALA B 1 36 ? 34.811 8.010 86.639 1.00 17.76 28 ALA B CA 1
ATOM 2949 C C . ALA B 1 36 ? 34.672 7.720 88.126 1.00 25.52 28 ALA B C 1
ATOM 2950 O O . ALA B 1 36 ? 33.740 7.019 88.542 1.00 24.35 28 ALA B O 1
ATOM 2952 N N . ASP B 1 37 ? 35.572 8.255 88.940 1.00 27.52 29 ASP B N 1
ATOM 2953 C CA . ASP B 1 37 ? 35.574 7.953 90.358 1.00 23.40 29 ASP B CA 1
ATOM 2954 C C . ASP B 1 37 ? 34.901 9.013 91.204 1.00 17.04 29 ASP B C 1
ATOM 2955 O O . ASP B 1 37 ? 34.556 8.722 92.354 1.00 24.42 29 ASP B O 1
ATOM 2960 N N . SER B 1 38 ? 34.701 10.227 90.693 1.00 17.69 30 SER B N 1
ATOM 2961 C CA . SER B 1 38 ? 34.193 11.262 91.580 1.00 18.48 30 SER B CA 1
ATOM 2962 C C . SER B 1 38 ? 33.275 12.233 90.847 1.00 13.13 30 SER B C 1
ATOM 2963 O O . SER B 1 38 ? 33.405 12.469 89.644 1.00 12.75 30 SER B O 1
ATOM 2966 N N . ASP B 1 39 ? 32.353 12.798 91.606 1.00 10.86 31 ASP B N 1
ATOM 2967 C CA . ASP B 1 39 ? 31.512 13.891 91.145 1.00 9.86 31 ASP B CA 1
ATOM 2968 C C . ASP B 1 39 ? 32.113 15.219 91.585 1.00 16.00 31 ASP B C 1
ATOM 2969 O O . ASP B 1 39 ? 32.697 15.316 92.671 1.00 17.34 31 ASP B O 1
ATOM 2974 N N . SER B 1 40 ? 32.007 16.230 90.717 1.00 9.26 32 SER B N 1
ATOM 2975 C CA . SER B 1 40 ? 32.277 17.597 91.154 1.00 9.47 32 SER B CA 1
ATOM 2976 C C . SER B 1 40 ? 31.232 18.055 92.160 1.00 9.40 32 SER B C 1
ATOM 2977 O O . SER B 1 40 ? 31.534 18.813 93.096 1.00 10.66 32 SER B O 1
ATOM 2980 N N . ALA B 1 41 ? 29.984 17.650 91.953 1.00 9.35 33 ALA B N 1
ATOM 2981 C CA . ALA B 1 41 ? 28.895 17.960 92.867 1.00 8.84 33 ALA B CA 1
ATOM 2982 C C . ALA B 1 41 ? 28.015 16.725 92.951 1.00 8.82 33 ALA B C 1
ATOM 2983 O O . ALA B 1 41 ? 27.706 16.122 91.917 1.00 7.55 33 ALA B O 1
ATOM 2985 N N . SER B 1 42 ? 27.624 16.352 94.174 1.00 7.64 34 SER B N 1
ATOM 2986 C CA . SER B 1 42 ? 26.699 15.233 94.348 1.00 10.15 34 SER B CA 1
ATOM 2987 C C . SER B 1 42 ? 25.274 15.575 93.935 1.00 8.72 34 SER B C 1
ATOM 2988 O O . SER B 1 42 ? 24.477 14.657 93.716 1.00 10.61 34 SER B O 1
ATOM 2991 N N . GLY B 1 43 ? 24.935 16.858 93.848 1.00 7.69 35 GLY B N 1
ATOM 2992 C CA . GLY B 1 43 ? 23.560 17.260 93.640 1.00 8.34 35 GLY B CA 1
ATOM 2993 C C . GLY B 1 43 ? 22.793 17.564 94.909 1.00 7.66 35 GLY B C 1
ATOM 2994 O O . GLY B 1 43 ? 21.567 17.725 94.852 1.00 9.53 35 GLY B O 1
ATOM 2995 N N . TYR B 1 44 ? 23.465 17.625 96.061 1.00 7.37 36 TYR B N 1
ATOM 2996 C CA . TYR B 1 44 ? 22.826 18.103 97.285 1.00 5.82 36 TYR B CA 1
ATOM 2997 C C . TYR B 1 44 ? 23.505 19.333 97.870 1.00 7.16 36 TYR B C 1
ATOM 2998 O O . TYR B 1 44 ? 23.064 19.831 98.919 1.00 8.23 36 TYR B O 1
ATOM 3007 N N . GLU B 1 45 ? 24.537 19.858 97.203 1.00 7.05 37 GLU B N 1
ATOM 3008 C CA . GLU B 1 45 ? 25.146 21.125 97.591 1.00 7.08 37 GLU B CA 1
ATOM 3009 C C . GLU B 1 45 ? 24.227 22.293 97.234 1.00 7.00 37 GLU B C 1
ATOM 3010 O O . GLU B 1 45 ? 23.416 22.214 96.305 1.00 7.96 37 GLU B O 1
ATOM 3016 N N . TYR B 1 46 ? 24.379 23.404 97.956 1.00 5.48 38 TYR B N 1
ATOM 3017 C CA . TYR B 1 46 ? 23.500 24.531 97.681 1.00 5.17 38 TYR B CA 1
ATOM 3018 C C . TYR B 1 46 ? 24.118 25.832 98.141 1.00 8.71 38 TYR B C 1
ATOM 3019 O O . TYR B 1 46 ? 25.029 25.852 98.975 1.00 7.27 38 TYR B O 1
ATOM 3028 N N . VAL B 1 47 ? 23.592 26.936 97.575 1.00 7.53 39 VAL B N 1
ATOM 3029 C CA . VAL B 1 47 ? 23.784 28.258 98.153 1.00 6.68 39 VAL B CA 1
ATOM 3030 C C . VAL B 1 47 ? 22.535 28.611 98.936 1.00 8.64 39 VAL B C 1
ATOM 3031 O O . VAL B 1 47 ? 21.417 28.169 98.621 1.00 6.64 39 VAL B O 1
ATOM 3035 N N . TYR B 1 48 ? 22.733 29.423 99.966 1.00 6.62 40 TYR B N 1
ATOM 3036 C CA . TYR B 1 48 ? 21.695 29.766 100.923 1.00 8.25 40 TYR B CA 1
ATOM 3037 C C . TYR B 1 48 ? 21.610 31.280 101.044 1.00 6.51 40 TYR B C 1
ATOM 3038 O O . TYR B 1 48 ? 22.632 31.967 100.976 1.00 7.46 40 TYR B O 1
ATOM 3047 N N . TYR B 1 49 ? 20.400 31.803 101.220 1.00 6.52 41 TYR B N 1
ATOM 3048 C CA . TYR B 1 49 ? 20.221 33.233 101.449 1.00 9.27 41 TYR B CA 1
ATOM 3049 C C . TYR B 1 49 ? 19.108 33.465 102.451 1.00 7.79 41 TYR B C 1
ATOM 3050 O O . TYR B 1 49 ? 18.067 32.802 102.389 1.00 8.21 41 TYR B O 1
ATOM 3059 N N . ASP B 1 50 ? 19.335 34.398 103.382 1.00 7.96 42 ASP B N 1
ATOM 3060 C CA . ASP B 1 50 ? 18.246 35.036 104.113 1.00 10.45 42 ASP B CA 1
ATOM 3061 C C . ASP B 1 50 ? 18.688 36.470 104.381 1.00 10.92 42 ASP B C 1
ATOM 3062 O O . ASP B 1 50 ? 19.823 36.858 104.077 1.00 12.84 42 ASP B O 1
ATOM 3067 N N . ARG B 1 51 ? 17.777 37.275 104.914 1.00 13.71 43 ARG B N 1
ATOM 3068 C CA . ARG B 1 51 ? 18.091 38.687 105.093 1.00 13.83 43 ARG B CA 1
ATOM 3069 C C . ARG B 1 51 ? 18.911 38.962 106.341 1.00 18.26 43 ARG B C 1
ATOM 3070 O O . ARG B 1 51 ? 19.295 40.111 106.567 1.00 20.16 43 ARG B O 1
ATOM 3078 N N . GLN B 1 52 ? 19.191 37.949 107.153 1.00 15.01 44 GLN B N 1
ATOM 3079 C CA A GLN B 1 52 ? 20.078 38.122 108.295 0.56 22.25 44 GLN B CA 1
ATOM 3080 C CA B GLN B 1 52 ? 20.079 38.135 108.290 0.44 22.39 44 GLN B CA 1
ATOM 3081 C C . GLN B 1 52 ? 21.536 37.924 107.894 1.00 23.97 44 GLN B C 1
ATOM 3082 O O . GLN B 1 52 ? 22.398 38.742 108.236 1.00 21.88 44 GLN B O 1
ATOM 3093 N N . VAL B 1 53 ? 21.825 36.846 107.161 1.00 18.34 45 VAL B N 1
ATOM 3094 C CA . VAL B 1 53 ? 23.173 36.668 106.632 1.00 19.99 45 VAL B CA 1
ATOM 3095 C C . VAL B 1 53 ? 23.466 37.731 105.579 1.00 27.35 45 VAL B C 1
ATOM 3096 O O . VAL B 1 53 ? 24.623 38.116 105.382 1.00 29.03 45 VAL B O 1
ATOM 3100 N N . GLY B 1 54 ? 22.436 38.225 104.892 1.00 23.47 46 GLY B N 1
ATOM 3101 C CA . GLY B 1 54 ? 22.575 39.347 103.984 1.00 22.97 46 GLY B CA 1
ATOM 3102 C C . GLY B 1 54 ? 23.371 39.092 102.723 1.00 22.53 46 GLY B C 1
ATOM 3103 O O . GLY B 1 54 ? 23.669 40.042 101.996 1.00 26.03 46 GLY B O 1
ATOM 3104 N N . ALA B 1 55 ? 23.737 37.848 102.439 1.00 18.38 47 ALA B N 1
ATOM 3105 C CA . ALA B 1 55 ? 24.471 37.534 101.224 1.00 21.33 47 ALA B CA 1
ATOM 3106 C C . ALA B 1 55 ? 24.114 36.121 100.814 1.00 18.58 47 ALA B C 1
ATOM 3107 O O . ALA B 1 55 ? 23.733 35.303 101.653 1.00 17.84 47 ALA B O 1
ATOM 3109 N N . VAL B 1 56 ? 24.203 35.852 99.513 1.00 12.15 48 VAL B N 1
ATOM 3110 C CA . VAL B 1 56 ? 23.971 34.516 98.980 1.00 12.34 48 VAL B CA 1
ATOM 3111 C C . VAL B 1 56 ? 25.317 33.810 99.009 1.00 16.34 48 VAL B C 1
ATOM 3112 O O . VAL B 1 56 ? 26.267 34.273 98.370 1.00 16.42 48 VAL B O 1
ATOM 3116 N N . GLN B 1 57 ? 25.418 32.714 99.765 1.00 15.86 49 GLN B N 1
ATOM 3117 C CA A GLN B 1 57 ? 26.701 32.071 100.039 0.62 17.68 49 GLN B CA 1
ATOM 3118 C CA B GLN B 1 57 ? 26.713 32.068 99.883 0.38 17.29 49 GLN B CA 1
ATOM 3119 C C . GLN B 1 57 ? 26.553 30.560 99.975 1.00 12.70 49 GLN B C 1
ATOM 3120 O O . GLN B 1 57 ? 25.492 30.028 100.306 1.00 10.49 49 GLN B O 1
ATOM 3131 N N . LYS B 1 58 ? 27.644 29.879 99.634 1.00 11.44 50 LYS B N 1
ATOM 3132 C CA A LYS B 1 58 ? 27.650 28.422 99.635 0.49 8.56 50 LYS B CA 1
ATOM 3133 C CA B LYS B 1 58 ? 27.643 28.422 99.636 0.51 8.50 50 LYS B CA 1
ATOM 3134 C C . LYS B 1 58 ? 27.457 27.879 101.047 1.00 8.25 50 LYS B C 1
ATOM 3135 O O . LYS B 1 58 ? 28.140 28.298 101.987 1.00 12.78 50 LYS B O 1
ATOM 3146 N N . SER B 1 59 ? 26.538 26.926 101.186 1.00 10.41 51 SER B N 1
ATOM 3147 C CA . SER B 1 59 ? 26.321 26.269 102.458 1.00 11.61 51 SER B CA 1
ATOM 3148 C C . SER B 1 59 ? 27.384 25.202 102.722 1.00 12.86 51 SER B C 1
ATOM 3149 O O . SER B 1 59 ? 27.833 24.508 101.800 1.00 11.13 51 SER B O 1
ATOM 3152 N N . PRO B 1 60 ? 27.784 25.029 103.986 1.00 12.47 52 PRO B N 1
ATOM 3153 C CA . PRO B 1 60 ? 28.635 23.889 104.344 1.00 14.59 52 PRO B CA 1
ATOM 3154 C C . PRO B 1 60 ? 27.885 22.567 104.415 1.00 15.05 52 PRO B C 1
ATOM 3155 O O . PRO B 1 60 ? 28.515 21.515 104.579 1.00 14.86 52 PRO B O 1
ATOM 3159 N N . ASN B 1 61 ? 26.566 22.579 104.270 1.00 11.28 53 ASN B N 1
ATOM 3160 C CA . ASN B 1 61 ? 25.738 21.395 104.432 1.00 13.90 53 ASN B CA 1
ATOM 3161 C C . ASN B 1 61 ? 25.364 20.798 103.084 1.00 11.18 53 ASN B C 1
ATOM 3162 O O . ASN B 1 61 ? 25.427 21.460 102.047 1.00 14.61 53 ASN B O 1
ATOM 3167 N N . LEU B 1 62 ? 24.958 19.531 103.120 1.00 13.18 54 LEU B N 1
ATOM 3168 C CA . LEU B 1 62 ? 24.210 18.911 102.033 1.00 9.42 54 LEU B CA 1
ATOM 3169 C C . LEU B 1 62 ? 22.732 18.910 102.406 1.00 10.93 54 LEU B C 1
ATOM 3170 O O . LEU B 1 62 ? 22.388 18.714 103.574 1.00 10.55 54 LEU B O 1
ATO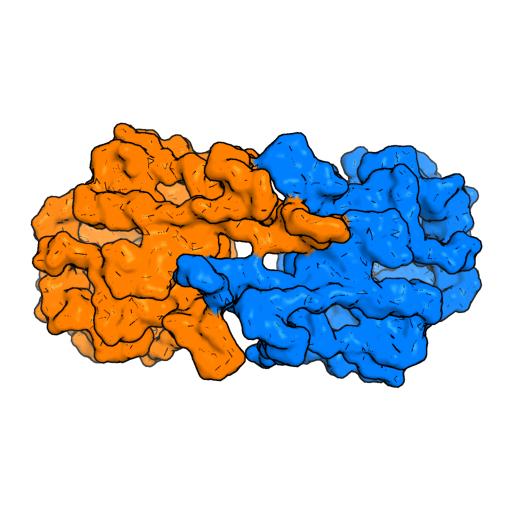M 3175 N N . MET B 1 63 ? 21.858 19.114 101.412 1.00 8.11 55 MET B N 1
ATOM 3176 C CA . MET B 1 63 ? 20.442 19.323 101.723 1.00 9.20 55 MET B CA 1
ATOM 3177 C C . MET B 1 63 ? 19.803 18.093 102.340 1.00 12.36 55 MET B C 1
ATOM 3178 O O . MET B 1 63 ? 18.830 18.213 103.103 1.00 15.18 55 MET B O 1
ATOM 3183 N N . ASN B 1 64 ? 20.325 16.911 102.034 1.00 12.18 56 ASN B N 1
ATOM 3184 C CA . ASN B 1 64 ? 19.764 15.705 102.627 1.00 16.11 56 ASN B CA 1
ATOM 3185 C C . ASN B 1 64 ? 20.442 15.308 103.935 1.00 17.73 56 ASN B C 1
ATOM 3186 O O . ASN B 1 64 ? 20.069 14.279 104.516 1.00 19.08 56 ASN B O 1
ATOM 3191 N N . ASP B 1 65 ? 21.410 16.090 104.420 1.00 14.92 57 ASP B N 1
ATOM 3192 C CA . ASP B 1 65 ? 21.924 15.882 105.770 1.00 12.89 57 ASP B CA 1
ATOM 3193 C C . ASP B 1 65 ? 20.850 16.277 106.777 1.00 14.63 57 ASP B C 1
ATOM 3194 O O . ASP B 1 65 ? 20.023 17.148 106.501 1.00 14.38 57 ASP B O 1
ATOM 3199 N N . PRO B 1 66 ? 20.881 15.716 107.958 1.00 10.59 58 PRO B N 1
ATOM 3200 C CA . PRO B 1 66 ? 20.059 16.219 109.066 1.00 10.79 58 PRO B CA 1
ATOM 3201 C C . PRO B 1 66 ? 20.641 17.489 109.686 1.00 11.12 58 PRO B C 1
ATOM 3202 O O . PRO B 1 66 ? 20.844 17.574 110.905 1.00 12.82 58 PRO B O 1
ATOM 3206 N N . LYS B 1 67 ? 20.921 18.475 108.831 1.00 11.96 59 LYS B N 1
ATOM 3207 C CA . LYS B 1 67 ? 21.434 19.781 109.229 1.00 11.68 59 LYS B CA 1
ATOM 3208 C C . LYS B 1 67 ? 21.194 20.740 108.072 1.00 9.28 59 LYS B C 1
ATOM 3209 O O . LYS B 1 67 ? 21.095 20.325 106.918 1.00 11.31 59 LYS B O 1
ATOM 3215 N N . GLY B 1 68 ? 21.102 22.026 108.387 1.00 9.94 60 GLY B N 1
ATOM 3216 C CA . GLY B 1 68 ? 20.816 23.021 107.378 1.00 9.24 60 GLY B CA 1
ATOM 3217 C C . GLY B 1 68 ? 19.348 23.415 107.371 1.00 10.04 60 GLY B C 1
ATOM 3218 O O . GLY B 1 68 ? 18.493 22.788 108.002 1.00 10.01 60 GLY B O 1
ATOM 3219 N N . ALA B 1 69 ? 19.060 24.489 106.637 1.00 8.31 61 ALA B N 1
ATOM 3220 C CA . ALA B 1 69 ? 17.761 25.137 106.780 1.00 8.99 61 ALA B CA 1
ATOM 3221 C C . ALA B 1 69 ? 16.615 24.210 106.397 1.00 12.87 61 ALA B C 1
ATOM 3222 O O . ALA B 1 69 ? 15.553 24.250 107.022 1.00 8.66 61 ALA B O 1
ATOM 3224 N N . LEU B 1 70 ? 16.800 23.376 105.371 1.00 7.96 62 LEU B N 1
ATOM 3225 C CA . LEU B 1 70 ? 15.705 22.512 104.944 1.00 7.91 62 LEU B CA 1
ATOM 3226 C C . LEU B 1 70 ? 15.367 21.476 106.015 1.00 10.75 62 LEU B C 1
ATOM 3227 O O . LEU B 1 70 ? 14.215 21.383 106.456 1.00 8.55 62 LEU B O 1
ATOM 3232 N N . PHE B 1 71 ? 16.361 20.710 106.466 1.00 8.51 63 PHE B N 1
ATOM 3233 C CA . PHE B 1 71 ? 16.112 19.757 107.538 1.00 10.00 63 PHE B CA 1
ATOM 3234 C C . PHE B 1 71 ? 15.577 20.441 108.792 1.00 9.49 63 PHE B C 1
ATOM 3235 O O . PHE B 1 71 ? 14.587 19.991 109.377 1.00 11.32 63 PHE B O 1
ATOM 3243 N N . TYR B 1 72 ? 16.245 21.510 109.253 1.00 9.52 64 TYR B N 1
ATOM 3244 C CA . TYR B 1 72 ? 15.808 22.124 110.499 1.00 10.09 64 TYR B CA 1
ATOM 3245 C C . TYR B 1 72 ? 14.382 22.638 110.381 1.00 10.13 64 TYR B C 1
ATOM 3246 O O . TYR B 1 72 ? 13.609 22.569 111.343 1.00 10.74 64 TYR B O 1
ATOM 3255 N N . THR B 1 73 ? 14.016 23.162 109.206 1.00 9.58 65 THR B N 1
ATOM 3256 C CA . THR B 1 73 ? 12.660 23.657 109.021 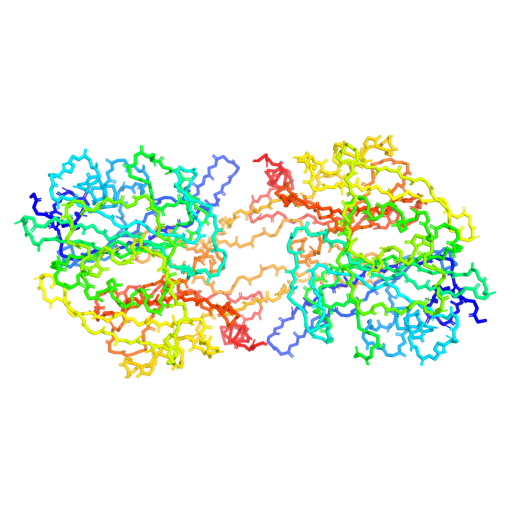1.00 9.68 65 THR B CA 1
ATOM 3257 C C . THR B 1 73 ? 11.654 22.519 109.089 1.00 9.90 65 THR B C 1
ATOM 3258 O O . THR B 1 73 ? 10.677 22.584 109.844 1.00 11.34 65 THR B O 1
ATOM 3262 N N . LEU B 1 74 ? 11.865 21.468 108.296 1.00 10.82 66 LEU B N 1
ATOM 3263 C CA . LEU B 1 74 ? 10.875 20.401 108.287 1.00 11.15 66 LEU B CA 1
ATOM 3264 C C . LEU B 1 74 ? 10.901 19.593 109.579 1.00 13.27 66 LEU B C 1
ATOM 3265 O O . LEU B 1 74 ? 9.844 19.140 110.041 1.00 15.01 66 LEU B O 1
ATOM 3270 N N . ASP B 1 75 ? 12.077 19.419 110.196 1.00 10.69 67 ASP B N 1
ATOM 3271 C CA . ASP B 1 75 ? 12.115 18.679 111.454 1.00 12.28 67 ASP B CA 1
ATOM 3272 C C . ASP B 1 75 ? 11.394 19.431 112.562 1.00 12.19 67 ASP B C 1
ATOM 3273 O O . ASP B 1 75 ? 10.827 18.806 113.466 1.00 13.09 67 ASP B O 1
ATOM 3278 N N . SER B 1 76 ? 11.418 20.766 112.526 1.00 12.90 68 SER B N 1
ATOM 3279 C CA . SER B 1 76 ? 10.705 21.534 113.538 1.00 13.84 68 SER B CA 1
ATOM 3280 C C . SER B 1 76 ? 9.191 21.376 113.417 1.00 16.33 68 SER B C 1
ATOM 3281 O O . SER B 1 76 ? 8.475 21.632 114.389 1.00 20.03 68 SER B O 1
ATOM 3284 N N . VAL B 1 77 ? 8.699 20.938 112.258 1.00 13.39 69 VAL B N 1
ATOM 3285 C CA . VAL B 1 77 ? 7.274 20.707 112.029 1.00 13.17 69 VAL B CA 1
ATOM 3286 C C . VAL B 1 77 ? 6.917 19.254 112.338 1.00 17.71 69 VAL B C 1
ATOM 3287 O O . VAL B 1 77 ? 6.051 18.971 113.175 1.00 20.47 69 VAL B O 1
ATOM 3291 N N . PHE B 1 78 ? 7.566 18.322 111.649 1.00 14.39 70 PHE B N 1
ATOM 3292 C CA . PHE B 1 78 ? 7.204 16.911 111.756 1.00 13.15 70 PHE B CA 1
ATOM 3293 C C . PHE B 1 78 ? 7.740 16.250 113.017 1.00 17.85 70 PHE B C 1
ATOM 3294 O O . PHE B 1 78 ? 7.198 15.217 113.437 1.00 19.25 70 PHE B O 1
ATOM 3302 N N . GLY B 1 79 ? 8.787 16.813 113.623 1.00 17.54 71 GLY B N 1
ATOM 3303 C CA . GLY B 1 79 ? 9.565 16.061 114.601 1.00 23.35 71 GLY B CA 1
ATOM 3304 C C . GLY B 1 79 ? 8.794 15.737 115.865 1.00 30.41 71 GLY B C 1
ATOM 3305 O O . GLY B 1 79 ? 8.812 14.598 116.344 1.00 38.11 71 GLY B O 1
ATOM 3306 N N . ASP B 1 80 ? 8.110 16.733 116.427 1.00 31.08 72 ASP B N 1
ATOM 3307 C CA . ASP B 1 80 ? 7.358 16.559 117.672 1.00 36.94 72 ASP B CA 1
ATOM 3308 C C . ASP B 1 80 ? 6.187 17.531 117.667 1.00 34.51 72 ASP B C 1
ATOM 3309 O O . ASP B 1 80 ? 6.191 18.548 118.369 1.00 39.08 72 ASP B O 1
ATOM 3314 N N . PRO B 1 81 ? 5.162 17.253 116.868 1.00 27.55 73 PRO B N 1
ATOM 3315 C CA . PRO B 1 81 ? 4.082 18.228 116.704 1.00 26.18 73 PRO B CA 1
ATOM 3316 C C . PRO B 1 81 ? 3.219 18.338 117.950 1.00 30.69 73 PRO B C 1
ATOM 3317 O O . PRO B 1 81 ? 3.003 17.365 118.677 1.00 30.78 73 PRO B O 1
ATOM 3321 N N . GLY B 1 82 ? 2.732 19.557 118.197 1.00 25.76 74 GLY B N 1
ATOM 3322 C CA . GLY B 1 82 ? 1.789 19.777 119.268 1.00 29.12 74 GLY B CA 1
ATOM 3323 C C . GLY B 1 82 ? 0.390 19.332 118.896 1.00 33.19 74 GLY B C 1
ATOM 3324 O O . GLY B 1 82 ? 0.108 18.958 117.756 1.00 29.46 74 GLY B O 1
ATOM 3325 N N . ASP B 1 83 ? -0.499 19.382 119.894 1.00 33.72 75 ASP B N 1
ATOM 3326 C CA . ASP B 1 83 ? -1.873 18.929 119.695 1.00 34.62 75 ASP B CA 1
ATOM 3327 C C . ASP B 1 83 ? -2.597 19.746 118.633 1.00 30.14 75 ASP B C 1
ATOM 3328 O O . ASP B 1 83 ? -3.523 19.238 117.993 1.00 31.89 75 ASP B O 1
ATOM 3330 N N . THR B 1 84 ? -2.199 21.005 118.424 1.00 27.97 76 THR B N 1
ATOM 3331 C CA . THR B 1 84 ? -2.830 21.847 117.415 1.00 26.89 76 THR B CA 1
ATOM 3332 C C . THR B 1 84 ? -1.886 22.185 116.265 1.00 21.79 76 THR B C 1
ATOM 3333 O O . THR B 1 84 ? -2.167 23.111 115.498 1.00 21.81 76 THR B O 1
ATOM 3337 N N . THR B 1 85 ? -0.771 21.456 116.139 1.00 19.20 77 THR B N 1
ATOM 3338 C CA . THR B 1 85 ? 0.092 21.538 114.965 1.00 17.77 77 THR B CA 1
ATOM 3339 C C . THR B 1 85 ? -0.478 20.670 113.848 1.00 25.08 77 THR B C 1
ATOM 3340 O O . THR B 1 85 ? -0.945 19.555 114.089 1.00 23.81 77 THR B O 1
ATOM 3344 N N . GLY B 1 86 ? -0.438 21.184 112.619 1.00 22.44 78 GLY B N 1
ATOM 3345 C CA . GLY B 1 86 ? -0.908 20.445 111.466 1.00 16.62 78 GLY B CA 1
ATOM 3346 C C . GLY B 1 86 ? -0.114 20.832 110.237 1.00 15.42 78 GLY B C 1
ATOM 3347 O O . GLY B 1 86 ? 0.760 21.701 110.284 1.00 14.72 78 GLY B O 1
ATOM 3348 N N . TRP B 1 87 ? -0.423 20.170 109.124 1.00 14.19 79 TRP B N 1
ATOM 3349 C CA . TRP B 1 87 ? 0.303 20.435 107.894 1.00 13.20 79 TRP B CA 1
ATOM 3350 C C . TRP B 1 87 ? -0.482 19.918 106.694 1.00 14.03 79 TRP B C 1
ATOM 3351 O O . TRP B 1 87 ? -1.300 19.001 106.804 1.00 13.77 79 TRP B O 1
ATOM 3362 N N . ILE B 1 88 ? -0.228 20.559 105.562 1.00 12.46 80 ILE B N 1
ATOM 3363 C CA A ILE B 1 88 ? -0.767 20.196 104.256 0.44 12.28 80 ILE B CA 1
ATOM 3364 C CA B ILE B 1 88 ? -0.764 20.173 104.266 0.56 12.28 80 ILE B CA 1
ATOM 3365 C C . ILE B 1 88 ? 0.431 19.952 103.352 1.00 11.95 80 ILE B C 1
ATOM 3366 O O . ILE B 1 88 ? 1.217 20.875 103.120 1.00 11.02 80 ILE B O 1
ATOM 3375 N N . LEU B 1 89 ? 0.579 18.727 102.852 1.00 11.30 81 LEU B N 1
ATOM 3376 C CA . LEU B 1 89 ? 1.640 18.395 101.906 1.00 10.65 81 LEU B CA 1
ATOM 3377 C C . LEU B 1 89 ? 1.017 18.216 100.531 1.00 10.67 81 LEU B C 1
ATOM 3378 O O . LEU B 1 89 ? -0.101 17.706 100.418 1.00 11.32 81 LEU B O 1
ATOM 3383 N N . TYR B 1 90 ? 1.712 18.654 99.483 1.00 10.22 82 TYR B N 1
ATOM 3384 C CA . TYR B 1 90 ? 1.168 18.441 98.146 1.00 10.36 82 TYR B CA 1
ATOM 3385 C C . TYR B 1 90 ? 2.289 18.292 97.123 1.00 13.14 82 TYR B C 1
ATOM 3386 O O . TYR B 1 90 ? 3.386 18.839 97.276 1.00 9.50 82 TYR B O 1
ATOM 3395 N N . ASN B 1 91 ? 1.982 17.547 96.065 1.00 10.12 83 ASN B N 1
ATOM 3396 C CA . ASN B 1 91 ? 2.932 17.224 95.015 1.00 9.91 83 ASN B CA 1
ATOM 3397 C C . ASN B 1 91 ? 2.190 16.519 93.899 1.00 10.37 83 ASN B C 1
ATOM 3398 O O . ASN B 1 91 ? 1.412 15.603 94.177 1.00 10.74 83 ASN B O 1
ATOM 3403 N N . ASP B 1 92 ? 2.433 16.909 92.645 1.00 11.00 84 ASP B N 1
ATOM 3404 C CA . ASP B 1 92 ? 1.856 16.157 91.543 1.00 13.10 84 ASP B CA 1
ATOM 3405 C C . ASP B 1 92 ? 2.511 14.795 91.377 1.00 11.05 84 ASP B C 1
ATOM 3406 O O . ASP B 1 92 ? 1.929 13.925 90.718 1.00 11.57 84 ASP B O 1
ATOM 3411 N N . GLU B 1 93 ? 3.694 14.594 91.958 1.00 10.61 85 GLU B N 1
ATOM 3412 C CA . GLU B 1 93 ? 4.372 13.296 92.006 1.00 12.09 85 GLU B CA 1
ATOM 3413 C C . GLU B 1 93 ? 4.527 12.944 93.484 1.00 11.37 85 GLU B C 1
ATOM 3414 O O . GLU B 1 93 ? 5.484 13.381 94.129 1.00 11.03 85 GLU B O 1
ATOM 3420 N N . MET B 1 94 ? 3.567 12.172 94.029 1.00 10.94 86 MET B N 1
ATOM 3421 C CA . MET B 1 94 ? 3.581 11.953 95.469 1.00 10.88 86 MET B CA 1
ATOM 3422 C C . MET B 1 94 ? 4.664 10.959 95.881 1.00 11.62 86 MET B C 1
ATOM 3423 O O . MET B 1 94 ? 5.069 10.104 95.091 1.00 13.39 86 MET B O 1
ATOM 3428 N N . PRO B 1 95 ? 5.135 11.055 97.119 1.00 10.79 87 PRO B N 1
ATOM 3429 C CA . PRO B 1 95 ? 6.075 10.055 97.627 1.00 13.64 87 PRO B CA 1
ATOM 3430 C C . PRO B 1 95 ? 5.381 8.718 97.816 1.00 15.80 87 PRO B C 1
ATOM 3431 O O . PRO B 1 95 ? 4.151 8.617 97.865 1.00 13.64 87 PRO B O 1
ATOM 3435 N N . ALA B 1 96 ? 6.206 7.677 97.935 1.00 12.19 88 ALA B N 1
ATOM 3436 C CA . ALA B 1 96 ? 5.688 6.319 97.938 1.00 16.79 88 ALA B CA 1
ATOM 3437 C C . ALA B 1 96 ? 4.743 6.052 99.101 1.00 14.25 88 ALA B C 1
ATOM 3438 O O . ALA B 1 96 ? 3.922 5.130 99.014 1.00 16.60 88 ALA B O 1
ATOM 3440 N N . ASP B 1 97 ? 4.842 6.813 100.188 1.00 14.33 89 ASP B N 1
ATOM 3441 C CA . ASP B 1 97 ? 4.040 6.520 101.366 1.00 17.76 89 ASP B CA 1
ATOM 3442 C C . ASP B 1 97 ? 2.717 7.285 101.387 1.00 15.16 89 ASP B C 1
ATOM 3443 O O . ASP B 1 97 ? 2.028 7.271 102.412 1.00 14.90 89 ASP B O 1
ATOM 3448 N N . ALA B 1 98 ? 2.341 7.921 100.280 1.00 14.56 90 ALA B N 1
ATOM 3449 C CA . ALA B 1 98 ? 1.118 8.717 100.250 1.00 13.22 90 ALA B CA 1
ATOM 3450 C C . ALA B 1 98 ? -0.121 7.840 100.425 1.00 16.82 90 ALA B C 1
ATOM 3451 O O . ALA B 1 98 ? -0.125 6.641 100.141 1.00 17.89 90 ALA B O 1
ATOM 3453 N N . ASN B 1 99 ? -1.195 8.480 100.886 1.00 15.40 91 ASN B N 1
ATOM 3454 C CA . ASN B 1 99 ? -2.447 7.826 101.247 1.00 17.04 91 ASN B CA 1
ATOM 3455 C C . ASN B 1 99 ? -3.532 8.016 100.184 1.00 23.02 91 ASN B C 1
ATOM 3456 O O . ASN B 1 99 ? -4.721 8.113 100.521 1.00 20.98 91 ASN B O 1
ATOM 3461 N N . ARG B 1 100 ? -3.143 8.091 98.912 1.00 14.95 92 ARG B N 1
ATOM 3462 C CA . ARG B 1 100 ? -4.085 8.239 97.809 1.00 15.17 92 ARG B CA 1
ATOM 3463 C C . ARG B 1 100 ? -3.366 7.900 96.510 1.00 19.89 92 ARG B C 1
ATOM 3464 O O . ARG B 1 100 ? -2.130 7.864 96.454 1.00 19.66 92 ARG B O 1
ATOM 3472 N N . SER B 1 101 ? -4.156 7.631 95.468 1.00 16.72 93 SER B N 1
ATOM 3473 C CA A SER B 1 101 ? -3.594 7.401 94.145 0.64 19.72 93 SER B CA 1
ATOM 3474 C CA B SER B 1 101 ? -3.645 7.397 94.123 0.36 19.44 93 SER B CA 1
ATOM 3475 C C . SER B 1 101 ? -3.441 8.719 93.390 1.00 17.90 93 SER B C 1
ATOM 3476 O O . SER B 1 101 ? -4.042 9.737 93.732 1.00 18.08 93 SER B O 1
ATOM 3481 N N . ASN B 1 102 ? -2.613 8.680 92.346 1.00 14.49 94 ASN B N 1
ATOM 3482 C CA . ASN B 1 102 ? -2.323 9.882 91.572 1.00 14.05 94 ASN B CA 1
ATOM 3483 C C . ASN B 1 102 ? -3.531 10.359 90.778 1.00 16.88 94 ASN B C 1
ATOM 3484 O O . ASN B 1 102 ? -4.285 9.563 90.202 1.00 19.77 94 ASN B O 1
ATOM 3489 N N . ASN B 1 103 ? -3.703 11.680 90.745 1.00 16.98 95 ASN B N 1
ATOM 3490 C CA . ASN B 1 103 ? -4.726 12.336 89.937 1.00 14.77 95 ASN B CA 1
ATOM 3491 C C . ASN B 1 103 ? -3.980 13.236 88.958 1.00 18.81 95 ASN B C 1
ATOM 3492 O O . ASN B 1 103 ? -3.440 14.279 89.348 1.00 14.90 95 ASN B O 1
ATOM 3497 N N . ALA B 1 104 ? -3.938 12.824 87.692 1.00 20.93 96 ALA B N 1
ATOM 3498 C CA . ALA B 1 104 ? -3.126 13.532 86.710 1.00 19.41 96 ALA B CA 1
ATOM 3499 C C . ALA B 1 104 ? -3.721 14.873 86.280 1.00 19.23 96 ALA B C 1
ATOM 3500 O O . ALA B 1 104 ? -3.063 15.605 85.527 1.00 25.15 96 ALA B O 1
ATOM 3502 N N . THR B 1 105 ? -4.925 15.235 86.723 1.00 16.67 97 THR B N 1
ATOM 3503 C CA . THR B 1 105 ? -5.464 16.534 86.330 1.00 19.68 97 THR B CA 1
ATOM 3504 C C . THR B 1 105 ? -5.065 17.657 87.277 1.00 18.01 97 THR B C 1
ATOM 3505 O O . THR B 1 105 ? -5.312 18.826 86.962 1.00 17.37 97 THR B O 1
ATOM 3509 N N . LEU B 1 106 ? -4.452 17.350 88.415 1.00 15.47 98 LEU B N 1
ATOM 3510 C CA . LEU B 1 106 ? -4.249 18.393 89.406 1.00 14.03 98 LEU B CA 1
ATOM 3511 C C . LEU B 1 106 ? -2.997 19.209 89.070 1.00 13.54 98 LEU B C 1
ATOM 3512 O O . LEU B 1 106 ? -2.270 18.922 88.116 1.00 13.54 98 LEU B O 1
ATOM 3517 N N . GLY B 1 107 ? -2.770 20.271 89.839 1.00 14.34 99 GLY B N 1
ATOM 3518 C CA . GLY B 1 107 ? -1.726 21.222 89.474 1.00 12.95 99 GLY B CA 1
ATOM 3519 C C . GLY B 1 107 ? -0.333 20.638 89.642 1.00 12.22 99 GLY B C 1
ATOM 3520 O O . GLY B 1 107 ? -0.111 19.697 90.407 1.00 13.39 99 GLY B O 1
ATOM 3521 N N A HIS B 1 108 ? 0.600 21.172 88.859 0.62 12.17 100 HIS B N 1
ATOM 3522 N N B HIS B 1 108 ? 0.676 21.213 88.960 0.38 15.22 100 HIS B N 1
ATOM 3523 C CA A HIS B 1 108 ? 1.998 20.838 89.102 0.62 17.70 100 HIS B CA 1
ATOM 3524 C CA B HIS B 1 108 ? 2.039 20.691 89.122 0.38 19.06 100 HIS B CA 1
ATOM 3525 C C A HIS B 1 108 ? 2.546 21.874 90.073 0.62 15.28 100 HIS B C 1
ATOM 3526 C C B HIS B 1 108 ? 2.775 21.300 90.317 0.38 16.03 100 HIS B C 1
ATOM 3527 O O A HIS B 1 108 ? 3.336 22.752 89.729 0.62 19.29 100 HIS B O 1
ATOM 3528 O O B HIS B 1 108 ? 4.012 21.287 90.370 0.38 13.83 100 HIS B O 1
ATOM 3541 N N . THR B 1 109 ? 2.042 21.769 91.303 1.00 14.65 101 THR B N 1
ATOM 3542 C CA A THR B 1 109 ? 2.511 22.535 92.449 0.46 11.46 101 THR B CA 1
ATOM 3543 C CA B THR B 1 109 ? 2.565 22.524 92.421 0.54 11.28 101 THR B CA 1
ATOM 3544 C C . THR B 1 109 ? 2.997 21.570 93.524 1.00 10.33 101 THR B C 1
ATOM 3545 O O . THR B 1 109 ? 2.372 20.527 93.749 1.00 12.74 101 THR B O 1
ATOM 3552 N N . LYS B 1 110 ? 4.099 21.920 94.197 1.00 9.53 102 LYS B N 1
ATOM 3553 C CA . LYS B 1 110 ? 4.685 21.087 95.242 1.00 9.16 102 LYS B CA 1
ATOM 3554 C C . LYS B 1 110 ? 5.045 21.957 96.438 1.00 10.38 102 LYS B C 1
ATOM 3555 O O . LYS B 1 110 ? 5.530 23.087 96.269 1.00 9.77 102 LYS B O 1
ATOM 3561 N N . GLY B 1 111 ? 4.811 21.453 97.646 1.00 8.86 103 GLY B N 1
ATOM 3562 C CA . GLY B 1 111 ? 5.172 22.239 98.804 1.00 8.88 103 GLY B CA 1
ATOM 3563 C C . GLY B 1 111 ? 4.587 21.694 100.088 1.00 9.49 103 GLY B C 1
ATOM 3564 O O . GLY B 1 111 ? 3.989 20.611 100.129 1.00 9.93 103 GLY B O 1
ATOM 3565 N N . VAL B 1 112 ? 4.806 22.476 101.144 1.00 9.63 104 VAL B N 1
ATOM 3566 C CA . VAL B 1 112 ? 4.374 22.158 102.499 1.00 10.27 104 VAL B CA 1
ATOM 3567 C C . VAL B 1 112 ? 3.826 23.433 103.119 1.00 10.45 104 VAL B C 1
ATOM 3568 O O . VAL B 1 112 ? 4.507 24.462 103.118 1.00 10.22 104 VAL B O 1
ATOM 3572 N N . ILE B 1 113 ? 2.610 23.365 103.660 1.00 10.97 105 ILE B N 1
ATOM 3573 C CA . ILE B 1 113 ? 2.062 24.421 104.506 1.00 12.37 105 ILE B CA 1
ATOM 3574 C C . ILE B 1 113 ? 1.910 23.831 105.897 1.00 12.02 105 ILE B C 1
ATOM 3575 O O . ILE B 1 113 ? 1.197 22.843 106.077 1.00 15.65 105 ILE B O 1
ATOM 3580 N N . ALA B 1 114 ? 2.599 24.402 106.879 1.00 12.28 106 ALA B N 1
ATOM 3581 C CA . ALA B 1 114 ? 2.505 23.896 108.240 1.00 13.03 106 ALA B CA 1
ATOM 3582 C C . ALA B 1 114 ? 1.946 24.991 109.137 1.00 13.56 106 ALA B C 1
ATOM 3583 O O . ALA B 1 114 ? 2.070 26.179 108.832 1.00 13.86 106 ALA B O 1
ATOM 3585 N N . PHE B 1 115 ? 1.306 24.591 110.233 1.00 14.31 107 PHE B N 1
ATOM 3586 C CA . PHE B 1 115 ? 0.647 25.573 111.083 1.00 16.01 107 PHE B CA 1
ATOM 3587 C C . PHE B 1 115 ? 0.476 25.028 112.493 1.00 19.11 107 PHE B C 1
ATOM 3588 O O . PHE B 1 115 ? 0.504 23.816 112.731 1.00 16.93 107 PHE B O 1
ATOM 3596 N N . ASP B 1 116 ? 0.278 25.951 113.426 1.00 20.19 108 ASP B N 1
ATOM 3597 C CA . ASP B 1 116 ? -0.054 25.600 114.798 1.00 21.35 108 ASP B CA 1
ATOM 3598 C C . ASP B 1 116 ? -1.138 26.565 115.250 1.00 21.60 108 ASP B C 1
ATOM 3599 O O . ASP B 1 116 ? -0.903 27.777 115.303 1.00 19.94 108 ASP B O 1
ATOM 3604 N N . ILE B 1 117 ? -2.326 26.034 115.548 1.00 18.35 109 ILE B N 1
ATOM 3605 C CA A ILE B 1 117 ? -3.473 26.888 115.851 0.58 21.97 109 ILE B CA 1
ATOM 3606 C CA B ILE B 1 117 ? -3.468 26.894 115.846 0.42 21.87 109 ILE B CA 1
ATOM 3607 C C . ILE B 1 117 ? -3.263 27.638 117.161 1.00 23.63 109 ILE B C 1
ATOM 3608 O O . ILE B 1 117 ? -3.552 28.834 117.258 1.00 23.34 109 ILE B O 1
ATOM 3617 N N . ALA B 1 118 ? -2.763 26.950 118.191 1.00 23.62 110 ALA B N 1
ATOM 3618 C CA . ALA B 1 118 ? -2.671 27.571 119.512 1.00 24.28 110 ALA B CA 1
ATOM 3619 C C . ALA B 1 118 ? -1.751 28.787 119.502 1.00 28.93 110 ALA B C 1
ATOM 3620 O O . ALA B 1 118 ? -2.015 29.778 120.194 1.00 27.06 110 ALA B O 1
ATOM 3622 N N . SER B 1 119 ? -0.670 28.732 118.725 1.00 24.27 111 SER B N 1
ATOM 3623 C CA . SER B 1 119 ? 0.272 29.837 118.620 1.00 25.57 111 SER B CA 1
ATOM 3624 C C . SER B 1 119 ? -0.016 30.743 117.430 1.00 26.31 111 SER B C 1
ATOM 3625 O O . SER B 1 119 ? 0.735 31.697 117.201 1.00 31.79 111 SER B O 1
ATOM 3628 N N . SER B 1 120 ? -1.076 30.460 116.668 1.00 19.55 112 SER B N 1
ATOM 3629 C CA . SER B 1 120 ? -1.458 31.262 115.502 1.00 19.28 112 SER B CA 1
ATOM 3630 C C . SER B 1 120 ? -0.306 31.422 114.503 1.00 19.19 112 SER B C 1
ATOM 3631 O O . SER B 1 120 ? -0.175 32.464 113.857 1.00 21.82 112 SER B O 1
ATOM 3634 N N . SER B 1 121 ? 0.521 30.389 114.346 1.00 18.23 113 SER B N 1
ATOM 3635 C CA . SER B 1 121 ? 1.726 30.469 113.528 1.00 16.98 113 SER B CA 1
ATOM 3636 C C . SER B 1 121 ? 1.681 29.472 112.375 1.00 15.96 113 SER B C 1
ATOM 3637 O O . SER B 1 121 ? 0.981 28.458 112.427 1.00 17.41 113 SER B O 1
ATOM 3640 N N . ALA B 1 122 ? 2.464 29.762 111.336 1.00 15.26 114 ALA B N 1
ATOM 3641 C CA . ALA B 1 122 ? 2.483 28.931 110.138 1.00 14.35 114 ALA B CA 1
ATOM 3642 C C . ALA B 1 122 ? 3.779 29.174 109.379 1.00 13.79 114 ALA B C 1
ATOM 3643 O O . ALA B 1 122 ? 4.518 30.117 109.659 1.00 14.11 114 ALA B O 1
ATOM 3645 N N . LEU B 1 123 ? 4.049 28.290 108.418 1.00 13.05 115 LEU B N 1
ATOM 3646 C CA . LEU B 1 123 ? 5.125 28.479 107.462 1.00 12.42 115 LEU B CA 1
ATOM 3647 C C . LEU B 1 123 ? 4.707 27.839 106.144 1.00 11.68 115 LEU B C 1
ATOM 3648 O O . LEU B 1 123 ? 3.796 27.009 106.085 1.00 11.70 115 LEU B O 1
ATOM 3653 N N . TRP B 1 124 ? 5.393 28.239 105.086 1.00 11.12 116 TRP B N 1
ATOM 3654 C CA . TRP B 1 124 ? 5.175 27.699 103.752 1.00 10.47 116 TRP B CA 1
ATOM 3655 C C . TRP B 1 124 ? 6.540 27.396 103.154 1.00 9.97 116 TRP B C 1
ATOM 3656 O O . TRP B 1 124 ? 7.388 28.289 103.075 1.00 9.95 116 TRP B O 1
ATOM 3667 N N . LEU B 1 125 ? 6.757 26.141 102.762 1.00 9.67 117 LEU B N 1
ATOM 3668 C CA . LEU B 1 125 ? 7.934 25.729 102.001 1.00 9.18 117 LEU B CA 1
ATOM 3669 C C . LEU B 1 125 ? 7.517 25.426 100.568 1.00 8.66 117 LEU B C 1
ATOM 3670 O O . LEU B 1 125 ? 6.673 24.551 100.331 1.00 9.25 117 LEU B O 1
ATOM 3675 N N . LEU B 1 126 ? 8.098 26.144 99.617 1.00 8.26 118 LEU B N 1
ATOM 3676 C CA . LEU B 1 126 ? 7.947 25.839 98.201 1.00 7.82 118 LEU B CA 1
ATOM 3677 C C . LEU B 1 126 ? 9.210 25.137 97.722 1.00 8.06 118 LEU B C 1
ATOM 3678 O O . LEU B 1 126 ? 10.320 25.574 98.036 1.00 10.41 118 LEU B O 1
ATOM 3683 N N . HIS B 1 127 ? 9.035 24.037 96.994 1.00 7.40 119 HIS B N 1
ATOM 3684 C CA . HIS B 1 127 ? 10.151 23.304 96.414 1.00 8.61 119 HIS B CA 1
ATOM 3685 C C . HIS B 1 127 ? 9.666 22.703 95.100 1.00 6.83 119 HIS B C 1
ATOM 3686 O O . HIS B 1 127 ? 8.489 22.813 94.747 1.00 10.18 119 HIS B O 1
ATOM 3693 N N . SER B 1 128 ? 10.590 22.077 94.352 1.00 6.95 120 SER B N 1
ATOM 3694 C CA . SER B 1 128 ? 10.240 21.464 93.073 1.00 7.02 120 SER B CA 1
ATOM 3695 C C . SER B 1 128 ? 10.669 19.999 92.999 1.00 9.57 120 SER B C 1
ATOM 3696 O O . SER B 1 128 ? 10.779 19.439 91.898 1.00 7.94 120 SER B O 1
ATOM 3699 N N . TRP B 1 129 ? 10.903 19.362 94.143 1.00 9.45 121 TRP B N 1
ATOM 3700 C CA . TRP B 1 129 ? 11.310 17.950 94.166 1.00 8.56 121 TRP B CA 1
ATOM 3701 C C . TRP B 1 129 ? 10.105 17.036 93.974 1.00 9.95 121 TRP B C 1
ATOM 3702 O O . TRP B 1 129 ? 9.178 17.080 94.785 1.00 8.46 121 TRP B O 1
ATOM 3713 N N . PRO B 1 130 ? 10.098 16.169 92.968 1.00 9.24 122 PRO B N 1
ATOM 3714 C CA . PRO B 1 130 ? 9.128 15.067 92.966 1.00 9.15 122 PRO B CA 1
ATOM 3715 C C . PRO B 1 130 ? 9.292 14.192 94.202 1.00 10.08 122 PRO B C 1
ATOM 3716 O O . PRO B 1 130 ? 10.384 14.066 94.762 1.00 11.80 122 PRO B O 1
ATOM 3720 N N . LYS B 1 131 ? 8.185 13.579 94.616 1.00 10.54 123 LYS B N 1
ATOM 3721 C CA . LYS B 1 131 ? 8.185 12.545 95.659 1.00 11.43 123 LYS B CA 1
ATOM 3722 C C . LYS B 1 131 ? 8.726 13.065 96.993 1.00 11.28 123 LYS B C 1
ATOM 3723 O O . LYS B 1 131 ? 9.489 12.384 97.690 1.00 11.79 123 LYS B O 1
ATOM 3729 N N . TYR B 1 132 ? 8.300 14.267 97.359 1.00 10.72 124 TYR B N 1
ATOM 3730 C CA . TYR B 1 132 ? 8.815 14.985 98.518 1.00 10.56 124 TYR B CA 1
ATOM 3731 C C . TYR B 1 132 ? 7.752 15.986 98.951 1.00 10.38 124 TYR B C 1
ATOM 3732 O O . TYR B 1 132 ? 7.139 16.577 98.087 1.00 10.55 124 TYR B O 1
ATOM 3741 N N . ALA B 1 133 ? 7.519 16.222 100.244 1.00 11.38 125 ALA B N 1
ATOM 3742 C CA . ALA B 1 133 ? 8.194 15.582 101.364 1.00 11.39 125 ALA B CA 1
ATOM 3743 C C . ALA B 1 133 ? 7.253 14.593 102.035 1.00 14.25 125 ALA B C 1
ATOM 3744 O O . ALA B 1 133 ? 6.048 14.581 101.767 1.00 15.94 125 ALA B O 1
ATOM 3746 N N . SER B 1 134 ? 7.798 13.778 102.931 1.00 13.54 126 SER B N 1
ATOM 3747 C CA . SER B 1 134 ? 6.997 12.880 103.737 1.00 15.93 126 SER B CA 1
ATOM 3748 C C . SER B 1 134 ? 7.135 13.238 105.212 1.00 18.46 126 SER B C 1
ATOM 3749 O O . SER B 1 134 ? 8.230 13.603 105.657 1.00 19.67 126 SER B O 1
ATOM 3752 N N . PRO B 1 135 ? 6.055 13.142 105.995 1.00 16.87 127 PRO B N 1
ATOM 3753 C CA . PRO B 1 135 ? 6.141 13.494 107.419 1.00 19.02 127 PRO B CA 1
ATOM 3754 C C . PRO B 1 135 ? 6.827 12.452 108.282 1.00 25.03 127 PRO B C 1
ATOM 3755 O O . PRO B 1 135 ? 7.104 12.736 109.457 1.00 26.09 127 PRO B O 1
ATOM 3759 N N . SER B 1 136 ? 7.099 11.260 107.752 1.00 23.74 128 SER B N 1
ATOM 3760 C CA . SER B 1 136 ? 7.698 10.205 108.558 1.00 30.26 128 SER B CA 1
ATOM 3761 C C . SER B 1 136 ? 8.691 9.344 107.804 1.00 35.09 128 SER B C 1
ATOM 3762 O O . SER B 1 136 ? 9.359 8.521 108.436 1.00 39.69 128 SER B O 1
ATOM 3765 N N . VAL B 1 137 ? 8.798 9.479 106.488 1.00 34.38 129 VAL B N 1
ATOM 3766 C CA . VAL B 1 137 ? 9.806 8.761 105.713 1.00 45.47 129 VAL B CA 1
ATOM 3767 C C . VAL B 1 137 ? 10.759 9.783 105.112 1.00 57.96 129 VAL B C 1
ATOM 3768 O O . VAL B 1 137 ? 10.381 10.492 104.162 1.00 62.34 129 VAL B O 1
ATOM 3772 N N . PRO B 1 138 ? 11.977 9.912 105.623 1.00 66.59 130 PRO B N 1
ATOM 3773 C CA . PRO B 1 138 ? 12.965 10.740 104.922 1.00 67.85 130 PRO B CA 1
ATOM 3774 C C . PRO B 1 138 ? 13.255 10.141 103.558 1.00 66.91 130 PRO B C 1
ATOM 3775 O O . PRO B 1 138 ? 14.194 9.355 103.403 1.00 69.05 130 PRO B O 1
ATOM 3779 N N . GLY B 1 139 ? 12.418 10.464 102.576 1.00 66.30 131 GLY B N 1
ATOM 3780 C CA . GLY B 1 139 ? 12.677 10.019 101.225 1.00 64.16 131 GLY B CA 1
ATOM 3781 C C . GLY B 1 139 ? 13.922 10.677 100.665 1.00 62.75 131 GLY B C 1
ATOM 3782 O O . GLY B 1 139 ? 14.305 11.777 101.064 1.00 67.73 131 GLY B O 1
ATOM 3783 N N . VAL B 1 140 ? 14.576 9.976 99.745 1.00 51.32 132 VAL B N 1
ATOM 3784 C CA . VAL B 1 140 ? 15.764 10.511 99.083 1.00 44.37 132 VAL B CA 1
ATOM 3785 C C . VAL B 1 140 ? 15.347 11.089 97.737 1.00 30.96 132 VAL B C 1
ATOM 3786 O O . VAL B 1 140 ? 15.197 10.338 96.761 1.00 24.75 132 VAL B O 1
ATOM 3788 N N . PRO B 1 141 ? 15.138 12.395 97.627 1.00 22.21 133 PRO B N 1
ATOM 3789 C CA . PRO B 1 141 ? 14.747 12.965 96.339 1.00 15.26 133 PRO B CA 1
ATOM 3790 C C . PRO B 1 141 ? 15.929 13.041 95.384 1.00 17.26 133 PRO B C 1
ATOM 3791 O O . PRO B 1 141 ? 17.093 13.013 95.789 1.00 14.36 133 PRO B O 1
ATOM 3795 N N . THR B 1 142 ? 15.596 13.167 94.101 1.00 16.85 134 THR B N 1
ATOM 3796 C CA . THR B 1 142 ? 16.587 13.067 93.033 1.00 20.78 134 THR B CA 1
ATOM 3797 C C . THR B 1 142 ? 17.636 14.173 93.147 1.00 8.82 134 THR B C 1
ATOM 3798 O O . THR B 1 142 ? 17.300 15.322 93.432 1.00 10.76 134 THR B O 1
ATOM 3802 N N . PRO B 1 143 ? 18.913 13.873 92.924 1.00 8.67 135 PRO B N 1
ATOM 3803 C CA . PRO B 1 143 ? 19.934 14.930 92.931 1.00 8.15 135 PRO B CA 1
ATOM 3804 C C . PRO B 1 143 ? 20.239 15.533 91.567 1.00 7.65 135 PRO B C 1
ATOM 3805 O O . PRO B 1 143 ? 21.164 16.344 91.477 1.00 8.36 135 PRO B O 1
ATOM 3809 N N . LEU B 1 144 ? 19.487 15.195 90.519 1.00 7.25 136 LEU B N 1
ATOM 3810 C CA . LEU B 1 144 ? 20.015 15.388 89.175 1.00 6.84 136 LEU B CA 1
ATOM 3811 C C . LEU B 1 144 ? 19.879 16.806 88.642 1.00 6.25 136 LEU B C 1
ATOM 3812 O O . LEU B 1 144 ? 20.521 17.117 87.637 1.00 8.97 136 LEU B O 1
ATOM 3817 N N . TYR B 1 145 ? 19.095 17.671 89.275 1.00 5.94 137 TYR B N 1
ATOM 3818 C CA . TYR B 1 145 ? 18.750 18.971 88.685 1.00 8.30 137 TYR B CA 1
ATOM 3819 C C . TYR B 1 145 ? 19.067 20.133 89.612 1.00 5.17 137 TYR B C 1
ATOM 3820 O O . TYR B 1 145 ? 18.977 20.018 90.832 1.00 7.58 137 TYR B O 1
ATOM 3829 N N . GLY B 1 146 ? 19.423 21.275 89.025 1.00 4.87 138 GLY B N 1
ATOM 3830 C CA . GLY B 1 146 ? 19.411 22.512 89.800 1.00 4.79 138 GLY B CA 1
ATOM 3831 C C . GLY B 1 146 ? 17.979 22.852 90.176 1.00 4.84 138 GLY B C 1
ATOM 3832 O O . GLY B 1 146 ? 17.049 22.645 89.393 1.00 5.87 138 GLY B O 1
ATOM 3833 N N . GLN B 1 147 ? 17.790 23.340 91.404 1.00 6.04 139 GLN B N 1
ATOM 3834 C CA . GLN B 1 147 ? 16.446 23.613 91.910 1.00 5.44 139 GLN B CA 1
ATOM 3835 C C . GLN B 1 147 ? 16.495 24.789 92.865 1.00 5.78 139 GLN B C 1
ATOM 3836 O O . GLN B 1 147 ? 17.534 25.079 93.457 1.00 6.72 139 GLN B O 1
ATOM 3842 N N . THR B 1 148 ? 15.336 25.435 93.048 1.00 5.79 140 THR B N 1
ATOM 3843 C CA . THR B 1 148 ? 15.223 26.508 94.022 1.00 5.73 140 THR B CA 1
ATOM 3844 C C . THR B 1 148 ? 14.167 26.174 95.067 1.00 5.89 140 THR B C 1
ATOM 3845 O O . THR B 1 148 ? 13.262 25.361 94.843 1.00 7.58 140 THR B O 1
ATOM 3849 N N . PHE B 1 149 ? 14.339 26.790 96.232 1.00 6.10 141 PHE B N 1
ATOM 3850 C CA . PHE B 1 149 ? 13.528 26.575 97.423 1.00 6.41 141 PHE B CA 1
ATOM 3851 C C . PHE B 1 149 ? 13.217 27.945 98.007 1.00 7.54 141 PHE B C 1
ATOM 3852 O O . PHE B 1 149 ? 14.076 28.831 98.015 1.00 6.42 141 PHE B O 1
ATOM 3860 N N . LEU B 1 150 ? 12.000 28.125 98.512 1.00 7.01 142 LEU B N 1
ATOM 3861 C CA . LEU B 1 150 ? 11.687 29.353 99.226 1.00 8.89 142 LEU B CA 1
ATOM 3862 C C . LEU B 1 150 ? 10.819 29.001 100.422 1.00 9.56 142 LEU B C 1
ATOM 3863 O O . LEU B 1 150 ? 9.896 28.196 100.299 1.00 10.69 142 LEU B O 1
ATOM 3868 N N . CYS B 1 151 ? 11.130 29.573 101.581 1.00 7.73 143 CYS B N 1
ATOM 3869 C CA . CYS B 1 151 ? 10.414 29.247 102.812 1.00 8.68 143 CYS B CA 1
ATOM 3870 C C . CYS B 1 151 ? 10.032 30.536 103.530 1.00 9.91 143 CYS B C 1
ATOM 3871 O O . CYS B 1 151 ? 10.896 31.376 103.797 1.00 9.15 143 CYS B O 1
ATOM 3874 N N . LEU B 1 152 ? 8.746 30.674 103.873 1.00 9.17 144 LEU B N 1
ATOM 3875 C CA . LEU B 1 152 ? 8.214 31.931 104.398 1.00 12.88 144 LEU B CA 1
ATOM 3876 C C . LEU B 1 152 ? 7.508 31.723 105.732 1.00 10.06 144 LEU B C 1
ATOM 3877 O O . LEU B 1 152 ? 6.763 30.759 105.902 1.00 10.21 144 LEU B O 1
ATOM 3882 N N . SER B 1 153 ? 7.714 32.669 106.655 1.00 10.47 145 SER B N 1
ATOM 3883 C CA . SER B 1 153 ? 7.042 32.685 107.951 1.00 12.77 145 SER B CA 1
ATOM 3884 C C . SER B 1 153 ? 5.692 33.383 107.810 1.00 14.08 145 SER B C 1
ATOM 3885 O O . SER B 1 153 ? 5.634 34.539 107.374 1.00 13.26 145 SER B O 1
ATOM 3888 N N . LEU B 1 154 ? 4.614 32.696 108.185 1.00 13.70 146 LEU B N 1
ATOM 3889 C CA . LEU B 1 154 ? 3.266 33.196 107.947 1.00 13.95 146 LEU B CA 1
ATOM 3890 C C . LEU B 1 154 ? 2.452 33.195 109.236 1.00 13.68 146 LEU B C 1
ATOM 3891 O O . LEU B 1 154 ? 2.727 32.442 110.172 1.00 16.58 146 LEU B O 1
ATOM 3896 N N . ASP B 1 155 ? 1.437 34.051 109.274 1.00 13.84 147 ASP B N 1
ATOM 3897 C CA . ASP B 1 155 ? 0.430 33.918 110.314 1.00 14.68 147 ASP B CA 1
ATOM 3898 C C . ASP B 1 155 ? -0.678 33.000 109.806 1.00 20.65 147 ASP B C 1
ATOM 3899 O O . ASP B 1 155 ? -0.758 32.684 108.613 1.00 15.86 147 ASP B O 1
ATOM 3904 N N . LEU B 1 156 ? -1.495 32.515 110.742 1.00 21.33 148 LEU B N 1
ATOM 3905 C CA . LEU B 1 156 ? -2.511 31.526 110.397 1.00 23.00 148 LEU B CA 1
ATOM 3906 C C . LEU B 1 156 ? -3.502 32.075 109.375 1.00 19.04 148 LEU B C 1
ATOM 3907 O O . LEU B 1 156 ? -3.958 31.342 108.486 1.00 17.95 148 LEU B O 1
ATOM 3912 N N . ALA B 1 157 ? -3.841 33.365 109.474 1.00 19.57 149 ALA B N 1
ATOM 3913 C CA . ALA B 1 157 ? -4.794 33.950 108.537 1.00 22.11 149 ALA B CA 1
ATOM 3914 C C . ALA B 1 157 ? -4.227 33.998 107.128 1.00 21.32 149 ALA B C 1
ATOM 3915 O O . ALA B 1 157 ? -4.965 33.822 106.152 1.00 18.91 149 ALA B O 1
ATOM 3917 N N . THR B 1 158 ? -2.917 34.241 106.999 1.00 14.99 150 THR B N 1
ATOM 3918 C CA . THR B 1 158 ? -2.315 34.258 105.677 1.00 14.24 150 THR B CA 1
ATOM 3919 C C . THR B 1 158 ? -2.300 32.859 105.077 1.00 14.42 150 THR B C 1
ATOM 3920 O O . THR B 1 158 ? -2.600 32.678 103.891 1.00 15.74 150 THR B O 1
ATOM 3924 N N . ALA B 1 159 ? -1.974 31.851 105.891 1.00 14.25 151 ALA B N 1
ATOM 3925 C CA . ALA B 1 159 ? -1.991 30.477 105.407 1.00 15.93 151 ALA B CA 1
ATOM 3926 C C . ALA B 1 159 ? -3.385 30.075 104.950 1.00 14.95 151 ALA B C 1
ATOM 3927 O O . ALA B 1 159 ? -3.540 29.378 103.940 1.00 15.66 151 ALA B O 1
ATOM 3929 N N . GLY B 1 160 ? -4.412 30.503 105.686 1.00 14.95 152 GLY B N 1
ATOM 3930 C CA . GLY B 1 160 ? -5.777 30.217 105.271 1.00 16.42 152 GLY B CA 1
ATOM 3931 C C . GLY B 1 160 ? -6.129 30.860 103.944 1.00 17.89 152 GLY B C 1
ATOM 3932 O O . GLY B 1 160 ? -6.716 30.221 103.067 1.00 15.75 152 GLY B O 1
ATOM 3933 N N . LYS B 1 161 ? -5.808 32.151 103.793 1.00 15.51 153 LYS B N 1
ATOM 3934 C CA . LYS B 1 161 ? -6.098 32.834 102.536 1.00 16.59 153 LYS B CA 1
ATOM 3935 C C . LYS B 1 161 ? -5.346 32.186 101.378 1.00 14.31 153 LYS B C 1
ATOM 3936 O O . LYS B 1 161 ? -5.904 32.005 100.286 1.00 16.65 153 LYS B O 1
ATOM 3942 N N . LEU B 1 162 ? -4.084 31.803 101.605 1.00 13.60 154 LEU B N 1
ATOM 3943 C CA . LEU B 1 162 ? -3.347 31.072 100.580 1.00 12.96 154 LEU B CA 1
ATOM 3944 C C . LEU B 1 162 ? -4.041 29.760 100.230 1.00 13.73 154 LEU B C 1
ATOM 3945 O O . LEU B 1 162 ? -4.154 29.404 99.051 1.00 13.81 154 LEU B O 1
ATOM 3950 N N . ALA B 1 163 ? -4.519 29.025 101.239 1.00 13.53 155 ALA B N 1
ATOM 3951 C CA . ALA B 1 163 ? -5.193 27.763 100.946 1.00 16.69 155 ALA B CA 1
ATOM 3952 C C . ALA B 1 163 ? -6.480 27.982 100.159 1.00 15.29 155 ALA B C 1
ATOM 3953 O O . ALA B 1 163 ? -6.857 27.129 99.346 1.00 16.43 155 ALA B O 1
ATOM 3955 N N . ALA B 1 164 ? -7.172 29.106 100.386 1.00 14.74 156 ALA B N 1
ATOM 3956 C CA . ALA B 1 164 ? -8.383 29.381 99.619 1.00 17.66 156 ALA B CA 1
ATOM 3957 C C . ALA B 1 164 ? -8.055 29.621 98.149 1.00 17.66 156 ALA B C 1
ATOM 3958 O O . ALA B 1 164 ? -8.796 29.176 97.262 1.00 17.63 156 ALA B O 1
ATOM 3960 N N . GLN B 1 165 ? -6.950 30.319 97.871 1.00 16.55 157 GLN B N 1
ATOM 3961 C CA . GLN B 1 165 ? -6.531 30.510 96.489 1.00 13.96 157 GLN B CA 1
ATOM 3962 C C . GLN B 1 165 ? -6.178 29.178 95.842 1.00 17.68 157 GLN B C 1
ATOM 3963 O O . GLN B 1 165 ? -6.569 28.905 94.703 1.00 13.90 157 GLN B O 1
ATOM 3969 N N . MET B 1 166 ? -5.405 28.346 96.547 1.00 15.53 158 MET B N 1
ATOM 3970 C CA . MET B 1 166 ? -4.997 27.063 95.979 1.00 12.66 158 MET B CA 1
ATOM 3971 C C . MET B 1 166 ? -6.186 26.152 95.703 1.00 13.26 158 MET B C 1
ATOM 3972 O O . MET B 1 166 ? -6.156 25.365 94.746 1.00 13.91 158 MET B O 1
ATOM 3977 N N . ALA B 1 167 ? -7.231 26.219 96.531 1.00 13.96 159 ALA B N 1
ATOM 3978 C CA . ALA B 1 167 ? -8.392 25.379 96.267 1.00 15.80 159 ALA B CA 1
ATOM 3979 C C . ALA B 1 167 ? -9.069 25.773 94.959 1.00 17.99 159 ALA B C 1
ATOM 3980 O O . ALA B 1 167 ? -9.710 24.930 94.318 1.00 15.50 159 ALA B O 1
ATOM 3982 N N . LEU B 1 168 ? -8.939 27.039 94.552 1.00 16.07 160 LEU B N 1
ATOM 3983 C CA . LEU B 1 168 ? -9.591 27.550 93.348 1.00 15.36 160 LEU B CA 1
ATOM 3984 C C . LEU B 1 168 ? -8.731 27.430 92.093 1.00 14.77 160 LEU B C 1
ATOM 3985 O O . LEU B 1 168 ? -9.265 27.157 91.010 1.00 15.12 160 LEU B O 1
ATOM 3990 N N . HIS B 1 169 ? -7.415 27.649 92.198 1.00 13.96 161 HIS B N 1
ATOM 3991 C CA . HIS B 1 169 ? -6.588 27.859 91.011 1.00 13.48 161 HIS B CA 1
ATOM 3992 C C . HIS B 1 169 ? -5.478 26.826 90.879 1.00 14.73 161 HIS B C 1
ATOM 3993 O O . HIS B 1 169 ? -5.535 26.002 89.965 1.00 14.13 161 HIS B O 1
ATOM 4000 N N . GLN B 1 170 ? -4.456 26.855 91.735 1.00 13.76 162 GLN B N 1
ATOM 4001 C CA . GLN B 1 170 ? -3.361 25.898 91.590 1.00 11.51 162 GLN B CA 1
ATOM 4002 C C . GLN B 1 170 ? -3.863 24.462 91.688 1.00 14.94 162 GLN B C 1
ATOM 4003 O O . GLN B 1 170 ? -3.363 23.571 90.987 1.00 12.23 162 GLN B O 1
ATOM 4009 N N . GLN B 1 171 ? -4.852 24.226 92.547 1.00 12.86 163 GLN B N 1
ATOM 4010 C CA . GLN B 1 171 ? -5.459 22.927 92.830 1.00 13.31 163 GLN B CA 1
ATOM 4011 C C . GLN B 1 171 ? -4.407 21.848 93.055 1.00 15.30 163 GLN B C 1
ATOM 4012 O O . GLN B 1 171 ? -4.316 20.878 92.288 1.00 13.33 163 GLN B O 1
ATOM 4018 N N . PRO B 1 172 ? -3.642 21.965 94.130 1.00 11.71 164 PRO B N 1
ATOM 4019 C CA . PRO B 1 172 ? -2.583 20.985 94.405 1.00 11.24 164 PRO B CA 1
ATOM 4020 C C . PRO B 1 172 ? -3.150 19.623 94.766 1.00 11.65 164 PRO B C 1
ATOM 4021 O O . PRO B 1 172 ? -4.276 19.490 95.247 1.00 12.28 164 PRO B O 1
ATOM 4025 N N . GLN B 1 173 ? -2.307 18.611 94.574 1.00 11.31 165 GLN B N 1
ATOM 4026 C CA . GLN B 1 173 ? -2.604 17.240 94.965 1.00 11.65 165 GLN B CA 1
ATOM 4027 C C . GLN B 1 173 ? -2.121 17.047 96.394 1.00 11.59 165 GLN B C 1
ATOM 4028 O O . GLN B 1 173 ? -0.931 16.816 96.638 1.00 11.96 165 GLN B O 1
ATOM 4034 N N . VAL B 1 174 ? -3.046 17.108 97.326 1.00 12.15 166 VAL B N 1
ATOM 4035 C CA . VAL B 1 174 ? -2.770 17.071 98.757 1.00 12.24 166 VAL B CA 1
ATOM 4036 C C . VAL B 1 174 ? -2.687 15.621 99.220 1.00 12.50 166 VAL B C 1
ATOM 4037 O O . VAL B 1 174 ? -3.497 14.781 98.814 1.00 15.47 166 VAL B O 1
ATOM 4041 N N . TYR B 1 175 ? -1.708 15.323 100.073 1.00 12.26 167 TYR B N 1
ATOM 4042 C CA . TYR B 1 175 ? -1.574 13.989 100.646 1.00 12.58 167 TYR B CA 1
ATOM 4043 C C . TYR B 1 175 ? -1.063 14.106 102.077 1.00 14.36 167 TYR B C 1
ATOM 4044 O O . TYR B 1 175 ? -0.489 15.123 102.477 1.00 12.33 167 TYR B O 1
ATOM 4053 N N . LEU B 1 176 ? -1.306 13.049 102.848 1.00 13.21 168 LEU B N 1
ATOM 4054 C CA . LEU B 1 176 ? -0.931 12.902 104.256 1.00 13.49 168 LEU B CA 1
ATOM 4055 C C . LEU B 1 176 ? -1.067 14.186 105.078 1.00 14.81 168 LEU B C 1
ATOM 4056 O O . LEU B 1 176 ? -0.137 14.546 105.811 1.00 13.60 168 LEU B O 1
ATOM 4061 N N . PRO B 1 177 ? -2.197 14.892 105.029 1.00 14.26 169 PRO B N 1
ATOM 4062 C CA . PRO B 1 177 ? -2.325 16.096 105.854 1.00 13.99 169 PRO B CA 1
ATOM 4063 C C . PRO B 1 177 ? -2.539 15.738 107.315 1.00 16.03 169 PRO B C 1
ATOM 4064 O O . PRO B 1 177 ? -2.887 14.610 107.680 1.00 16.29 169 PRO B O 1
ATOM 4068 N N . ARG B 1 178 ? -2.321 16.736 108.165 1.00 17.15 170 ARG B N 1
ATOM 4069 C CA . ARG B 1 178 ? -2.616 16.627 109.587 1.00 15.47 170 ARG B CA 1
ATOM 4070 C C . ARG B 1 178 ? -3.417 17.863 109.935 1.00 16.29 170 ARG B C 1
ATOM 4071 O O . ARG B 1 178 ? -2.957 18.979 109.693 1.00 16.45 170 ARG B O 1
ATOM 4079 N N . THR B 1 179 ? -4.623 17.676 110.464 1.00 20.63 171 THR B N 1
ATOM 4080 C CA . THR B 1 179 ? -5.505 18.827 110.616 1.00 30.17 171 THR B CA 1
ATOM 4081 C C . THR B 1 179 ? -5.353 19.547 111.951 1.00 41.60 171 THR B C 1
ATOM 4082 O O . THR B 1 179 ? -5.786 20.698 112.063 1.00 42.08 171 THR B O 1
ATOM 4086 N N . GLY B 1 180 ? -4.753 18.914 112.958 1.00 42.16 172 GLY B N 1
ATOM 4087 C CA . GLY B 1 180 ? -4.530 19.589 114.226 1.00 36.91 172 GLY B CA 1
ATOM 4088 C C . GLY B 1 180 ? -5.775 20.143 114.890 1.00 36.84 172 GLY B C 1
ATOM 4089 O O . GLY B 1 180 ? -5.673 21.068 115.701 1.00 39.01 172 GLY B O 1
ATOM 4090 N N . GLY B 1 181 ? -6.951 19.616 114.560 1.00 31.97 173 GLY B N 1
ATOM 4091 C CA . GLY B 1 181 ? -8.191 20.092 115.150 1.00 33.06 173 GLY B CA 1
ATOM 4092 C C . GLY B 1 181 ? -8.854 21.250 114.438 1.00 36.27 173 GLY B C 1
ATOM 4093 O O . GLY B 1 181 ? -9.714 21.911 115.034 1.00 36.80 173 GLY B O 1
ATOM 4094 N N . LEU B 1 182 ? -8.486 21.513 113.186 1.00 34.00 174 LEU B N 1
ATOM 4095 C CA . LEU B 1 182 ? -9.065 22.614 112.427 1.00 32.91 174 LEU B CA 1
ATOM 4096 C C . LEU B 1 182 ? -10.581 22.515 112.366 1.00 31.01 174 LEU B C 1
ATOM 4097 O O . LEU B 1 182 ? -11.139 21.432 112.179 1.00 31.17 174 LEU B O 1
ATOM 4102 N N . ASP B 1 183 ? -11.250 23.661 112.488 1.00 34.01 175 ASP B N 1
ATOM 4103 C CA . ASP B 1 183 ? -12.653 23.720 112.113 1.00 33.15 175 ASP B CA 1
ATOM 4104 C C . ASP B 1 183 ? -12.789 23.356 110.641 1.00 30.38 175 ASP B C 1
ATOM 4105 O O . ASP B 1 183 ? -11.986 23.780 109.803 1.00 27.64 175 ASP B O 1
ATOM 4107 N N . HIS B 1 184 ? -13.787 22.526 110.329 1.00 29.23 176 HIS B N 1
ATOM 4108 C CA . HIS B 1 184 ? -13.991 22.104 108.947 1.00 28.29 176 HIS B CA 1
ATOM 4109 C C . HIS B 1 184 ? -14.353 23.271 108.042 1.00 35.00 176 HIS B C 1
ATOM 4110 O O . HIS B 1 184 ? -14.285 23.135 106.816 1.00 38.97 176 HIS B O 1
ATOM 4117 N N . THR B 1 185 ? -14.743 24.413 108.617 1.00 33.85 177 THR B N 1
ATOM 4118 C CA . THR B 1 185 ? -14.977 25.631 107.857 1.00 33.16 177 THR B CA 1
ATOM 4119 C C . THR B 1 185 ? -13.688 26.326 107.442 1.00 33.00 177 THR B C 1
ATOM 4120 O O . THR B 1 185 ? -13.731 27.211 106.579 1.00 39.19 177 THR B O 1
ATOM 4124 N N . SER B 1 186 ? -12.554 25.953 108.031 1.00 24.59 178 SER B N 1
ATOM 4125 C CA . SER B 1 186 ? -11.291 26.599 107.711 1.00 23.40 178 SER B CA 1
ATOM 4126 C C . SER B 1 186 ? -10.918 26.325 106.257 1.00 29.07 178 SER B C 1
ATOM 4127 O O . SER B 1 186 ? -11.075 25.196 105.780 1.00 19.93 178 SER B O 1
ATOM 4130 N N . PRO B 1 187 ? -10.418 27.324 105.523 1.00 20.38 179 PRO B N 1
ATOM 4131 C CA . PRO B 1 187 ? -9.917 27.037 104.170 1.00 17.17 179 PRO B CA 1
ATOM 4132 C C . PRO B 1 187 ? -8.753 26.067 104.177 1.00 17.88 179 PRO B C 1
ATOM 4133 O O . PRO B 1 187 ? -8.534 25.367 103.181 1.00 16.40 179 PRO B O 1
ATOM 4137 N N . LEU B 1 188 ? -7.993 26.003 105.276 1.00 17.28 180 LEU B N 1
ATOM 4138 C CA . LEU B 1 188 ? -6.950 24.990 105.392 1.00 20.02 180 LEU B CA 1
ATOM 4139 C C . LEU B 1 188 ? -7.548 23.591 105.382 1.00 18.90 180 LEU B C 1
ATOM 4140 O O . LEU B 1 188 ? -6.984 22.669 104.780 1.00 18.80 180 LEU B O 1
ATOM 4145 N N . TYR B 1 189 ? -8.699 23.409 106.030 1.00 17.74 181 TYR B N 1
ATOM 4146 C CA . TYR B 1 189 ? -9.331 22.094 105.982 1.00 17.24 181 TYR B CA 1
ATOM 4147 C C . TYR B 1 189 ? -9.893 21.817 104.594 1.00 20.78 181 TYR B C 1
ATOM 4148 O O . TYR B 1 189 ? -9.746 20.708 104.069 1.00 16.98 181 TYR B O 1
ATOM 4157 N N . ALA B 1 190 ? -10.524 22.826 103.979 1.00 17.39 182 ALA B N 1
ATOM 4158 C CA . ALA B 1 190 ? -11.119 22.647 102.655 1.00 20.30 182 ALA B CA 1
ATOM 4159 C C . ALA B 1 190 ? -10.082 22.218 101.629 1.00 20.85 182 ALA B C 1
ATOM 4160 O O . ALA B 1 190 ? -10.400 21.489 100.680 1.00 17.61 182 ALA B O 1
ATOM 4162 N N . LEU B 1 191 ? -8.832 22.631 101.813 1.00 16.38 183 LEU B N 1
ATOM 4163 C CA . LEU B 1 191 ? -7.798 22.248 100.867 1.00 14.93 183 LEU B CA 1
ATOM 4164 C C . LEU B 1 191 ? -7.506 20.750 100.907 1.00 17.56 183 LEU B C 1
ATOM 4165 O O . LEU B 1 191 ? -6.948 20.219 99.939 1.00 18.54 183 LEU B O 1
ATOM 4170 N N . THR B 1 192 ? -7.901 20.055 101.975 1.00 17.16 184 THR B N 1
ATOM 4171 C CA . THR B 1 192 ? -7.681 18.618 102.089 1.00 15.37 184 THR B CA 1
ATOM 4172 C C . THR B 1 192 ? -8.832 17.797 101.530 1.00 18.95 184 THR B C 1
ATOM 4173 O O . THR B 1 192 ? -8.754 16.562 101.535 1.00 18.62 184 THR B O 1
ATOM 4177 N N . GLN B 1 193 ? -9.891 18.438 101.074 1.00 16.52 185 GLN B N 1
ATOM 4178 C CA . GLN B 1 193 ? -11.083 17.777 100.566 1.00 18.97 185 GLN B CA 1
ATOM 4179 C C . GLN B 1 193 ? -11.119 17.856 99.044 1.00 17.00 185 GLN B C 1
ATOM 4180 O O . GLN B 1 193 ? -10.307 18.555 98.428 1.00 16.30 185 GLN B O 1
ATOM 4186 N N . PRO B 1 194 ? -12.027 17.128 98.388 1.00 17.60 186 PRO B N 1
ATOM 4187 C CA . PRO B 1 194 ? -12.035 17.142 96.916 1.00 22.12 186 PRO B CA 1
ATOM 4188 C C . PRO B 1 194 ? -12.189 18.553 96.355 1.00 18.90 186 PRO B C 1
ATOM 4189 O O . PRO B 1 194 ? -12.920 19.383 96.904 1.00 20.56 186 PRO B O 1
ATOM 4193 N N . LEU B 1 195 ? -11.484 18.814 95.253 1.00 16.72 187 LEU B N 1
ATOM 4194 C CA . LEU B 1 195 ? -11.471 20.128 94.614 1.00 16.57 187 LEU B CA 1
ATOM 4195 C C . LEU B 1 195 ? -12.336 20.143 93.355 1.00 25.43 187 LEU B C 1
ATOM 4196 O O . LEU B 1 195 ? -12.525 19.122 92.689 1.00 27.37 187 LEU B O 1
ATOM 4201 N N . ASN B 1 196 ? -12.845 21.327 93.022 1.00 25.36 188 ASN B N 1
ATOM 4202 C CA . ASN B 1 196 ? -13.683 21.537 91.841 1.00 24.64 188 ASN B CA 1
ATOM 4203 C C . ASN B 1 196 ? -13.000 22.554 90.928 1.00 23.91 188 ASN B C 1
ATOM 4204 O O . ASN B 1 196 ? -12.824 23.720 91.307 1.00 21.90 188 ASN B O 1
ATOM 4209 N N . ALA B 1 197 ? -12.604 22.118 89.731 1.00 19.79 189 ALA B N 1
ATOM 4210 C CA . ALA B 1 197 ? -12.003 23.027 88.753 1.00 21.91 189 ALA B CA 1
ATOM 4211 C C . ALA B 1 197 ? -13.145 23.819 88.125 1.00 24.81 189 ALA B C 1
ATOM 4212 O O . ALA B 1 197 ? -13.717 23.430 87.105 1.00 21.25 189 ALA B O 1
ATOM 4214 N N . SER B 1 198 ? -13.492 24.943 88.758 1.00 18.69 190 SER B N 1
ATOM 4215 C CA . SER B 1 198 ? -14.697 25.680 88.415 1.00 19.12 190 SER B CA 1
ATOM 4216 C C . SER B 1 198 ? -14.488 27.163 88.132 1.00 19.32 190 SER B C 1
ATOM 4217 O O . SER B 1 198 ? -15.358 27.767 87.487 1.00 21.15 190 SER B O 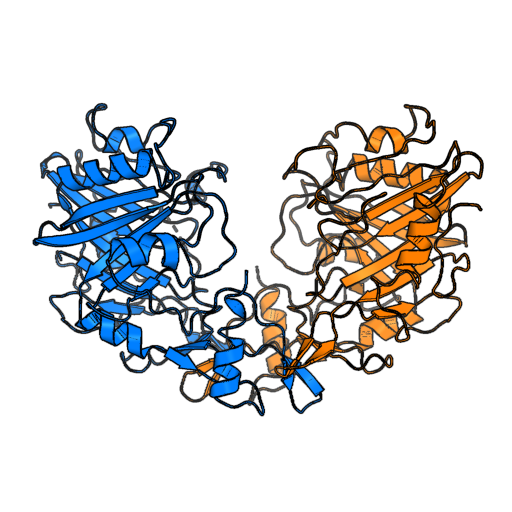1
ATOM 4220 N N . ALA B 1 199 ? -13.402 27.768 88.601 1.00 18.27 191 ALA B N 1
ATOM 4221 C CA . ALA B 1 199 ? -13.273 29.221 88.547 1.00 18.35 191 ALA B CA 1
ATOM 4222 C C . ALA B 1 199 ? -13.438 29.722 87.114 1.00 18.72 191 ALA B C 1
ATOM 4223 O O . ALA B 1 199 ? -12.930 29.098 86.171 1.00 23.39 191 ALA B O 1
ATOM 4225 N N . PRO B 1 200 ? -14.129 30.844 86.916 1.00 21.84 192 PRO B N 1
ATOM 4226 C CA . PRO B 1 200 ? -14.375 31.352 85.558 1.00 23.57 192 PRO B CA 1
ATOM 4227 C C . PRO B 1 200 ? -13.176 32.064 84.955 1.00 24.94 192 PRO B C 1
ATOM 4228 O O . PRO B 1 200 ? -12.995 32.046 83.729 1.00 21.51 192 PRO B O 1
ATOM 4232 N N . GLY B 1 201 ? -12.358 32.712 85.805 1.00 18.61 193 GLY B N 1
ATOM 4233 C CA . GLY B 1 201 ? -11.140 33.330 85.333 1.00 20.94 193 GLY B CA 1
ATOM 4234 C C . GLY B 1 201 ? -10.073 32.295 85.101 1.00 18.79 193 GLY B C 1
ATOM 4235 O O . GLY B 1 201 ? -10.228 31.135 85.464 1.00 16.82 193 GLY B O 1
ATOM 4236 N N . ASP B 1 202 ? -8.977 32.716 84.468 1.00 19.22 194 ASP B N 1
ATOM 4237 C CA . ASP B 1 202 ? -7.896 31.788 84.178 1.00 18.49 194 ASP B CA 1
ATOM 4238 C C . ASP B 1 202 ? -6.663 32.019 85.036 1.00 16.63 194 ASP B C 1
ATOM 4239 O O . ASP B 1 202 ? -5.674 31.296 84.870 1.00 16.09 194 ASP B O 1
ATOM 4244 N N . SER B 1 203 ? -6.707 32.974 85.967 1.00 14.74 195 SER B N 1
ATOM 4245 C CA . SER B 1 203 ? -5.539 33.320 86.771 1.00 13.98 195 SER B CA 1
ATOM 4246 C C . SER B 1 203 ? -5.997 34.154 87.961 1.00 15.50 195 SER B C 1
ATOM 4247 O O . SER B 1 203 ? -7.144 34.609 88.024 1.00 18.57 195 SER B O 1
ATOM 4250 N N . ASP B 1 204 ? -5.073 34.362 88.897 1.00 17.14 196 ASP B N 1
ATOM 4251 C CA . ASP B 1 204 ? -5.371 35.075 90.132 1.00 13.96 196 ASP B CA 1
ATOM 4252 C C . ASP B 1 204 ? -4.057 35.537 90.742 1.00 18.36 196 ASP B C 1
ATOM 4253 O O . ASP B 1 204 ? -3.023 34.898 90.547 1.00 19.17 196 ASP B O 1
ATOM 4258 N N . SER B 1 205 ? -4.088 36.671 91.445 1.00 14.44 197 SER B N 1
ATOM 4259 C CA A SER B 1 205 ? -2.924 37.151 92.173 0.19 13.04 197 SER B CA 1
ATOM 4260 C CA B SER B 1 205 ? -2.921 37.155 92.173 0.44 13.04 197 SER B CA 1
ATOM 4261 C CA C SER B 1 205 ? -2.921 37.145 92.176 0.37 13.04 197 SER B CA 1
ATOM 4262 C C . SER B 1 205 ? -3.376 37.750 93.495 1.00 13.47 197 SER B C 1
ATOM 4263 O O . SER B 1 205 ? -4.384 38.457 93.548 1.00 15.40 197 SER B O 1
ATOM 4270 N N . LEU B 1 206 ? -2.627 37.458 94.552 1.00 13.04 198 LEU B N 1
ATOM 4271 C CA . LEU B 1 206 ? -2.899 37.942 95.897 1.00 14.11 198 LEU B CA 1
ATOM 4272 C C . LEU B 1 206 ? -1.635 38.521 96.513 1.00 12.98 198 LEU B C 1
ATOM 4273 O O . LEU B 1 206 ? -0.540 37.983 96.311 1.00 14.53 198 LEU B O 1
ATOM 4278 N N . ASP B 1 207 ? -1.804 39.592 97.296 1.00 13.48 199 ASP B N 1
ATOM 4279 C CA . ASP B 1 207 ? -0.729 40.176 98.098 1.00 13.74 199 ASP B CA 1
ATOM 4280 C C . ASP B 1 207 ? -0.754 39.619 99.518 1.00 14.37 199 ASP B C 1
ATOM 4281 O O . ASP B 1 207 ? -1.822 39.507 100.129 1.00 15.03 199 ASP B O 1
ATOM 4286 N N . PHE B 1 208 ? 0.432 39.333 100.059 1.00 13.76 200 PHE B N 1
ATOM 4287 C CA . PHE B 1 208 ? 0.580 38.898 101.442 1.00 12.85 200 PHE B CA 1
ATOM 4288 C C . PHE B 1 208 ? 1.796 39.573 102.050 1.00 12.67 200 PHE B C 1
ATOM 4289 O O . PHE B 1 208 ? 2.525 40.295 101.376 1.00 12.43 200 PHE B O 1
ATOM 4297 N N . LYS B 1 209 ? 1.995 39.353 103.348 1.00 14.11 201 LYS B N 1
ATOM 4298 C CA . LYS B 1 209 ? 3.254 39.683 104.006 1.00 14.17 201 LYS B CA 1
ATOM 4299 C C . LYS B 1 209 ? 3.676 38.514 104.883 1.00 13.74 201 LYS B C 1
ATOM 4300 O O . LYS B 1 209 ? 2.840 37.747 105.375 1.00 13.20 201 LYS B O 1
ATOM 4302 N N . THR B 1 210 ? 4.983 38.382 105.073 1.00 13.26 202 THR B N 1
ATOM 4303 C CA . THR B 1 210 ? 5.475 37.470 106.089 1.00 14.38 202 THR B CA 1
ATOM 4304 C C . THR B 1 210 ? 5.170 38.037 107.471 1.00 15.55 202 THR B C 1
ATOM 4305 O O . THR B 1 210 ? 4.762 39.195 107.622 1.00 15.23 202 THR B O 1
ATOM 4309 N N . ARG B 1 211 ? 5.368 37.209 108.502 1.00 13.04 203 ARG B N 1
ATOM 4310 C CA . ARG B 1 211 ? 5.175 37.717 109.859 1.00 13.53 203 ARG B CA 1
ATOM 4311 C C . ARG B 1 211 ? 6.108 38.875 110.153 1.00 15.44 203 ARG B C 1
ATOM 4312 O O . ARG B 1 211 ? 5.762 39.762 110.946 1.00 16.51 203 ARG B O 1
ATOM 4320 N N . GLY B 1 212 ? 7.286 38.881 109.522 1.00 13.04 204 GLY B N 1
ATOM 4321 C CA . GLY B 1 212 ? 8.257 39.951 109.657 1.00 19.17 204 GLY B CA 1
ATOM 4322 C C . GLY B 1 212 ? 7.960 41.183 108.839 1.00 18.92 204 GLY B C 1
ATOM 4323 O O . GLY B 1 212 ? 8.678 42.180 108.976 1.00 16.35 204 GLY B O 1
ATOM 4324 N N . GLY B 1 213 ? 6.929 41.131 107.997 1.00 13.18 205 GLY B N 1
ATOM 4325 C CA . GLY B 1 213 ? 6.468 42.275 107.243 1.00 17.44 205 GLY B CA 1
ATOM 4326 C C . GLY B 1 213 ? 6.971 42.377 105.823 1.00 15.65 205 GLY B C 1
ATOM 4327 O O . GLY B 1 213 ? 6.842 43.449 105.221 1.00 15.74 205 GLY B O 1
ATOM 4328 N N . VAL B 1 214 ? 7.556 41.313 105.276 1.00 12.07 206 VAL B N 1
ATOM 4329 C CA . VAL B 1 214 ? 8.067 41.318 103.907 1.00 12.07 206 VAL B CA 1
ATOM 4330 C C . VAL B 1 214 ? 6.907 41.079 102.954 1.00 13.09 206 VAL B C 1
ATOM 4331 O O . VAL B 1 214 ? 6.262 40.019 103.028 1.00 12.56 206 VAL B O 1
ATOM 4335 N N . PRO B 1 215 ? 6.607 42.016 102.052 1.00 15.25 207 PRO B N 1
ATOM 4336 C CA . PRO B 1 215 ? 5.504 41.802 101.110 1.00 12.57 207 PRO B CA 1
ATOM 4337 C C . PRO B 1 215 ? 5.876 40.767 100.070 1.00 12.09 207 PRO B C 1
ATOM 4338 O O . PRO B 1 215 ? 7.021 40.706 99.618 1.00 12.47 207 PRO B O 1
ATOM 4342 N N . PHE B 1 216 ? 4.902 39.938 99.697 1.00 12.48 208 PHE B N 1
ATOM 4343 C CA . PHE B 1 216 ? 5.084 39.053 98.552 1.00 11.03 208 PHE B CA 1
ATOM 4344 C C . PHE B 1 216 ? 3.740 38.860 97.865 1.00 11.53 208 PHE B C 1
ATOM 4345 O O . PHE B 1 216 ? 2.681 39.180 98.421 1.00 12.70 208 PHE B O 1
ATOM 4353 N N . LYS B 1 217 ? 3.795 38.379 96.624 1.00 10.53 209 LYS B N 1
ATOM 4354 C CA . LYS B 1 217 ? 2.605 38.057 95.850 1.00 10.83 209 LYS B CA 1
ATOM 4355 C C . LYS B 1 217 ? 2.614 36.574 95.519 1.00 10.41 209 LYS B C 1
ATOM 4356 O O . LYS B 1 217 ? 3.675 35.988 95.300 1.00 10.72 209 LYS B O 1
ATOM 4362 N N . VAL B 1 218 ? 1.429 35.968 95.481 1.00 10.77 210 VAL B N 1
ATOM 4363 C CA . VAL B 1 218 ? 1.283 34.636 94.909 1.00 10.49 210 VAL B CA 1
ATOM 4364 C C . VAL B 1 218 ? 0.477 34.786 93.634 1.00 10.80 210 VAL B C 1
ATOM 4365 O O . VAL B 1 218 ? -0.682 35.207 93.671 1.00 12.09 210 VAL B O 1
ATOM 4369 N N . ILE B 1 219 ? 1.089 34.428 92.511 1.00 10.42 211 ILE B N 1
ATOM 4370 C CA . ILE B 1 219 ? 0.541 34.672 91.181 1.00 10.71 211 ILE B CA 1
ATOM 4371 C C . ILE B 1 219 ? 0.255 33.303 90.575 1.00 11.72 211 ILE B C 1
ATOM 4372 O O . ILE B 1 219 ? 1.178 32.522 90.330 1.00 11.21 211 ILE B O 1
ATOM 4377 N N . ALA B 1 220 ? -1.022 33.003 90.344 1.00 11.15 212 ALA B N 1
ATOM 4378 C CA . ALA B 1 220 ? -1.445 31.660 89.995 1.00 11.71 212 ALA B CA 1
ATOM 4379 C C . ALA B 1 220 ? -2.148 31.630 88.647 1.00 13.75 212 ALA B C 1
ATOM 4380 O O . ALA B 1 220 ? -2.928 32.527 88.310 1.00 13.11 212 ALA B O 1
ATOM 4382 N N . LYS B 1 221 ? -1.899 30.569 87.894 1.00 13.34 213 LYS B N 1
ATOM 4383 C CA . LYS B 1 221 ? -2.760 30.229 86.775 1.00 11.89 213 LYS B CA 1
ATOM 4384 C C . LYS B 1 221 ? -3.538 28.974 87.130 1.00 12.11 213 LYS B C 1
ATOM 4385 O O . LYS B 1 221 ? -3.144 28.210 88.015 1.00 13.23 213 LYS B O 1
ATOM 4391 N N . ASN B 1 222 ? -4.660 28.774 86.448 1.00 13.89 214 ASN B N 1
ATOM 4392 C CA . ASN B 1 222 ? -5.415 27.541 86.628 1.00 13.43 214 ASN B CA 1
ATOM 4393 C C . ASN B 1 222 ? -5.491 26.794 85.299 1.00 13.28 214 ASN B C 1
ATOM 4394 O O . ASN B 1 222 ? -4.836 27.154 84.316 1.00 14.44 214 ASN B O 1
ATOM 4399 N N . ARG B 1 223 ? -6.293 25.725 85.285 1.00 17.11 215 ARG B N 1
ATOM 4400 C CA . ARG B 1 223 ? -6.350 24.841 84.127 1.00 16.17 215 ARG B CA 1
ATOM 4401 C C . ARG B 1 223 ? -6.847 25.544 82.866 1.00 18.84 215 ARG B C 1
ATOM 4402 O O . ARG B 1 223 ? -6.639 25.027 81.762 1.00 19.45 215 ARG B O 1
ATOM 4410 N N . LYS B 1 224 ? -7.498 26.702 82.990 1.00 14.94 216 LYS B N 1
ATOM 4411 C CA . LYS B 1 224 ? -7.997 27.383 81.799 1.00 15.59 216 LYS B CA 1
ATOM 4412 C C . LYS B 1 224 ? -6.915 28.180 81.081 1.00 17.41 216 LYS B C 1
ATOM 4413 O O . LYS B 1 224 ? -7.121 28.583 79.932 1.00 20.38 216 LYS B O 1
ATOM 4419 N N . TRP B 1 225 ? -5.786 28.429 81.736 1.00 16.13 217 TRP B N 1
ATOM 4420 C CA . TRP B 1 225 ? -4.790 29.344 81.201 1.00 14.27 217 TRP B CA 1
ATOM 4421 C C . TRP B 1 225 ? -4.045 28.716 80.028 1.00 15.96 217 TRP B C 1
ATOM 4422 O O . TRP B 1 225 ? -3.569 27.581 80.118 1.00 23.07 217 TRP B O 1
ATOM 4433 N N . GLY B 1 226 ? -3.933 29.460 78.928 1.00 19.83 218 GLY B N 1
ATOM 4434 C CA . GLY B 1 226 ? -3.245 28.957 77.751 1.00 20.86 218 GLY B CA 1
ATOM 4435 C C . GLY B 1 226 ? -2.201 29.894 77.168 1.00 25.53 218 GLY B C 1
ATOM 4436 O O . GLY B 1 226 ? -1.618 29.604 76.118 1.00 25.22 218 GLY B O 1
ATOM 4437 N N . LYS B 1 227 ? -1.942 31.011 77.833 1.00 20.02 219 LYS B N 1
ATOM 4438 C CA . LYS B 1 227 ? -1.012 32.004 77.316 1.00 17.07 219 LYS B CA 1
ATOM 4439 C C . LYS B 1 227 ? 0.365 31.816 77.967 1.00 14.71 219 LYS B C 1
ATOM 4440 O O . LYS B 1 227 ? 0.663 30.749 78.527 1.00 16.59 219 LYS B O 1
ATOM 4446 N N . ASP B 1 228 ? 1.225 32.839 77.870 1.00 12.31 220 ASP B N 1
ATOM 4447 C CA . ASP B 1 228 ? 2.574 32.803 78.448 1.00 11.72 220 ASP B CA 1
ATOM 4448 C C . ASP B 1 228 ? 2.482 33.196 79.917 1.00 12.94 220 ASP B C 1
ATOM 4449 O O . ASP B 1 228 ? 2.270 34.369 80.238 1.00 14.35 220 ASP B O 1
ATOM 4454 N N . PHE B 1 229 ? 2.654 32.221 80.812 1.00 11.58 221 PHE B N 1
ATOM 4455 C CA . PHE B 1 229 ? 2.586 32.495 82.248 1.00 11.18 221 PHE B CA 1
ATOM 4456 C C . PHE B 1 229 ? 3.483 33.664 82.634 1.00 11.83 221 PHE B C 1
ATOM 4457 O O . PHE B 1 229 ? 3.091 34.544 83.409 1.00 12.89 221 PHE B O 1
ATOM 4465 N N . TRP B 1 230 ? 4.692 33.696 82.091 1.00 12.47 222 TRP B N 1
ATOM 4466 C CA . TRP B 1 230 ? 5.648 34.703 82.531 1.00 10.61 222 TRP B CA 1
ATOM 4467 C C . TRP B 1 230 ? 5.385 36.061 81.884 1.00 11.37 222 TRP B C 1
ATOM 4468 O O . TRP B 1 230 ? 5.341 37.087 82.575 1.00 13.27 222 TRP B O 1
ATOM 4479 N N . ASN B 1 231 ? 5.222 36.106 80.563 1.00 10.67 223 ASN B N 1
ATOM 4480 C CA . ASN B 1 231 ? 5.096 37.399 79.897 1.00 12.04 223 ASN B CA 1
ATOM 4481 C C . ASN B 1 231 ? 3.669 37.922 79.869 1.00 14.08 223 ASN B C 1
ATOM 4482 O O . ASN B 1 231 ? 3.472 39.136 79.741 1.00 15.12 223 ASN B O 1
ATOM 4487 N N . ASP B 1 232 ? 2.670 37.048 79.985 1.00 14.12 224 ASP B N 1
ATOM 4488 C CA . ASP B 1 232 ? 1.290 37.505 79.904 1.00 15.28 224 ASP B CA 1
ATOM 4489 C C . ASP B 1 232 ? 0.605 37.584 81.256 1.00 13.41 224 ASP B C 1
ATOM 4490 O O . ASP B 1 232 ? -0.441 38.234 81.356 1.00 15.78 224 ASP B O 1
ATOM 4495 N N . LEU B 1 233 ? 1.156 36.948 82.292 1.00 13.75 225 LEU B N 1
ATOM 4496 C CA . LEU B 1 233 ? 0.587 37.060 83.633 1.00 12.05 225 LEU B CA 1
ATOM 4497 C C . LEU B 1 233 ? 1.574 37.648 84.638 1.00 14.53 225 LEU B C 1
ATOM 4498 O O . LEU B 1 233 ? 1.264 38.675 85.251 1.00 13.49 225 LEU B O 1
ATOM 4503 N N . VAL B 1 234 ? 2.757 37.054 84.826 1.00 11.45 226 VAL B N 1
ATOM 4504 C CA . VAL B 1 234 ? 3.623 37.503 85.915 1.00 10.45 226 VAL B CA 1
ATOM 4505 C C . VAL B 1 234 ? 4.122 38.919 85.654 1.00 13.07 226 VAL B C 1
ATOM 4506 O O . VAL B 1 234 ? 3.939 39.818 86.483 1.00 12.57 226 VAL B O 1
ATOM 4510 N N . GLY B 1 235 ? 4.740 39.145 84.498 1.00 10.68 227 GLY B N 1
ATOM 4511 C CA . GLY B 1 235 ? 5.220 40.458 84.131 1.00 10.97 227 GLY B CA 1
ATOM 4512 C C . GLY B 1 235 ? 4.180 41.550 84.303 1.00 17.04 227 GLY B C 1
ATOM 4513 O O . GLY B 1 235 ? 4.383 42.530 85.024 1.00 12.80 227 GLY B O 1
ATOM 4514 N N . PRO B 1 236 ? 3.025 41.380 83.656 1.00 16.31 228 PRO B N 1
ATOM 4515 C CA . PRO B 1 236 ? 1.966 42.390 83.776 1.00 16.32 228 PRO B CA 1
ATOM 4516 C C . PRO B 1 236 ? 1.460 42.581 85.197 1.00 15.03 228 PRO B C 1
ATOM 4517 O O . PRO B 1 236 ? 1.121 43.713 85.568 1.00 16.10 228 PRO B O 1
ATOM 4521 N N . THR B 1 237 ? 1.418 41.518 86.007 1.00 13.96 229 THR B N 1
ATOM 4522 C CA . THR B 1 237 ? 1.006 41.659 87.403 1.00 13.40 229 THR B CA 1
ATOM 4523 C C . THR B 1 237 ? 2.027 42.457 88.215 1.00 16.44 229 THR B C 1
ATOM 4524 O O . THR B 1 237 ? 1.654 43.226 89.110 1.00 15.74 229 THR B O 1
ATOM 4528 N N . LEU B 1 238 ? 3.320 42.277 87.932 1.00 13.25 230 LEU B N 1
ATOM 4529 C CA . LEU B 1 238 ? 4.370 43.009 88.632 1.00 11.64 230 LEU B CA 1
ATOM 4530 C C . LEU B 1 238 ? 4.598 44.405 88.072 1.00 13.92 230 LEU B C 1
ATOM 4531 O O . LEU B 1 238 ? 5.306 45.196 88.706 1.00 14.27 230 LEU B O 1
ATOM 4536 N N . LYS B 1 239 ? 4.022 44.709 86.910 1.00 13.29 231 LYS B N 1
ATOM 4537 C CA . LYS B 1 239 ? 4.278 45.961 86.199 1.00 13.12 231 LYS B CA 1
ATOM 4538 C C . LYS B 1 239 ? 5.771 46.124 85.923 1.00 18.59 231 LYS B C 1
ATOM 4539 O O . LYS B 1 239 ? 6.359 47.198 86.095 1.00 16.39 231 LYS B O 1
ATOM 4545 N N . ALA B 1 240 ? 6.383 45.029 85.487 1.00 14.75 232 ALA B N 1
ATOM 4546 C CA . ALA B 1 240 ? 7.793 44.986 85.146 1.00 11.55 232 ALA B CA 1
ATOM 4547 C C . ALA B 1 240 ? 7.988 43.863 84.139 1.00 16.07 232 ALA B C 1
ATOM 4548 O O . ALA B 1 240 ? 7.242 42.886 84.146 1.00 25.63 232 ALA B O 1
ATOM 4550 N N . ASP B 1 241 ? 8.982 44.002 83.266 1.00 13.05 233 ASP B N 1
ATOM 4551 C CA . ASP B 1 241 ? 9.252 42.940 82.303 1.00 11.51 233 ASP B CA 1
ATOM 4552 C C . ASP B 1 241 ? 10.039 41.815 82.953 1.00 10.05 233 ASP B C 1
ATOM 4553 O O . ASP B 1 241 ? 11.016 42.056 83.665 1.00 11.61 233 ASP B O 1
ATOM 4558 N N . MET B 1 242 ? 9.647 40.584 82.662 1.00 9.81 234 MET B N 1
ATOM 4559 C CA . MET B 1 242 ? 10.503 39.465 83.030 1.00 9.16 234 MET B CA 1
ATOM 4560 C C . MET B 1 242 ? 11.780 39.502 82.204 1.00 11.90 234 MET B C 1
ATOM 4561 O O . MET B 1 242 ? 11.756 39.811 81.006 1.00 10.96 234 MET B O 1
ATOM 4566 N N . TYR B 1 243 ? 12.902 39.170 82.847 1.00 8.53 235 TYR B N 1
ATOM 4567 C CA . TYR B 1 243 ? 14.192 39.109 82.167 1.00 9.36 235 TYR B CA 1
ATOM 4568 C C . TYR B 1 243 ? 14.278 37.740 81.502 1.00 11.17 235 TYR B C 1
ATOM 4569 O O . TYR B 1 243 ? 14.710 36.760 82.103 1.00 10.95 235 TYR B O 1
ATOM 4578 N N . VAL B 1 244 ? 13.846 37.665 80.243 1.00 8.51 236 VAL B N 1
ATOM 4579 C CA . VAL B 1 244 ? 13.719 36.385 79.549 1.00 8.83 236 VAL B CA 1
ATOM 4580 C C . VAL B 1 244 ? 14.698 36.227 78.401 1.00 10.43 236 VAL B C 1
ATOM 4581 O O . VAL B 1 244 ? 14.746 35.138 77.804 1.00 10.88 236 VAL B O 1
ATOM 4585 N N . GLU B 1 245 ? 15.463 37.257 78.054 1.00 12.85 237 GLU B N 1
ATOM 4586 C CA . GLU B 1 245 ? 16.152 37.224 76.764 1.00 18.25 237 GLU B CA 1
ATOM 4587 C C . GLU B 1 245 ? 17.174 36.089 76.657 1.00 15.59 237 GLU B C 1
ATOM 4588 O O . GLU B 1 245 ? 17.466 35.642 75.544 1.00 15.34 237 GLU B O 1
ATOM 4594 N N . THR B 1 246 ? 17.736 35.607 77.772 1.00 12.46 238 THR B N 1
ATOM 4595 C CA . THR B 1 246 ? 18.649 34.465 77.702 1.00 9.74 238 THR B CA 1
ATOM 4596 C C . THR B 1 246 ? 18.025 33.186 78.256 1.00 9.36 238 THR B C 1
ATOM 4597 O O . THR B 1 246 ? 18.744 32.225 78.561 1.00 10.37 238 THR B O 1
ATOM 4601 N N . TRP B 1 247 ? 16.702 33.154 78.414 1.00 7.63 239 TRP B N 1
ATOM 4602 C CA . TRP B 1 247 ? 16.043 31.926 78.850 1.00 8.40 239 TRP B CA 1
ATOM 4603 C C . TRP B 1 247 ? 16.089 30.850 77.772 1.00 7.78 239 TRP B C 1
ATOM 4604 O O . TRP B 1 247 ? 15.890 31.121 76.587 1.00 10.84 239 TRP B O 1
ATOM 4615 N N . ILE B 1 248 ? 16.262 29.607 78.199 1.00 7.31 240 ILE B N 1
ATOM 4616 C CA . ILE B 1 248 ? 16.012 28.467 77.327 1.00 8.41 240 ILE B CA 1
ATOM 4617 C C . ILE B 1 248 ? 14.536 28.139 77.478 1.00 9.36 240 ILE B C 1
ATOM 4618 O O . ILE B 1 248 ? 14.100 27.731 78.552 1.00 10.49 240 ILE B O 1
ATOM 4623 N N . ARG B 1 249 ? 13.754 28.353 76.416 1.00 8.32 241 ARG B N 1
ATOM 4624 C CA . ARG B 1 249 ? 12.317 28.117 76.472 1.00 9.10 241 ARG B CA 1
ATOM 4625 C C . ARG B 1 249 ? 11.887 26.974 75.558 1.00 11.96 241 ARG B C 1
ATOM 4626 O O . ARG B 1 249 ? 10.684 26.740 75.374 1.00 11.69 241 ARG B O 1
ATOM 4634 N N . GLY B 1 250 ? 12.850 26.242 75.021 1.00 10.16 242 GLY B N 1
ATOM 4635 C CA . GLY B 1 250 ? 12.604 25.123 74.139 1.00 10.18 242 GLY B CA 1
ATOM 4636 C C . GLY B 1 250 ? 13.934 24.464 73.848 1.00 12.88 242 GLY B C 1
ATOM 4637 O O . GLY B 1 250 ? 14.956 24.806 74.438 1.00 19.44 242 GLY B O 1
ATOM 4638 N N . LYS B 1 251 ? 13.934 23.550 72.897 1.00 14.58 243 LYS B N 1
ATOM 4639 C CA . LYS B 1 251 ? 15.130 22.765 72.636 1.00 15.56 243 LYS B CA 1
ATOM 4640 C C . LYS B 1 251 ? 15.988 23.413 71.552 1.00 14.66 243 LYS B C 1
ATOM 4641 O O . LYS B 1 251 ? 15.484 23.760 70.482 1.00 15.25 243 LYS B O 1
ATOM 4647 N N . ILE B 1 252 ? 17.279 23.570 71.823 1.00 14.00 244 ILE B N 1
ATOM 4648 C CA . ILE B 1 252 ? 18.233 23.886 70.754 1.00 12.80 244 ILE B CA 1
ATOM 4649 C C . ILE B 1 252 ? 18.613 22.585 70.051 1.00 13.25 244 ILE B C 1
ATOM 4650 O O . ILE B 1 252 ? 19.026 21.626 70.723 1.00 14.93 244 ILE B O 1
ATOM 4655 N N . PRO B 1 253 ? 18.504 22.502 68.730 1.00 11.99 245 PRO B N 1
ATOM 4656 C CA . PRO B 1 253 ? 18.904 21.271 68.043 1.00 12.69 245 PRO B CA 1
ATOM 4657 C C . PRO B 1 253 ? 20.402 21.066 68.170 1.00 12.38 245 PRO B C 1
ATOM 4658 O O . PRO B 1 253 ? 21.139 21.999 68.531 1.00 13.96 245 PRO B O 1
ATOM 4662 N N . PRO B 1 254 ? 20.894 19.855 67.927 1.00 11.99 246 PRO B N 1
ATOM 4663 C CA . PRO B 1 254 ? 22.352 19.655 67.876 1.00 11.28 246 PRO B CA 1
ATOM 4664 C C . PRO B 1 254 ? 22.991 20.615 66.882 1.00 15.57 246 PRO B C 1
ATOM 4665 O O . PRO B 1 254 ? 22.433 20.890 65.819 1.00 14.40 246 PRO B O 1
ATOM 4669 N N . VAL B 1 255 ? 24.185 21.103 67.222 1.00 14.37 247 VAL B N 1
ATOM 4670 C CA . VAL B 1 255 ? 24.876 22.132 66.447 1.00 15.47 247 VAL B CA 1
ATOM 4671 C C . VAL B 1 255 ? 26.153 21.555 65.855 1.00 13.57 247 VAL B C 1
ATOM 4672 O O . VAL B 1 255 ? 26.863 20.782 66.507 1.00 14.00 247 VAL B O 1
ATOM 4676 N N . LEU B 1 256 ? 26.437 21.937 64.610 1.00 20.13 248 LEU B N 1
ATOM 4677 C CA . LEU B 1 256 ? 27.597 21.430 63.894 1.00 20.43 248 LEU B CA 1
ATOM 4678 C C . LEU B 1 256 ? 28.898 21.819 64.594 1.00 23.53 248 LEU B C 1
ATOM 4679 O O . LEU B 1 256 ? 29.112 22.984 64.943 1.00 21.39 248 LEU B O 1
ATOM 4684 N N . ASP B 1 257 ? 29.753 20.826 64.820 1.00 20.20 249 ASP B N 1
ATOM 4685 C CA . ASP B 1 257 ? 31.130 21.075 65.211 1.00 22.04 249 ASP B CA 1
ATOM 4686 C C . ASP B 1 257 ? 31.965 21.144 63.936 1.00 26.87 249 ASP B C 1
ATOM 4687 O O . ASP B 1 257 ? 32.329 22.236 63.485 1.00 35.88 249 ASP B O 1
ATOM 4692 N N . SER B 1 258 ? 32.220 19.993 63.320 1.00 28.65 250 SER B N 1
ATOM 4693 C CA . SER B 1 258 ? 33.019 19.915 62.108 1.00 33.56 250 SER B CA 1
ATOM 4694 C C . SER B 1 258 ? 32.796 18.558 61.453 1.00 33.00 250 SER B C 1
ATOM 4695 O O . SER B 1 258 ? 32.450 17.579 62.116 1.00 29.12 250 SER B O 1
ATOM 4698 N N . ASP B 1 259 ? 33.019 18.516 60.139 1.00 33.12 251 ASP B N 1
ATOM 4699 C CA . ASP B 1 259 ? 32.939 17.281 59.360 1.00 37.76 251 ASP B CA 1
ATOM 4700 C C . ASP B 1 259 ? 31.578 16.603 59.511 1.00 33.68 251 ASP B C 1
ATOM 4701 O O . ASP B 1 259 ? 31.476 15.375 59.501 1.00 30.80 251 ASP B O 1
ATOM 4703 N N . GLY B 1 260 ? 30.524 17.398 59.658 1.00 34.50 252 GLY B N 1
ATOM 4704 C CA . GLY B 1 260 ? 29.186 16.859 59.742 1.00 33.50 252 GLY B CA 1
ATOM 4705 C C . GLY B 1 260 ? 28.786 16.295 61.089 1.00 30.34 252 GLY B C 1
ATOM 4706 O O . GLY B 1 260 ? 27.638 15.847 61.228 1.00 25.17 252 GLY B O 1
ATOM 4707 N N . VAL B 1 261 ? 29.676 16.299 62.081 1.00 28.49 253 VAL B N 1
ATOM 4708 C CA . VAL B 1 261 ? 29.313 15.820 63.414 1.00 21.91 253 VAL B CA 1
ATOM 4709 C C . VAL B 1 261 ? 28.638 16.951 64.182 1.00 23.98 253 VAL B C 1
ATOM 4710 O O . VAL B 1 261 ? 29.240 17.998 64.445 1.00 21.78 253 VAL B O 1
ATOM 4714 N N . HIS B 1 262 ? 27.382 16.736 64.554 1.00 13.89 254 HIS B N 1
ATOM 4715 C CA . HIS B 1 262 ? 26.616 17.698 65.329 1.00 13.19 254 HIS B CA 1
ATOM 4716 C C . HIS B 1 262 ? 26.545 17.232 66.772 1.00 12.46 254 HIS B C 1
ATOM 4717 O O . HIS B 1 262 ? 26.404 16.036 67.037 1.00 14.43 254 HIS B O 1
ATOM 4724 N N . LYS B 1 263 ? 26.665 18.179 67.699 1.00 13.60 255 LYS B N 1
ATOM 4725 C CA . LYS B 1 263 ? 26.778 17.886 69.121 1.00 12.55 255 LYS B CA 1
ATOM 4726 C C . LYS B 1 263 ? 25.825 18.771 69.908 1.00 12.19 255 LYS B C 1
ATOM 4727 O O . LYS B 1 263 ? 25.366 19.808 69.421 1.00 15.84 255 LYS B O 1
ATOM 4733 N N . THR B 1 264 ? 25.538 18.368 71.147 1.00 10.54 256 THR B N 1
ATOM 4734 C CA . THR B 1 264 ? 24.847 19.282 72.049 1.00 9.49 256 THR B CA 1
ATOM 4735 C C . THR B 1 264 ? 25.787 20.414 72.430 1.00 13.00 256 THR B C 1
ATOM 4736 O O . THR B 1 264 ? 26.839 20.181 73.039 1.00 15.28 256 THR B O 1
ATOM 4740 N N . TYR B 1 265 ? 25.409 21.639 72.085 1.00 9.61 257 TYR B N 1
ATOM 4741 C CA . TYR B 1 265 ? 26.039 22.827 72.636 1.00 11.39 257 TYR B CA 1
ATOM 4742 C C . TYR B 1 265 ? 24.976 23.528 73.469 1.00 9.97 257 TYR B C 1
ATOM 4743 O O . TYR B 1 265 ? 23.936 23.924 72.934 1.00 13.43 257 TYR B O 1
ATOM 4752 N N . ASP B 1 266 ? 25.207 23.607 74.784 1.00 10.59 258 ASP B N 1
ATOM 4753 C CA . ASP B 1 266 ? 24.149 24.064 75.684 1.00 8.59 258 ASP B CA 1
ATOM 4754 C C . ASP B 1 266 ? 23.905 25.560 75.527 1.00 11.52 258 ASP B C 1
ATOM 4755 O O . ASP B 1 266 ? 22.768 26.021 75.665 1.00 11.17 258 ASP B O 1
ATOM 4760 N N . ILE B 1 267 ? 24.977 26.322 75.283 1.00 9.08 259 ILE B N 1
ATOM 4761 C CA . ILE B 1 267 ? 24.991 27.768 75.038 1.00 11.72 259 ILE B CA 1
ATOM 4762 C C . ILE B 1 267 ? 24.682 28.547 76.311 1.00 7.97 259 ILE B C 1
ATOM 4763 O O . ILE B 1 267 ? 25.488 29.381 76.739 1.00 10.56 259 ILE B O 1
ATOM 4768 N N . LYS B 1 268 ? 23.528 28.288 76.935 1.00 7.94 260 LYS B N 1
ATOM 4769 C CA . LYS B 1 268 ? 23.149 28.982 78.164 1.00 7.79 260 LYS B CA 1
ATOM 4770 C C . LYS B 1 268 ? 23.439 28.130 79.392 1.00 7.89 260 LYS B C 1
ATOM 4771 O O . LYS B 1 268 ? 22.988 26.978 79.486 1.00 8.40 260 LYS B O 1
ATOM 4777 N N . PHE B 1 269 ? 24.187 28.708 80.321 1.00 6.41 261 PHE B N 1
ATOM 4778 C CA . PHE B 1 269 ? 24.616 28.064 81.550 1.00 8.76 261 PHE B CA 1
ATOM 4779 C C . PHE B 1 269 ? 24.190 28.912 82.731 1.00 7.55 261 PHE B C 1
ATOM 4780 O O . PHE B 1 269 ? 23.995 30.125 82.610 1.00 7.63 261 PHE B O 1
ATOM 4788 N N . ILE B 1 270 ? 24.030 28.251 83.868 1.00 6.58 262 ILE B N 1
ATOM 4789 C CA . ILE B 1 270 ? 23.802 28.908 85.145 1.00 7.76 262 ILE B CA 1
ATOM 4790 C C . ILE B 1 270 ? 25.063 28.723 85.976 1.00 5.95 262 ILE B C 1
ATOM 4791 O O . ILE B 1 270 ? 25.549 27.601 86.140 1.00 7.43 262 ILE B O 1
ATOM 4796 N N . ASP B 1 271 ? 25.595 29.824 86.487 1.00 5.66 263 ASP B N 1
ATOM 4797 C CA . ASP B 1 271 ? 26.959 29.878 87.004 1.00 6.09 263 ASP B CA 1
ATOM 4798 C C . ASP B 1 271 ? 26.907 30.454 88.413 1.00 8.20 263 ASP B C 1
ATOM 4799 O O . ASP B 1 271 ? 26.566 31.626 88.587 1.00 8.48 263 ASP B O 1
ATOM 4804 N N . LEU B 1 272 ? 27.240 29.649 89.431 1.00 5.87 264 LEU B N 1
ATOM 4805 C CA . LEU B 1 272 ? 27.219 30.157 90.805 1.00 8.66 264 LEU B CA 1
ATOM 4806 C C . LEU B 1 272 ? 28.604 30.511 91.345 1.00 6.29 264 LEU B C 1
ATOM 4807 O O . LEU B 1 272 ? 28.732 30.781 92.549 1.00 7.51 264 LEU B O 1
ATOM 4812 N N . ARG B 1 273 ? 29.634 30.541 90.492 1.00 6.34 265 ARG B N 1
ATOM 4813 C CA . ARG B 1 273 ? 31.001 30.651 91.000 1.00 9.10 265 ARG B CA 1
ATOM 4814 C C . ARG B 1 273 ? 31.257 31.987 91.687 1.00 10.16 265 ARG B C 1
ATOM 4815 O O . ARG B 1 273 ? 32.068 32.044 92.620 1.00 12.13 265 ARG B O 1
ATOM 4823 N N . LYS B 1 274 ? 30.573 33.061 91.269 1.00 9.85 266 LYS B N 1
ATOM 4824 C CA . LYS B 1 274 ? 30.751 34.343 91.950 1.00 11.91 266 LYS B CA 1
ATOM 4825 C C . LYS B 1 274 ? 30.230 34.314 93.375 1.00 17.17 266 LYS B C 1
ATOM 4826 O O . LYS B 1 274 ? 30.629 35.159 94.187 1.00 17.50 266 LYS B O 1
ATOM 4832 N N . LEU B 1 275 ? 29.378 33.352 93.701 1.00 12.17 267 LEU B N 1
ATOM 4833 C CA . LEU B 1 275 ? 28.808 33.216 95.030 1.00 10.49 267 LEU B CA 1
ATOM 4834 C C . LEU B 1 275 ? 29.613 32.273 95.915 1.00 19.15 267 LEU B C 1
ATOM 4835 O O . LEU B 1 275 ? 29.151 31.919 97.005 1.00 26.82 267 LEU B O 1
ATOM 4840 N N . GLY B 1 276 ? 30.798 31.855 95.470 1.00 14.52 268 GLY B N 1
ATOM 4841 C CA . GLY B 1 276 ? 31.589 30.922 96.249 1.00 16.87 268 GLY B CA 1
ATOM 4842 C C . GLY B 1 276 ? 31.180 29.477 96.109 1.00 16.65 268 GLY B C 1
ATOM 4843 O O . GLY B 1 276 ? 31.720 28.620 96.820 1.00 16.96 268 GLY B O 1
ATOM 4844 N N . ALA B 1 277 ? 30.227 29.181 95.228 1.00 14.52 269 ALA B N 1
ATOM 4845 C CA . ALA B 1 277 ? 29.795 27.820 94.965 1.00 13.42 269 ALA B CA 1
ATOM 4846 C C . ALA B 1 277 ? 30.395 27.405 93.633 1.00 10.65 269 ALA B C 1
ATOM 4847 O O . ALA B 1 277 ? 29.936 27.888 92.588 1.00 7.84 269 ALA B O 1
ATOM 4849 N N . PRO B 1 278 ? 31.431 26.528 93.607 1.00 7.60 270 PRO B N 1
ATOM 4850 C CA . PRO B 1 278 ? 32.318 26.416 92.443 1.00 6.79 270 PRO B CA 1
ATOM 4851 C C . PRO B 1 278 ? 31.785 25.545 91.308 1.00 12.39 270 PRO B C 1
ATOM 4852 O O . PRO B 1 278 ? 32.463 24.631 90.828 1.00 11.29 270 PRO B O 1
ATOM 4856 N N . TRP B 1 279 ? 30.569 25.847 90.853 1.00 9.74 271 TRP B N 1
ATOM 4857 C CA . TRP B 1 279 ? 29.877 25.027 89.861 1.00 10.63 271 TRP B CA 1
ATOM 4858 C C . TRP B 1 279 ? 29.127 25.912 88.876 1.00 9.38 271 TRP B C 1
ATOM 4859 O O . TRP B 1 279 ? 28.555 26.936 89.260 1.00 8.42 271 TRP B O 1
ATOM 4870 N N . ALA B 1 280 ? 29.131 25.498 87.609 1.00 9.33 272 ALA B N 1
ATOM 4871 C CA . ALA B 1 280 ? 28.346 26.110 86.544 1.00 7.88 272 ALA B CA 1
ATOM 4872 C C . ALA B 1 280 ? 27.852 24.983 85.644 1.00 8.07 272 ALA B C 1
ATOM 4873 O O . ALA B 1 280 ? 28.578 24.013 85.423 1.00 7.13 272 ALA B O 1
ATOM 4875 N N . TRP B 1 281 ? 26.619 25.068 85.156 1.00 7.06 273 TRP B N 1
ATOM 4876 C CA . TRP B 1 281 ? 26.021 23.909 84.501 1.00 5.85 273 TRP B CA 1
ATOM 4877 C C . TRP B 1 281 ? 25.031 24.366 83.437 1.00 7.25 273 TRP B C 1
ATOM 4878 O O . TRP B 1 281 ? 24.621 25.534 83.407 1.00 6.55 273 TRP B O 1
ATOM 4889 N N . PRO B 1 282 ? 24.612 23.463 82.542 1.00 6.02 274 PRO B N 1
ATOM 4890 C CA . PRO B 1 282 ? 23.636 23.861 81.512 1.00 6.52 274 PRO B CA 1
ATOM 4891 C C . PRO B 1 282 ? 22.283 24.190 82.117 1.00 5.94 274 PRO B C 1
ATOM 4892 O O . PRO B 1 282 ? 21.811 23.510 83.029 1.00 5.81 274 PRO B O 1
ATOM 4896 N N . GLU B 1 283 ? 21.638 25.229 81.577 1.00 6.03 275 GLU B N 1
ATOM 4897 C CA . GLU B 1 283 ? 20.266 25.503 82.002 1.00 7.84 275 GLU B CA 1
ATOM 4898 C C . GLU B 1 283 ? 19.347 24.306 81.769 1.00 7.49 275 GLU B C 1
ATOM 4899 O O . GLU B 1 283 ? 18.367 24.130 82.501 1.00 6.74 275 GLU B O 1
ATOM 4905 N N . THR B 1 284 ? 19.639 23.460 80.775 1.00 6.97 276 THR B N 1
ATOM 4906 C CA . THR B 1 284 ? 18.777 22.298 80.584 1.00 8.10 276 THR B CA 1
ATOM 4907 C C . THR B 1 284 ? 18.901 21.272 81.705 1.00 10.17 276 THR B C 1
ATOM 4908 O O . THR B 1 284 ? 18.057 20.371 81.784 1.00 10.99 276 THR B O 1
ATOM 4912 N N . GLN B 1 285 ? 19.915 21.378 82.568 1.00 6.04 277 GLN B N 1
ATOM 4913 C CA . GLN B 1 285 ? 20.019 20.524 83.746 1.00 5.93 277 GLN B CA 1
ATOM 4914 C C . GLN B 1 285 ? 19.487 21.225 84.990 1.00 7.37 277 GLN B C 1
ATOM 4915 O O . GLN B 1 285 ? 19.915 20.931 86.118 1.00 8.34 277 GLN B O 1
ATOM 4921 N N . ASP B 1 286 ? 18.555 22.150 84.798 1.00 6.87 278 ASP B N 1
ATOM 4922 C CA . ASP B 1 286 ? 18.004 22.979 85.859 1.00 7.75 278 ASP B CA 1
ATOM 4923 C C . ASP B 1 286 ? 16.487 22.961 85.744 1.00 7.07 278 ASP B C 1
ATOM 4924 O O . ASP B 1 286 ? 15.944 23.065 84.639 1.00 7.88 278 ASP B O 1
ATOM 4929 N N . HIS B 1 287 ? 15.789 22.815 86.877 1.00 5.65 279 HIS B N 1
ATOM 4930 C CA . HIS B 1 287 ? 14.326 22.904 86.819 1.00 5.83 279 HIS B CA 1
ATOM 4931 C C . HIS B 1 287 ? 13.862 24.257 86.293 1.00 7.87 279 HIS B C 1
ATOM 4932 O O . HIS B 1 287 ? 12.775 24.356 85.697 1.00 7.50 279 HIS B O 1
ATOM 4939 N N . ALA B 1 288 ? 14.641 25.303 86.554 1.00 6.49 280 ALA B N 1
ATOM 4940 C CA . ALA B 1 288 ? 14.431 26.628 85.962 1.00 5.85 280 ALA B CA 1
ATOM 4941 C C . ALA B 1 288 ? 13.021 27.139 86.247 1.00 6.07 280 ALA B C 1
ATOM 4942 O O . ALA B 1 288 ? 12.300 27.589 85.351 1.00 8.29 280 ALA B O 1
ATOM 4944 N N . LYS B 1 289 ? 12.639 27.056 87.517 1.00 6.02 281 LYS B N 1
ATOM 4945 C CA . LYS B 1 289 ? 11.335 27.504 87.985 1.00 6.68 281 LYS B CA 1
ATOM 4946 C C . LYS B 1 289 ? 11.442 28.807 88.759 1.00 9.40 281 LYS B C 1
ATOM 4947 O O . LYS B 1 289 ? 10.594 29.108 89.604 1.00 10.82 281 LYS B O 1
ATOM 4953 N N . TRP B 1 290 ? 12.479 29.584 88.471 1.00 8.41 282 TRP B N 1
ATOM 4954 C CA . TRP B 1 290 ? 12.665 30.913 89.016 1.00 8.55 282 TRP B CA 1
ATOM 4955 C C . TRP B 1 290 ? 12.861 31.893 87.866 1.00 7.70 282 TRP B C 1
ATOM 4956 O O . TRP B 1 290 ? 13.221 31.514 86.748 1.00 7.10 282 TRP B O 1
ATOM 4967 N N . GLY B 1 291 ? 12.634 33.169 88.157 1.00 6.58 283 GLY B N 1
ATOM 4968 C CA . GLY B 1 291 ? 12.865 34.214 87.180 1.00 7.72 283 GLY B CA 1
ATOM 4969 C C . GLY B 1 291 ? 12.983 35.532 87.906 1.00 7.27 283 GLY B C 1
ATOM 4970 O O . GLY B 1 291 ? 12.513 35.676 89.039 1.00 9.51 283 GLY B O 1
ATOM 4971 N N . ILE B 1 292 ? 13.630 36.495 87.249 1.00 7.10 284 ILE B N 1
ATOM 4972 C CA . ILE B 1 292 ? 13.732 37.849 87.784 1.00 7.36 284 ILE B CA 1
ATOM 4973 C C . ILE B 1 292 ? 13.258 38.834 86.728 1.00 7.80 284 ILE B C 1
ATOM 4974 O O . ILE B 1 292 ? 13.181 38.518 85.544 1.00 8.53 284 ILE B O 1
ATOM 4979 N N . THR B 1 293 ? 12.914 40.037 87.180 1.00 8.07 285 THR B N 1
ATOM 4980 C CA . THR B 1 293 ? 12.510 41.095 86.264 1.00 10.47 285 THR B CA 1
ATOM 4981 C C . THR B 1 293 ? 13.725 41.916 85.829 1.00 10.11 285 THR B C 1
ATOM 4982 O O . THR B 1 293 ? 14.806 41.843 86.418 1.00 12.47 285 THR B O 1
ATOM 4986 N N . THR B 1 294 ? 13.537 42.723 84.784 1.00 9.77 286 THR B N 1
ATOM 4987 C CA . THR B 1 294 ? 14.629 43.572 84.316 1.00 10.47 286 THR B CA 1
ATOM 4988 C C . THR B 1 294 ? 14.806 44.818 85.168 1.00 13.72 286 THR B C 1
ATOM 4989 O O . THR B 1 294 ? 15.889 45.417 85.144 1.00 15.73 286 THR B O 1
ATOM 4993 N N . THR B 1 295 ? 13.768 45.239 85.890 1.00 13.75 287 THR B N 1
ATOM 4994 C CA . THR B 1 295 ? 13.844 46.365 86.808 1.00 15.62 287 THR B CA 1
ATOM 4995 C C . THR B 1 295 ? 13.033 46.034 88.052 1.00 17.63 287 THR B C 1
ATOM 4996 O O . THR B 1 295 ? 12.235 45.096 88.062 1.00 13.44 287 THR B O 1
ATOM 5000 N N . ASP B 1 296 ? 13.249 46.832 89.103 1.00 12.47 288 ASP B N 1
ATOM 5001 C CA A ASP B 1 296 ? 12.495 46.812 90.354 0.44 13.81 288 ASP B CA 1
ATOM 5002 C CA B ASP B 1 296 ? 12.465 46.794 90.340 0.56 13.87 288 ASP B CA 1
ATOM 5003 C C . ASP B 1 296 ? 12.712 45.545 91.177 1.00 10.38 288 ASP B C 1
ATOM 5004 O O . ASP B 1 296 ? 11.946 45.274 92.106 1.00 11.18 288 ASP B O 1
ATOM 5013 N N . ASN B 1 297 ? 13.748 44.763 90.859 1.00 10.28 289 ASN B N 1
ATOM 5014 C CA . ASN B 1 297 ? 14.316 43.790 91.791 1.00 10.05 289 ASN B CA 1
ATOM 5015 C C . ASN B 1 297 ? 13.364 42.659 92.183 1.00 10.41 289 ASN B C 1
ATOM 5016 O O . ASN B 1 297 ? 13.493 42.094 93.274 1.00 9.39 289 ASN B O 1
ATOM 5021 N N . TRP B 1 298 ? 12.439 42.275 91.303 1.00 10.38 290 TRP B N 1
ATOM 5022 C CA . TRP B 1 298 ? 11.543 41.157 91.608 1.00 9.03 290 TRP B CA 1
ATOM 5023 C C . TRP B 1 298 ? 12.238 39.813 91.409 1.00 10.66 290 TRP B C 1
ATOM 5024 O O . TRP B 1 298 ? 12.905 39.583 90.393 1.00 7.81 290 TRP B O 1
ATOM 5035 N N . VAL B 1 299 ? 12.079 38.929 92.391 1.00 7.70 291 VAL B N 1
ATOM 5036 C CA . VAL B 1 299 ? 12.519 37.541 92.327 1.00 8.00 291 VAL B CA 1
ATOM 5037 C C . VAL B 1 299 ? 11.273 36.677 92.397 1.00 8.32 291 VAL B C 1
ATOM 5038 O O . VAL B 1 299 ? 10.442 36.865 93.290 1.00 7.61 291 VAL B O 1
ATOM 5042 N N . CYS B 1 300 ? 11.140 35.746 91.457 1.00 7.73 292 CYS B N 1
ATOM 5043 C CA . CYS B 1 300 ? 10.016 34.823 91.415 1.00 8.91 292 CYS B CA 1
ATOM 5044 C C . CYS B 1 300 ? 10.545 33.411 91.586 1.00 8.21 292 CYS B C 1
ATOM 5045 O O . CYS B 1 300 ? 11.485 33.015 90.897 1.00 7.08 292 CYS B O 1
ATOM 5048 N N . VAL B 1 301 ? 9.948 32.669 92.509 1.00 6.89 293 VAL B N 1
ATOM 5049 C CA . VAL B 1 301 ? 10.270 31.261 92.744 1.00 6.72 293 VAL B CA 1
ATOM 5050 C C . VAL B 1 301 ? 8.948 30.518 92.764 1.00 7.06 293 VAL B C 1
ATOM 5051 O O . VAL B 1 301 ? 8.034 30.901 93.502 1.00 9.12 293 VAL B O 1
ATOM 5055 N N . GLY B 1 302 ? 8.835 29.454 91.964 1.00 7.90 294 GLY B N 1
ATOM 5056 C CA . GLY B 1 302 ? 7.533 28.820 91.895 1.00 7.47 294 GLY B CA 1
ATOM 5057 C C . GLY B 1 302 ? 7.474 27.458 91.243 1.00 7.89 294 GLY B C 1
ATOM 5058 O O . GLY B 1 302 ? 8.431 26.680 91.292 1.00 8.46 294 GLY B O 1
ATOM 5059 N N . ASP B 1 303 ? 6.299 27.151 90.680 1.00 8.80 295 ASP B N 1
ATOM 5060 C CA . ASP B 1 303 ? 5.970 25.833 90.157 1.00 8.33 295 ASP B CA 1
ATOM 5061 C C . ASP B 1 303 ? 6.172 25.702 88.659 1.00 8.36 295 ASP B C 1
ATOM 5062 O O . ASP B 1 303 ? 6.155 24.577 88.147 1.00 11.75 295 ASP B O 1
ATOM 5067 N N . ILE B 1 304 ? 6.248 26.819 87.940 1.00 9.97 296 ILE B N 1
ATOM 5068 C CA . ILE B 1 304 ? 6.161 26.843 86.485 1.00 9.02 296 ILE B CA 1
ATOM 5069 C C . ILE B 1 304 ? 7.544 27.137 85.928 1.00 9.32 296 ILE B C 1
ATOM 5070 O O . ILE B 1 304 ? 8.192 28.106 86.348 1.00 9.66 296 ILE B O 1
ATOM 5075 N N . ASN B 1 305 ? 8.000 26.319 84.979 1.00 9.88 297 ASN B N 1
ATOM 5076 C CA . ASN B 1 305 ? 9.323 26.563 84.420 1.00 7.79 297 ASN B CA 1
ATOM 5077 C C . ASN B 1 305 ? 9.218 27.507 83.218 1.00 9.46 297 ASN B C 1
ATOM 5078 O O . ASN B 1 305 ? 8.201 28.171 83.001 1.00 9.06 297 ASN B O 1
ATOM 5083 N N . ARG B 1 306 ? 10.298 27.606 82.447 1.00 8.72 298 ARG B N 1
ATOM 5084 C CA . ARG B 1 306 ? 10.427 28.612 81.397 1.00 8.19 298 ARG B CA 1
ATOM 5085 C C . ARG B 1 306 ? 10.024 28.107 80.016 1.00 8.86 298 ARG B C 1
ATOM 5086 O O . ARG B 1 306 ? 10.055 28.884 79.057 1.00 10.42 298 ARG B O 1
ATOM 5094 N N . MET B 1 307 ? 9.650 26.840 79.880 1.00 9.14 299 MET B N 1
ATOM 5095 C CA . MET B 1 307 ? 9.343 26.305 78.560 1.00 10.13 299 MET B CA 1
ATOM 5096 C C . MET B 1 307 ? 8.071 26.935 77.995 1.00 11.20 299 MET B C 1
ATOM 5097 O O . MET B 1 307 ? 7.089 27.153 78.717 1.00 10.59 299 MET B O 1
ATOM 5102 N N . VAL B 1 308 ? 8.100 27.230 76.691 1.00 13.85 300 VAL B N 1
ATOM 5103 C CA . VAL B 1 308 ? 6.901 27.722 76.006 1.00 14.01 300 VAL B CA 1
ATOM 5104 C C . VAL B 1 308 ? 5.796 26.684 76.075 1.00 15.36 300 VAL B C 1
ATOM 5105 O O . VAL B 1 308 ? 4.619 27.017 76.266 1.00 17.20 300 VAL B O 1
ATOM 5109 N N . THR B 1 309 ? 6.155 25.412 75.927 1.00 14.81 301 THR B N 1
ATOM 5110 C CA . THR B 1 309 ? 5.173 24.336 75.963 1.00 15.23 301 THR B CA 1
ATOM 5111 C C . THR B 1 309 ? 4.803 24.040 77.410 1.00 17.31 301 THR B C 1
ATOM 5112 O O . THR B 1 309 ? 5.682 23.800 78.245 1.00 17.30 301 THR B O 1
ATOM 5116 N N . GLN B 1 310 ? 3.504 24.085 77.710 1.00 19.71 302 GLN B N 1
ATOM 5117 C CA . GLN B 1 310 ? 3.009 23.860 79.061 1.00 12.92 302 GLN B CA 1
ATOM 5118 C C . GLN B 1 310 ? 1.730 23.043 78.991 1.00 18.33 302 GLN B C 1
ATOM 5119 O O . GLN B 1 310 ? 1.029 23.036 77.976 1.00 23.96 302 GLN B O 1
ATOM 5125 N N . GLU B 1 311 ? 1.427 22.358 80.088 1.00 18.67 303 GLU B N 1
ATOM 5126 C CA . GLU B 1 311 ? 0.167 21.637 80.216 1.00 20.97 303 GLU B CA 1
ATOM 5127 C C . GLU B 1 311 ? -0.913 22.544 80.796 1.00 23.38 303 GLU B C 1
ATOM 5128 O O . GLU B 1 311 ? -0.629 23.526 81.487 1.00 21.97 303 GLU B O 1
ATOM 5134 N N . LYS B 1 312 ? -2.174 22.184 80.530 1.00 15.97 304 LYS B N 1
ATOM 5135 C CA . LYS B 1 312 ? -3.312 22.925 81.083 1.00 21.86 304 LYS B CA 1
ATOM 5136 C C . LYS B 1 312 ? -3.574 22.400 82.491 1.00 19.88 304 LYS B C 1
ATOM 5137 O O . LYS B 1 312 ? -4.444 21.559 82.731 1.00 19.02 304 LYS B O 1
ATOM 5143 N N . ARG B 1 313 ? -2.766 22.884 83.430 1.00 19.12 305 ARG B N 1
ATOM 5144 C CA . ARG B 1 313 ? -2.835 22.488 84.828 1.00 15.36 305 ARG B CA 1
ATOM 5145 C C . ARG B 1 313 ? -2.538 23.714 85.676 1.00 16.43 305 ARG B C 1
ATOM 5146 O O . ARG B 1 313 ? -1.901 24.666 85.217 1.00 19.66 305 ARG B O 1
ATOM 5154 N N . GLY B 1 314 ? -3.010 23.693 86.915 1.00 14.14 306 GLY B N 1
ATOM 5155 C CA . GLY B 1 314 ? -2.768 24.816 87.796 1.00 13.58 306 GLY B CA 1
ATOM 5156 C C . GLY B 1 314 ? -1.327 24.889 88.266 1.00 12.52 306 GLY B C 1
ATOM 5157 O O . GLY B 1 314 ? -0.552 23.937 88.170 1.00 13.35 306 GLY B O 1
ATOM 5158 N N . GLY B 1 315 ? -0.972 26.053 88.788 1.00 12.03 307 GLY B N 1
ATOM 5159 C CA . GLY B 1 315 ? 0.340 26.289 89.359 1.00 11.13 307 GLY B CA 1
ATOM 5160 C C . GLY B 1 315 ? 0.562 27.775 89.488 1.00 13.30 307 GLY B C 1
ATOM 5161 O O . GLY B 1 315 ? -0.196 28.576 88.968 1.00 13.46 307 GLY B O 1
ATOM 5162 N N . GLY B 1 316 ? 1.632 28.141 90.192 1.00 11.38 308 GLY B N 1
ATOM 5163 C CA . GLY B 1 316 ? 1.843 29.569 90.378 1.00 9.96 308 GLY B CA 1
ATOM 5164 C C . GLY B 1 316 ? 3.270 29.846 90.799 1.00 9.21 308 GLY B C 1
ATOM 5165 O O . GLY B 1 316 ? 4.117 28.951 90.841 1.00 10.61 308 GLY B O 1
ATOM 5166 N N . THR B 1 317 ? 3.533 31.109 91.117 1.00 9.09 309 THR B N 1
ATOM 5167 C CA . THR B 1 317 ? 4.867 31.498 91.549 1.00 8.51 309 THR B CA 1
ATOM 5168 C C . THR B 1 317 ? 4.736 32.506 92.687 1.00 11.31 309 THR B C 1
ATOM 5169 O O . THR B 1 317 ? 3.701 33.169 92.829 1.00 11.17 309 THR B O 1
ATOM 5173 N N . ILE B 1 318 ? 5.747 32.530 93.560 1.00 8.79 310 ILE B N 1
ATOM 5174 C CA . ILE B 1 318 ? 5.872 33.555 94.594 1.00 8.49 310 ILE B CA 1
ATOM 5175 C C . ILE B 1 318 ? 6.764 34.660 94.048 1.00 9.58 310 ILE B C 1
ATOM 5176 O O . ILE B 1 318 ? 7.858 34.385 93.562 1.00 10.22 310 ILE B O 1
ATOM 5181 N N . ALA B 1 319 ? 6.324 35.909 94.154 1.00 8.65 311 ALA B N 1
ATOM 5182 C CA . ALA B 1 319 ? 7.150 37.041 93.735 1.00 9.05 311 ALA B CA 1
ATOM 5183 C C . ALA B 1 319 ? 7.405 37.971 94.915 1.00 10.35 311 ALA B C 1
ATOM 5184 O O . ALA B 1 319 ? 6.490 38.283 95.680 1.00 9.39 311 ALA B O 1
ATOM 5186 N N . PHE B 1 320 ? 8.652 38.419 95.069 1.00 8.65 312 PHE B N 1
ATOM 5187 C CA . PHE B 1 320 ? 8.935 39.381 96.124 1.00 9.06 312 PHE B CA 1
ATOM 5188 C C . PHE B 1 320 ? 10.118 40.215 95.667 1.00 8.96 312 PHE B C 1
ATOM 5189 O O . PHE B 1 320 ? 10.829 39.841 94.734 1.00 8.51 312 PHE B O 1
ATOM 5197 N N . GLN B 1 321 ? 10.299 41.381 96.293 1.00 9.77 313 GLN B N 1
ATOM 5198 C CA . GLN B 1 321 ? 11.379 42.272 95.885 1.00 9.55 313 GLN B CA 1
ATOM 5199 C C . GLN B 1 321 ? 12.569 42.088 96.813 1.00 11.63 313 GLN B C 1
ATOM 5200 O O . GLN B 1 321 ? 12.413 42.093 98.039 1.00 12.41 313 GLN B O 1
ATOM 5206 N N . ASP B 1 322 ? 13.752 41.925 96.228 1.00 9.14 314 ASP B N 1
ATOM 5207 C CA . ASP B 1 322 ? 14.942 41.710 97.048 1.00 9.15 314 ASP B CA 1
ATOM 5208 C C . ASP B 1 322 ? 16.176 42.135 96.261 1.00 10.80 314 ASP B C 1
ATOM 5209 O O . ASP B 1 322 ? 16.703 41.350 95.463 1.00 9.49 314 ASP B O 1
ATOM 5214 N N . PRO B 1 323 ? 16.655 43.367 96.445 1.00 9.67 315 PRO B N 1
ATOM 5215 C CA . PRO B 1 323 ? 17.796 43.831 95.643 1.00 10.12 315 PRO B CA 1
ATOM 5216 C C . PRO B 1 323 ? 19.009 42.921 95.730 1.00 12.38 315 PRO B C 1
ATOM 5217 O O . PRO B 1 323 ? 19.693 42.725 94.719 1.00 10.61 315 PRO B O 1
ATOM 5221 N N . LYS B 1 324 ? 19.306 42.360 96.907 1.00 11.44 316 LYS B N 1
ATOM 5222 C CA . LYS B 1 324 ? 20.513 41.544 97.021 1.00 12.05 316 LYS B CA 1
ATOM 5223 C C . LYS B 1 324 ? 20.346 40.223 96.279 1.00 8.49 316 LYS B C 1
ATOM 5224 O O . LYS B 1 324 ? 21.239 39.798 95.542 1.00 10.07 316 LYS B O 1
ATOM 5230 N N . LEU B 1 325 ? 19.221 39.543 96.486 1.00 8.20 317 LEU B N 1
ATOM 5231 C CA . LEU B 1 325 ? 19.037 38.267 95.799 1.00 8.42 317 LEU B CA 1
ATOM 5232 C C . LEU B 1 325 ? 18.870 38.469 94.299 1.00 8.84 317 LEU B C 1
ATOM 5233 O O . LEU B 1 325 ? 19.344 37.639 93.503 1.00 7.43 317 LEU B O 1
ATOM 5238 N N . TRP B 1 326 ? 18.228 39.573 93.898 1.00 7.61 318 TRP B N 1
ATOM 5239 C CA . TRP B 1 326 ? 18.055 39.856 92.480 1.00 10.88 318 TRP B CA 1
ATOM 5240 C C . TRP B 1 326 ? 19.407 39.980 91.795 1.00 9.00 318 TRP B C 1
ATOM 5241 O O . TRP B 1 326 ? 19.642 39.391 90.732 1.00 9.34 318 TRP B O 1
ATOM 5252 N N . LYS B 1 327 ? 20.324 40.721 92.416 1.00 7.95 319 LYS B N 1
ATOM 5253 C CA . LYS B 1 327 ? 21.643 40.901 91.822 1.00 8.11 319 LYS B CA 1
ATOM 5254 C C . LYS B 1 327 ? 22.388 39.576 91.708 1.00 8.70 319 LYS B C 1
ATOM 5255 O O . LYS B 1 327 ? 22.990 39.279 90.666 1.00 9.00 319 LYS B O 1
ATOM 5261 N N . ALA B 1 328 ? 22.345 38.760 92.764 1.00 7.54 320 ALA B N 1
ATOM 5262 C CA . ALA B 1 328 ? 23.032 37.472 92.728 1.00 7.36 320 ALA B CA 1
ATOM 5263 C C . ALA B 1 328 ? 22.492 36.597 91.608 1.00 6.81 320 ALA B C 1
ATOM 5264 O O . ALA B 1 328 ? 23.262 35.988 90.856 1.00 7.59 320 ALA B O 1
ATOM 5266 N N . LEU B 1 329 ? 21.168 36.556 91.456 1.00 6.70 321 LEU B N 1
ATOM 5267 C CA . LEU B 1 329 ? 20.593 35.702 90.418 1.00 7.43 321 LEU B CA 1
ATOM 5268 C C . LEU B 1 329 ? 20.864 36.267 89.030 1.00 8.00 321 LEU B C 1
ATOM 5269 O O . LEU B 1 329 ? 21.112 35.514 88.087 1.00 7.50 321 LEU B O 1
ATOM 5274 N N . CYS B 1 330 ? 20.821 37.595 88.886 1.00 6.79 322 CYS B N 1
ATOM 5275 C CA . CYS B 1 330 ? 21.172 38.214 87.612 1.00 8.10 322 CYS B CA 1
ATOM 5276 C C . CYS B 1 330 ? 22.552 37.779 87.153 1.00 12.05 322 CYS B C 1
ATOM 5277 O O . CYS B 1 330 ? 22.751 37.440 85.978 1.00 10.37 322 CYS B O 1
ATOM 5280 N N . GLU B 1 331 ? 23.505 37.751 88.072 1.00 7.19 323 GLU B N 1
ATOM 5281 C CA . GLU B 1 331 ? 24.894 37.516 87.717 1.00 8.25 323 GLU B CA 1
ATOM 5282 C C . GLU B 1 331 ? 25.224 36.038 87.530 1.00 14.32 323 GLU B C 1
ATOM 5283 O O . GLU B 1 331 ? 26.386 35.722 87.244 1.00 10.09 323 GLU B O 1
ATOM 5289 N N . THR B 1 332 ? 24.231 35.142 87.622 1.00 8.28 324 THR B N 1
ATOM 5290 C CA . THR B 1 332 ? 24.450 33.721 87.329 1.00 6.69 324 THR B CA 1
ATOM 5291 C C . THR B 1 332 ? 24.420 33.402 85.838 1.00 9.41 324 THR B C 1
ATOM 5292 O O . THR B 1 332 ? 24.771 32.280 85.475 1.00 7.90 324 THR B O 1
ATOM 5296 N N . ASP B 1 333 ? 24.029 34.345 84.972 1.00 6.96 325 ASP B N 1
ATOM 5297 C CA . ASP B 1 333 ? 24.059 34.094 83.532 1.00 9.07 325 ASP B CA 1
ATOM 5298 C C . ASP B 1 333 ? 25.471 33.747 83.069 1.00 9.42 325 ASP B C 1
ATOM 5299 O O . ASP B 1 333 ? 26.455 34.372 83.487 1.00 9.74 325 ASP B O 1
ATOM 5304 N N . LEU B 1 334 ? 25.564 32.769 82.168 1.00 7.38 326 LEU B N 1
ATOM 5305 C CA . LEU B 1 334 ? 26.812 32.478 81.468 1.00 10.53 326 LEU B CA 1
ATOM 5306 C C . LEU B 1 334 ? 26.452 32.001 80.069 1.00 10.98 326 LEU B C 1
ATOM 5307 O O . LEU B 1 334 ? 25.693 31.033 79.930 1.00 8.74 326 LEU B O 1
ATOM 5312 N N . ILE B 1 335 ? 26.972 32.687 79.048 1.00 11.09 327 ILE B N 1
ATOM 5313 C CA . ILE B 1 335 ? 26.740 32.352 77.645 1.00 11.66 327 ILE B CA 1
ATOM 5314 C C . ILE B 1 335 ? 28.057 31.886 77.043 1.00 10.57 327 ILE B C 1
ATOM 5315 O O . ILE B 1 335 ? 29.040 32.639 77.036 1.00 15.94 327 ILE B O 1
ATOM 5320 N N . ILE B 1 336 ? 28.079 30.662 76.524 1.00 10.17 328 ILE B N 1
ATOM 5321 C CA . ILE B 1 336 ? 29.248 30.146 75.814 1.00 10.36 328 ILE B CA 1
ATOM 5322 C C . ILE B 1 336 ? 28.832 29.819 74.386 1.00 14.55 328 ILE B C 1
ATOM 5323 O O . ILE B 1 336 ? 28.034 28.896 74.177 1.00 15.09 328 ILE B O 1
ATOM 5328 N N . PRO B 1 337 ? 29.335 30.535 73.380 1.00 15.36 329 PRO B N 1
ATOM 5329 C CA . PRO B 1 337 ? 28.926 30.245 72.008 1.00 16.27 329 PRO B CA 1
ATOM 5330 C C . PRO B 1 337 ? 29.466 28.905 71.544 1.00 16.38 329 PRO B C 1
ATOM 5331 O O . PRO B 1 337 ? 30.525 28.448 72.009 1.00 19.81 329 PRO B O 1
ATOM 5335 N N . PRO B 1 338 ? 28.780 28.246 70.614 1.00 19.67 330 PRO B N 1
ATOM 5336 C CA . PRO B 1 338 ? 29.356 27.080 69.944 1.00 24.30 330 PRO B CA 1
ATOM 5337 C C . PRO B 1 338 ? 30.619 27.469 69.195 1.00 27.00 330 PRO B C 1
ATOM 5338 O O . PRO B 1 338 ? 30.890 28.666 69.007 1.00 23.69 330 PRO B O 1
ATOM 5342 N N . PRO B 1 339 ? 31.418 26.493 68.756 1.00 35.28 331 PRO B N 1
ATOM 5343 C CA . PRO B 1 339 ? 32.701 26.809 68.111 1.00 35.70 331 PRO B CA 1
ATOM 5344 C C . PRO B 1 339 ? 32.526 27.679 66.877 1.00 31.73 331 PRO B C 1
AT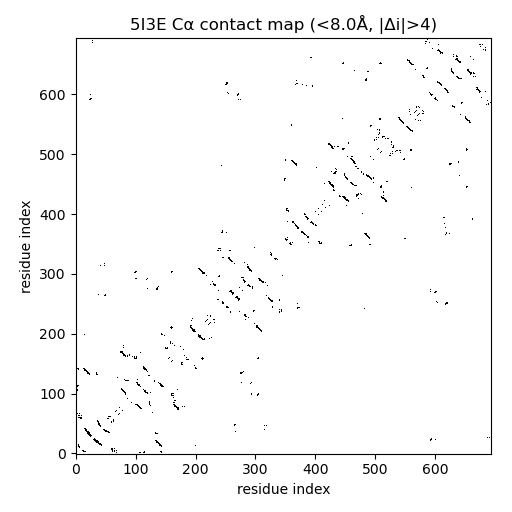OM 5345 O O . PRO B 1 339 ? 31.700 27.395 66.005 1.00 29.53 331 PRO B O 1
ATOM 5349 N N . GLY B 1 340 ? 33.326 28.739 66.807 1.00 35.04 332 GLY B N 1
ATOM 5350 C CA . GLY B 1 340 ? 33.318 29.649 65.682 1.00 34.93 332 GLY B CA 1
ATOM 5351 C C . GLY B 1 340 ? 32.214 30.684 65.687 1.00 36.55 332 GLY B C 1
ATOM 5352 O O . GLY B 1 340 ? 32.109 31.454 64.724 1.00 36.41 332 GLY B O 1
ATOM 5353 N N . LYS B 1 341 ? 31.392 30.736 66.730 1.00 30.46 333 LYS B N 1
ATOM 5354 C CA . LYS B 1 341 ? 30.249 31.632 66.781 1.00 24.08 333 LYS B CA 1
ATOM 5355 C C . LYS B 1 341 ? 30.501 32.771 67.762 1.00 21.47 333 LYS B C 1
ATOM 5356 O O . LYS B 1 341 ? 31.257 32.634 68.728 1.00 25.17 333 LYS B O 1
ATOM 5358 N N . THR B 1 342 ? 29.851 33.897 67.502 1.00 20.87 334 THR B N 1
ATOM 5359 C CA . THR B 1 342 ? 29.955 35.060 68.367 1.00 22.96 334 THR B CA 1
ATOM 5360 C C . THR B 1 342 ? 28.926 34.998 69.491 1.00 20.78 334 THR B C 1
ATOM 5361 O O . THR B 1 342 ? 28.007 34.172 69.499 1.00 18.41 334 THR B O 1
ATOM 5365 N N . ASP B 1 343 ? 29.082 35.914 70.445 1.00 16.57 335 ASP B N 1
ATOM 5366 C CA . ASP B 1 343 ? 28.094 36.053 71.505 1.00 21.65 335 ASP B CA 1
ATOM 5367 C C . ASP B 1 343 ? 26.727 36.424 70.939 1.00 20.27 335 ASP B C 1
ATOM 5368 O O . ASP B 1 343 ? 25.702 35.896 71.381 1.00 17.98 335 ASP B O 1
ATOM 5373 N N . ALA B 1 344 ? 26.692 37.324 69.953 1.00 19.09 336 ALA B N 1
ATOM 5374 C CA . ALA B 1 344 ? 25.418 37.685 69.335 1.00 20.13 336 ALA B CA 1
ATOM 5375 C C . ALA B 1 344 ? 24.767 36.480 68.662 1.00 20.22 336 ALA B C 1
ATOM 5376 O O . ALA B 1 344 ? 23.554 36.274 68.785 1.00 17.57 336 ALA B O 1
ATOM 5378 N N . GLN B 1 345 ? 25.557 35.669 67.951 1.00 18.46 337 GLN B N 1
ATOM 5379 C CA . GLN B 1 345 ? 25.001 34.474 67.318 1.00 18.96 337 GLN B CA 1
ATOM 5380 C C . GLN B 1 345 ? 24.481 33.496 68.361 1.00 19.71 337 GLN B C 1
ATOM 5381 O O . GLN B 1 345 ? 23.417 32.888 68.178 1.00 16.06 337 GLN B O 1
ATOM 5387 N N . ALA B 1 346 ? 25.217 33.337 69.463 1.00 13.76 338 ALA B N 1
ATOM 5388 C CA . ALA B 1 346 ? 24.760 32.468 70.549 1.00 13.46 338 ALA B CA 1
ATOM 5389 C C . ALA B 1 346 ? 23.445 32.967 71.140 1.00 15.43 338 ALA B C 1
ATOM 5390 O O . ALA B 1 346 ? 22.524 32.180 71.399 1.00 13.43 338 ALA B O 1
ATOM 5392 N N . ARG B 1 347 ? 23.343 34.280 71.372 1.00 15.99 339 ARG B N 1
ATOM 5393 C CA . ARG B 1 347 ? 22.106 34.841 71.902 1.00 14.56 339 ARG B CA 1
ATOM 5394 C C . ARG B 1 347 ? 20.945 34.672 70.931 1.00 15.80 339 ARG B C 1
ATOM 5395 O O . ARG B 1 347 ? 19.803 34.483 71.365 1.00 16.56 339 ARG B O 1
ATOM 5403 N N . ALA B 1 348 ? 21.210 34.718 69.624 1.00 16.87 340 ALA B N 1
ATOM 5404 C CA . ALA B 1 348 ? 20.137 34.497 68.660 1.00 16.03 340 ALA B CA 1
ATOM 5405 C C . ALA B 1 348 ? 19.643 33.057 68.704 1.00 17.46 340 ALA B C 1
ATOM 5406 O O . ALA B 1 348 ? 18.444 32.802 68.550 1.00 17.75 340 ALA B O 1
ATOM 5408 N N . MET B 1 349 ? 20.552 32.102 68.901 1.00 14.40 341 MET B N 1
ATOM 5409 C CA . MET B 1 349 ? 20.135 30.705 68.998 1.00 13.73 341 MET B CA 1
ATOM 5410 C C . MET B 1 349 ? 19.315 30.456 70.262 1.00 15.47 341 MET B C 1
ATOM 5411 O O . MET B 1 349 ? 18.374 29.651 70.248 1.00 16.55 341 MET B O 1
ATOM 5416 N N . ILE B 1 350 ? 19.662 31.124 71.368 1.00 12.41 342 ILE B N 1
ATOM 5417 C CA . ILE B 1 350 ? 18.847 31.028 72.580 1.00 11.12 342 ILE B CA 1
ATOM 5418 C C . ILE B 1 350 ? 17.457 31.594 72.325 1.00 12.39 342 ILE B C 1
ATOM 5419 O O . ILE B 1 350 ? 16.441 30.963 72.638 1.00 15.59 342 ILE B O 1
ATOM 5424 N N . ARG B 1 351 ? 17.389 32.801 71.753 1.00 13.54 343 ARG B N 1
ATOM 5425 C CA . ARG B 1 351 ? 16.086 33.433 71.553 1.00 15.62 343 ARG B CA 1
ATOM 5426 C C . ARG B 1 351 ? 15.197 32.621 70.624 1.00 16.92 343 ARG B C 1
ATOM 5427 O O . ARG B 1 351 ? 13.966 32.698 70.720 1.00 17.30 343 ARG B O 1
ATOM 5435 N N . LYS B 1 352 ? 15.792 31.851 69.716 1.00 13.62 344 LYS B N 1
ATOM 5436 C CA . LYS B 1 352 ? 14.990 31.035 68.813 1.00 14.43 344 LYS B CA 1
ATOM 5437 C C . LYS B 1 352 ? 14.182 29.989 69.577 1.00 15.86 344 LYS B C 1
ATOM 5438 O O . LYS B 1 352 ? 13.120 29.565 69.107 1.00 16.22 344 LYS B O 1
ATOM 5444 N N . THR B 1 353 ? 14.652 29.573 70.760 1.00 13.95 345 THR B N 1
ATOM 5445 C CA . THR B 1 353 ? 13.872 28.624 71.554 1.00 13.99 345 THR B CA 1
ATOM 5446 C C . THR B 1 353 ? 12.594 29.239 72.094 1.00 16.90 345 THR B C 1
ATOM 5447 O O . THR B 1 353 ? 11.757 28.506 72.627 1.00 14.36 345 THR B O 1
ATOM 5451 N N . HIS B 1 354 ? 12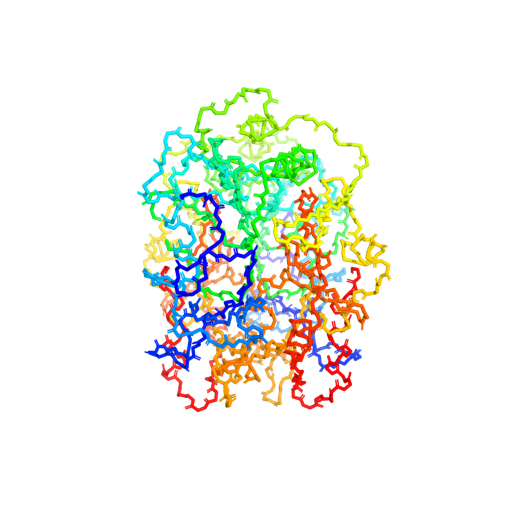.433 30.561 71.986 1.00 15.29 346 HIS B N 1
ATOM 5452 C CA . HIS B 1 354 ? 11.205 31.203 72.427 1.00 12.74 346 HIS B CA 1
ATOM 5453 C C . HIS B 1 354 ? 10.093 31.082 71.399 1.00 17.85 346 HIS B C 1
ATOM 5454 O O . HIS B 1 354 ? 8.954 31.447 71.703 1.00 19.55 346 HIS B O 1
ATOM 5461 N N . GLU B 1 355 ? 10.399 30.593 70.198 1.00 18.40 347 GLU B N 1
ATOM 5462 C CA . GLU B 1 355 ? 9.384 30.422 69.162 1.00 26.11 347 GLU B CA 1
ATOM 5463 C C . GLU B 1 355 ? 8.596 29.142 69.418 1.00 34.50 347 GLU B C 1
ATOM 5464 O O . GLU B 1 355 ? 9.198 28.089 69.643 1.00 34.29 347 GLU B O 1
ATOM 5470 N N . PRO B 1 356 ? 7.257 29.190 69.391 1.00 44.21 348 PRO B N 1
ATOM 5471 C CA . PRO B 1 356 ? 6.394 28.026 69.637 1.00 48.67 348 PRO B CA 1
ATOM 5472 C C . PRO B 1 356 ? 6.671 26.834 68.715 1.00 49.79 348 PRO B C 1
ATOM 5473 O O . PRO B 1 356 ? 7.359 26.977 67.703 1.00 49.61 348 PRO B O 1
#

Organism: Burkholderia thailandensis (strain ATCC 700388 / DSM 13276 / CCUG 48851 / CIP 106301 / E264) (NCBI:txid271848)

Nearest PDB structures (foldseek):
  5i3e-assembly1_A  TM=1.003E+00  e=7.067E-79  Burkholderia thailandensis E264
  5unb-assembly1_A  TM=1.000E+00  e=1.988E-74  Burkholderia thailandensis E264
  5unb-assembly1_B  TM=9.657E-01  e=4.693E-65  Burkholderia thailandensis E264
  4cwc-assembly1_C  TM=1.899E-01  e=1.144E-01  Staphylococcus aureus
  5unb-assembly1_A  TM=9.951E-01  e=6.886E-72  Burkholderia thailandensis E264

InterPro domains:
  IPR004947 Deoxyribonuclease II [PF03265] (5-321)
  IPR004947 Deoxyribonuclease II [PTHR10858] (3-321)

Radius of gyration: 27.8 Å; Cα contacts (8 Å, |Δi|>4): 1781; chains: 2; bounding box: 58×64×78 Å

Sequence (694 aa):
MAISPRDEQNRSVDLWFAYKVPKLTKDADSDSASGYEYVYYDRQVVGAVQKSPNLMNDPKGALFYTLDSVFGDPGDTTGWIILYNDEMPADANRSNNATLGHTKGVIAFDIASSSALWLLHSWPKYASSPSVVPTPLYGQTFLCLSLDLATAGKLAAQMALHQQPQVYLPRTGGLDHTSPLYALTQPLNASAPGDSDSLDFKTRGGVPFKVIAKNRKWGKDFWNDLVGPTLKADMYVEETWIRGKKIPPVLDSDGVHKTYDIKFIDLRKLGAPWAWPETQDHAKWGITTTDNWVCVGDINRMVTQEKRGGGTIAFQDPKLWKALCETDLIIPPPGKTDAQARAMIRRKTHEPMAISPRDEQNRSSVDLWFAYKVPKKLTKDADSDSASGYEYVYYDRQQVGAVQQKKSPNLMNDPKGALFYTLDSVFGDPGDTTGWIILYNDEMPADANRSSNNATLGHHTTKGVIAFDIIASSSALWLLHSWPKYASPSVPGVPTPLYGQTFLCLSLDLATAGKLAAQMALHQQPQVYLPRTGGLDHTSPLYALTQPLNASAPGDSDSSSLDFKTRGGVPFKVIAKNRKWGKDFWNDLVGPTLKADMYVETWIRGKIPPVLDSDGVHKTYDIKFIDLRKLGAPWAWPETQDHAKWGITTTDDNWVCVGDINRMVTQEKRGGGTIAFQDPKLWKALCETDLIIPPPGKTDAQARAMIRKTHEP

Foldseek 3Di:
DFQAQAAQVLHGAFKKKKKWAFWACDDPVGTPDRLQWIWMDDVVVLATATDPDGLPDCGGRNNSNLCVQLVDDDLQKKKKFFAQAAAVVLVDDGDNQAARFGWMWIGGVVNQWIKIKGWNFHRDDDSPDDTHSGATIMMMMGIAGNVQVQVVLQVCLEANRTGITDITRSPDDCPGSVNVSVPDRDDYHPDFWDKDWDAGPVGFIKMKTKGFLVDQQQCQQPTVCVVVVFHWPPLQPQQADQDFDADPVGDTDDDLFKKFAQVVNHPHDIGRCVRHQQQWTFTPDQQKIKHWSDHRHSDDHSHMITIMIGHDNNVSVSRVPRIDGDADPPDDNVVSSVSRNVSVDD/DFQAQAFQQLHGAFKKKKKWAFFAPDDDPDTPDRLQWIWMDDVVVPATATDPDGLLPCGGRNNSNLCVQLVDHDLQKKKWWFAQQAAPPWDDDHDNQAARFGWMWIGGVVNQWIKIKGWNFHHDDDSPDSDDTHSGAIIMMMMGIAGNVVSQVVLQVCLAANLTGITDIGRSPDDCPGSVNVSVDDGDNDDPDFWDKDWDAGPVGFIKMKIKGFLVDDQQCQQPTVCVVVVFHWPPLQPQQADQPFDDDDPPDTHDDLQKKFAQVVNVPHDIGRCVRHQQQWTFTPDQAKIKHWRDHRHSDDHSYMITIMIGHDNNVSVSRVVRIDGDDHPPDDNVRSSVSRNVSVPD